Protein AF-A0A327H479-F1 (afdb_monomer_lite)

Sequence (460 aa):
MEKDGGEPIRFHAIIMISLLILMSTPTGQAEENQGTILDIEMGYWVNGNWNPLTTSFEFEIRIIDPWTGQVIYYEITNDTKIQIELEDSEPIRPEIRSQENGVFVQLLPMISPNSSVTTFVKANISTVFQFSADEIDSWKYIGEQTIDWINGTDSLTLPEGKGWIETIYTEDDNSISHNLLSVNCEISGNADCGLTDIWPPSEGTLRIMAQDSGWNGTILVRHSPSGWEDRISVNGSLDYDLPRIENGQWYLWRLINETPELLPYSFDDALFESLDSWLSTDPSMPISLESTMFLDFEEENPETNFVEFADWSASIRLPTHIGHPMFPSSNLGIMYQIDKFIGNWDGTVDSVESNLFSEILSTLGWKDAGNSGCCSLNEEGMFATEPIYPIGSHIDPAIGGVFADGLSWGWDETGTLIGNFTDSNIQILKIPFRGHIRDSANLTIDLPNKWELRHSPQGE

pLDDT: mean 77.65, std 18.23, range [22.59, 95.56]

Foldseek 3Di:
DDDDDDDDDDDPDDDPPPVPPPPVPPPDPPPPQQFQKEKEAEFADDLNDTGTDPFFFWKWKFKAQLQFRDGPDTDTDRDRMDIDGHPDQAKIWMWMWTCPQFIKIQFAFIDGTDSVDHHYHYHHPDDDDWAFDQFFQFKWKQANMTTGHGDDRGTDDDGAAKIWMWTWGQDPVRAIATAIEIFHQDPPPDRCRVPPPPVPVDPHFEKEKEAQLCDFAWKWKAWPPHRDIDIDTDDRIDIDTDHFYPDTKMWIFGQDVNHGFQDTDIDHGDSYDYCSVVSNDDTHHDDDDAKAKEWEWDADDPPDDFKTKIKIKIWAKFAQCADGSSGPPRNNGNQSRLCRNVHRSRQKQDPVSLVVVFVVQQPNWAFFCQSNFFWAKPPHTKTFPDTKGWDGWPWVVSITGSPDGPTMITTMIIGMIMYGHDPDPDMDIDGDQDPGSNNPHHYDYHDHPPDDDDDDPPDD

Secondary structure (DSSP, 8-state):
-----PPP------------------S--------EEEEEEEEEEETTEEEE--S---EEEEEE-TTT--EEEEEEE--SEEEEEESS---BEEEEEE-TTSEEEEE---B---TTSPEEEEEE------B--SS-SEEEEESSEEEEEE--SS-BPPPSEEEEEEEEEE-TTS-EEEEEEEEEE--SSS---S--S-SSSSSS-EEEEESS---EEEEEEEEETT--EEEEEEESBEEEEE-EESSSEEEEEEEETTEEPSS-EEE---SEEE-HHHHTSPPPPPP----EEEEEEPP--TT-SSEEEEEEEEEEEEETTS--TTSS-GGG-HHHHHHHHTS-SSSEE-HHHHHHHHHHHHH--EEETTTTTS-EETTEEPEEEEEE-EE----BSSSEETT-SS-EEEEEEEEEEEEEPPSSS---EE------TTTTSEEEEE--TT----PPP---

Structure (mmCIF, N/CA/C/O backbone):
data_AF-A0A327H479-F1
#
_entry.id   AF-A0A327H479-F1
#
loop_
_atom_site.group_PDB
_atom_site.id
_atom_site.type_symbol
_atom_site.label_atom_id
_atom_site.label_alt_id
_atom_site.label_comp_id
_atom_site.label_asym_id
_atom_site.label_entity_id
_atom_site.label_seq_id
_atom_site.pdbx_PDB_ins_code
_atom_site.Cartn_x
_atom_site.Cartn_y
_atom_site.Cartn_z
_atom_site.occupancy
_atom_site.B_iso_or_equiv
_atom_site.auth_seq_id
_atom_site.auth_comp_id
_atom_site.auth_asym_id
_atom_site.auth_atom_id
_atom_site.pdbx_PDB_model_num
ATOM 1 N N . MET A 1 1 ? -79.827 14.124 65.514 1.00 41.81 1 MET A N 1
ATOM 2 C CA . MET A 1 1 ? -80.316 15.442 65.055 1.00 41.81 1 MET A CA 1
ATOM 3 C C . MET A 1 1 ? -79.556 16.494 65.854 1.00 41.81 1 MET A C 1
ATOM 5 O O . MET A 1 1 ? -80.054 16.932 66.871 1.00 41.81 1 MET A O 1
ATOM 9 N N . GLU A 1 2 ? -78.284 16.816 65.639 1.00 32.75 2 GLU A N 1
ATOM 10 C CA . GLU A 1 2 ? -77.446 16.911 64.435 1.00 32.75 2 GLU A CA 1
ATOM 11 C C . GLU A 1 2 ? -77.992 17.888 63.384 1.00 32.75 2 GLU A C 1
ATOM 13 O O . GLU A 1 2 ? -78.784 17.499 62.529 1.00 32.75 2 GLU A O 1
ATOM 18 N N . LYS A 1 3 ? -77.625 19.172 63.501 1.00 35.78 3 LYS A N 1
ATOM 19 C CA . LYS A 1 3 ? -76.581 19.817 62.678 1.00 35.78 3 LYS A CA 1
ATOM 20 C C . LYS A 1 3 ? -76.421 21.292 63.084 1.00 35.78 3 LYS A C 1
ATOM 22 O O . LYS A 1 3 ? -77.284 22.110 62.787 1.00 35.78 3 LYS A O 1
ATOM 27 N N . ASP A 1 4 ? -75.299 21.592 63.735 1.00 39.38 4 ASP A N 1
ATOM 28 C CA . ASP A 1 4 ? -74.682 22.923 63.777 1.00 39.38 4 ASP A CA 1
ATOM 29 C C . ASP A 1 4 ? -73.854 23.115 62.498 1.00 39.38 4 ASP A C 1
ATOM 31 O O . ASP A 1 4 ? -73.216 22.174 62.020 1.00 39.38 4 ASP A O 1
ATOM 35 N N . GLY A 1 5 ? -73.852 24.326 61.945 1.00 33.69 5 GLY A N 1
ATOM 36 C CA . GLY A 1 5 ? -73.117 24.647 60.722 1.00 33.69 5 GLY A CA 1
ATOM 37 C C . GLY A 1 5 ? -73.064 26.145 60.454 1.00 33.69 5 GLY A C 1
ATOM 38 O O . GLY A 1 5 ? -73.628 26.612 59.472 1.00 33.69 5 GLY A O 1
ATOM 39 N N . GLY A 1 6 ? -72.410 26.893 61.346 1.00 36.00 6 GLY A N 1
ATOM 40 C CA . GLY A 1 6 ? -71.915 28.235 61.043 1.00 36.00 6 GLY A CA 1
ATOM 41 C C . GLY A 1 6 ? -70.708 28.142 60.111 1.00 36.00 6 GLY A C 1
ATOM 42 O O . GLY A 1 6 ? -69.806 27.338 60.343 1.00 36.00 6 GLY A O 1
ATOM 43 N N . GLU A 1 7 ? -70.721 28.936 59.044 1.00 39.50 7 GLU A N 1
ATOM 44 C CA . GLU A 1 7 ? -69.677 28.989 58.021 1.00 39.50 7 GLU A CA 1
ATOM 45 C C . GLU A 1 7 ? -68.336 29.486 58.590 1.00 39.50 7 GLU A C 1
ATOM 47 O O . GLU A 1 7 ? -68.264 30.604 59.106 1.00 39.50 7 GLU A O 1
ATOM 52 N N . PRO A 1 8 ? -67.240 28.720 58.447 1.00 36.03 8 PRO A N 1
ATOM 53 C CA . PRO A 1 8 ? -65.900 29.247 58.600 1.00 36.03 8 PRO A CA 1
ATOM 54 C C . PRO A 1 8 ? -65.291 29.589 57.236 1.00 36.03 8 PRO A C 1
ATOM 56 O O . PRO A 1 8 ? -65.178 28.748 56.341 1.00 36.03 8 PRO A O 1
ATOM 59 N N . ILE A 1 9 ? -64.803 30.824 57.135 1.00 35.12 9 ILE A N 1
ATOM 60 C CA . ILE A 1 9 ? -63.798 31.264 56.165 1.00 35.12 9 ILE A CA 1
ATOM 61 C C . ILE A 1 9 ? -62.592 30.318 56.283 1.00 35.12 9 ILE A C 1
ATOM 63 O O . ILE A 1 9 ? -61.930 30.280 57.322 1.00 35.12 9 ILE A O 1
ATOM 67 N N . ARG A 1 10 ? -62.302 29.540 55.234 1.00 31.83 10 ARG A N 1
ATOM 68 C CA . ARG A 1 10 ? -61.082 28.725 55.151 1.00 31.83 10 ARG A CA 1
ATOM 69 C C . ARG A 1 10 ? -60.044 29.397 54.258 1.00 31.83 10 ARG A C 1
ATOM 71 O O . ARG A 1 10 ? -60.274 29.637 53.075 1.00 31.83 10 ARG A O 1
ATOM 78 N N . PHE A 1 11 ? -58.886 29.644 54.866 1.00 28.66 11 PHE A N 1
ATOM 79 C CA . PHE A 1 11 ? -57.603 29.909 54.226 1.00 28.66 11 PHE A CA 1
ATOM 80 C C . PHE A 1 11 ? -57.352 28.928 53.069 1.00 28.66 11 PHE A C 1
ATOM 82 O O . PHE A 1 11 ? -57.336 27.717 53.282 1.00 28.66 11 PHE A O 1
ATOM 89 N N . HIS A 1 12 ? -57.098 29.446 51.867 1.00 29.06 12 HIS A N 1
ATOM 90 C CA . HIS A 1 12 ? -56.405 28.690 50.825 1.00 29.06 12 HIS A CA 1
ATOM 91 C C . HIS A 1 12 ? -54.901 28.829 51.064 1.00 29.06 12 HIS A C 1
ATOM 93 O O . HIS A 1 12 ? -54.268 29.779 50.610 1.00 29.06 12 HIS A O 1
ATOM 99 N N . ALA A 1 13 ? -54.340 27.887 51.819 1.00 28.72 13 ALA A N 1
ATOM 100 C CA . ALA A 1 13 ? -52.905 27.661 51.860 1.00 28.72 13 ALA A CA 1
ATOM 101 C C . ALA A 1 13 ? -52.550 26.575 50.831 1.00 28.72 13 ALA A C 1
ATOM 103 O O . ALA A 1 13 ? -52.891 25.411 51.006 1.00 28.72 13 ALA A O 1
ATOM 104 N N . ILE A 1 14 ? -51.937 27.032 49.736 1.00 29.00 14 ILE A N 1
ATOM 105 C CA . ILE A 1 14 ? -50.773 26.468 49.033 1.00 29.00 14 ILE A CA 1
ATOM 106 C C . ILE A 1 14 ? -50.677 24.935 48.993 1.00 29.00 14 ILE A C 1
ATOM 108 O O . ILE A 1 14 ? -50.249 24.332 49.968 1.00 29.00 14 ILE A O 1
ATOM 112 N N . ILE A 1 15 ? -50.857 24.357 47.800 1.00 27.12 15 ILE A N 1
ATOM 113 C CA . ILE A 1 15 ? -49.807 23.541 47.168 1.00 27.12 15 ILE A CA 1
ATOM 114 C C . ILE A 1 15 ? -49.761 23.953 45.693 1.00 27.12 15 ILE A C 1
ATOM 116 O O . ILE A 1 15 ? -50.570 23.518 44.877 1.00 27.12 15 ILE A O 1
ATOM 120 N N . MET A 1 16 ? -48.814 24.836 45.365 1.00 25.44 16 MET A N 1
ATOM 121 C CA . MET A 1 16 ? -48.210 24.847 44.035 1.00 25.44 16 MET A CA 1
ATOM 122 C C . MET A 1 16 ? -47.663 23.439 43.826 1.00 25.44 16 MET A C 1
ATOM 124 O O . MET A 1 16 ? -46.696 23.053 44.481 1.00 25.44 16 MET A O 1
ATOM 128 N N . ILE A 1 17 ? -48.295 22.657 42.956 1.00 25.66 17 ILE A N 1
ATOM 129 C CA . ILE A 1 17 ? -47.620 21.508 42.369 1.00 25.66 17 ILE A CA 1
ATOM 130 C C . ILE A 1 17 ? -46.591 22.127 41.427 1.00 25.66 17 ILE A C 1
ATOM 132 O O . ILE A 1 17 ? -46.860 22.378 40.256 1.00 25.66 17 ILE A O 1
ATOM 136 N N . SER A 1 18 ? -45.418 22.445 41.976 1.00 23.66 18 SER A N 1
ATOM 137 C CA . SER A 1 18 ? -44.200 22.438 41.187 1.00 23.66 18 SER A CA 1
ATOM 138 C C . SER A 1 18 ? -44.083 21.011 40.678 1.00 23.66 18 SER A C 1
ATOM 140 O O . SER A 1 18 ? -43.665 20.111 41.406 1.00 23.66 18 SER A O 1
ATOM 142 N N . LEU A 1 19 ? -44.559 20.791 39.456 1.00 25.09 19 LEU A N 1
ATOM 143 C CA . LEU A 1 19 ? -44.236 19.604 38.694 1.00 25.09 19 LEU A CA 1
ATOM 144 C C . LEU A 1 19 ? -42.729 19.710 38.445 1.00 25.09 19 LEU A C 1
ATOM 146 O O . LEU A 1 19 ? -42.283 20.360 37.502 1.00 25.09 19 LEU A O 1
ATOM 150 N N . LEU A 1 20 ? -41.935 19.161 39.363 1.00 22.92 20 LEU A N 1
ATOM 151 C CA . LEU A 1 20 ? -40.542 18.864 39.092 1.00 22.92 20 LEU A CA 1
ATOM 152 C C . LEU A 1 20 ? -40.586 17.699 38.104 1.00 22.92 20 LEU A C 1
ATOM 154 O O . LEU A 1 20 ? -40.590 16.532 38.488 1.00 22.92 20 LEU A O 1
ATOM 158 N N . ILE A 1 21 ? -40.725 18.026 36.820 1.00 25.72 21 ILE A N 1
ATOM 159 C CA . ILE A 1 21 ? -40.328 17.109 35.767 1.00 25.72 21 ILE A CA 1
ATOM 160 C C . ILE A 1 21 ? -38.817 17.016 35.945 1.00 25.72 21 ILE A C 1
ATOM 162 O O . ILE A 1 21 ? -38.073 17.886 35.498 1.00 25.72 21 ILE A O 1
ATOM 166 N N . LEU A 1 22 ? -38.370 15.995 36.673 1.00 22.59 22 LEU A N 1
ATOM 167 C CA . LEU A 1 22 ? -37.028 15.465 36.504 1.00 22.59 22 LEU A CA 1
ATOM 168 C C . LEU A 1 22 ? -36.991 14.909 35.082 1.00 22.59 22 LEU A C 1
ATOM 170 O O . LEU A 1 22 ? -37.182 13.720 34.852 1.00 22.59 22 LEU A O 1
ATOM 174 N N . MET A 1 23 ? -36.802 15.803 34.111 1.00 24.62 23 MET A N 1
ATOM 175 C CA . MET A 1 23 ? -36.050 15.427 32.935 1.00 24.62 23 MET A CA 1
ATOM 176 C C . MET A 1 23 ? -34.659 15.173 33.494 1.00 24.62 23 MET A C 1
ATOM 178 O O . MET A 1 23 ? -33.947 16.110 33.852 1.00 24.62 23 MET A O 1
ATOM 182 N N . SER A 1 24 ? -34.313 13.902 33.675 1.00 27.30 24 SER A N 1
ATOM 183 C CA . SER A 1 24 ? -32.913 13.527 33.630 1.00 27.30 24 SER A CA 1
ATOM 184 C C . SER A 1 24 ? -32.427 14.005 32.268 1.00 27.30 24 SER A C 1
ATOM 186 O O . SER A 1 24 ? -32.706 13.379 31.248 1.00 27.30 24 SER A O 1
ATOM 188 N N . THR A 1 25 ? -31.785 15.167 32.231 1.00 26.36 25 THR A N 1
ATOM 189 C CA . THR A 1 25 ? -30.825 15.443 31.173 1.00 26.36 25 THR A CA 1
ATOM 190 C C . THR A 1 25 ? -29.834 14.288 31.244 1.00 26.36 25 THR A C 1
ATOM 192 O O . THR A 1 25 ? -29.247 14.099 32.317 1.00 26.36 25 THR A O 1
ATOM 195 N N . PRO A 1 26 ? -29.680 13.476 30.188 1.00 29.78 26 PRO A N 1
ATOM 196 C CA . PRO A 1 26 ? -28.535 12.594 30.107 1.00 29.78 26 PRO A CA 1
ATOM 197 C C . PRO A 1 26 ? -27.305 13.471 30.345 1.00 29.78 26 PRO A C 1
ATOM 199 O O . PRO A 1 26 ? -27.140 14.517 29.716 1.00 29.78 26 PRO A O 1
ATOM 202 N N . THR A 1 27 ? -26.498 13.116 31.337 1.00 35.00 27 THR A N 1
ATOM 203 C CA . THR A 1 27 ? -25.118 13.587 31.410 1.00 35.00 27 THR A CA 1
ATOM 204 C C . THR A 1 27 ? -24.466 13.185 30.099 1.00 35.00 27 THR A C 1
ATOM 206 O O . THR A 1 27 ? -24.354 11.999 29.806 1.00 35.00 27 THR A O 1
ATOM 209 N N . GLY A 1 28 ? -24.175 14.192 29.287 1.00 33.03 28 GLY A N 1
ATOM 210 C CA . GLY A 1 28 ? -24.036 14.048 27.849 1.00 33.03 28 GLY A CA 1
ATOM 211 C C . GLY A 1 28 ? -24.954 15.051 27.166 1.00 33.03 28 GLY A C 1
ATOM 212 O O . GLY A 1 28 ? -25.861 14.681 26.427 1.00 33.03 28 GLY A O 1
ATOM 213 N N . GLN A 1 29 ? -24.696 16.347 27.376 1.00 29.48 29 GLN A N 1
ATOM 214 C CA . GLN A 1 29 ? -24.735 17.205 26.201 1.00 29.48 29 GLN A CA 1
ATOM 215 C C . GLN A 1 29 ? -23.730 16.556 25.253 1.00 29.48 29 GLN A C 1
ATOM 217 O O . GLN A 1 29 ? -22.528 16.741 25.414 1.00 29.48 29 GLN A O 1
ATOM 222 N N . ALA A 1 30 ? -24.225 15.713 24.344 1.00 37.34 30 ALA A N 1
ATOM 223 C CA . ALA A 1 30 ? -23.627 15.655 23.036 1.00 37.34 30 ALA A CA 1
ATOM 224 C C . ALA A 1 30 ? -23.492 17.128 22.660 1.00 37.34 30 ALA A C 1
ATOM 226 O O . ALA A 1 30 ? -24.501 17.839 22.556 1.00 37.34 30 ALA A O 1
ATOM 227 N N . GLU A 1 31 ? -22.252 17.616 22.602 1.00 33.12 31 GLU A N 1
ATOM 228 C CA . GLU A 1 31 ? -21.972 18.684 21.662 1.00 33.12 31 GLU A CA 1
ATOM 229 C C . GLU A 1 31 ? -22.734 18.283 20.408 1.00 33.12 31 GLU A C 1
ATOM 231 O O . GLU A 1 31 ? -22.656 17.134 19.970 1.00 33.12 31 GLU A O 1
ATOM 236 N N . GLU A 1 32 ? -23.630 19.164 19.975 1.00 37.06 32 GLU A N 1
ATOM 237 C CA . GLU A 1 32 ? -24.280 19.052 18.686 1.00 37.06 32 GLU A CA 1
ATOM 238 C C . GLU A 1 32 ? -23.112 18.880 17.719 1.00 37.06 32 GLU A C 1
ATOM 240 O O . GLU A 1 32 ? -22.387 19.847 17.489 1.00 37.06 32 GLU A O 1
ATOM 245 N N . ASN A 1 33 ? -22.812 17.623 17.363 1.00 45.25 33 ASN A N 1
ATOM 246 C CA . ASN A 1 33 ? -21.586 17.261 16.675 1.00 45.25 33 ASN A CA 1
ATOM 247 C C . ASN A 1 33 ? -21.737 17.998 15.356 1.00 45.25 33 ASN A C 1
ATOM 249 O O . ASN A 1 33 ? -22.596 17.640 14.547 1.00 45.25 33 ASN A O 1
ATOM 253 N N . GLN A 1 34 ? -21.057 19.136 15.216 1.00 51.66 34 GLN A N 1
ATOM 254 C CA . GLN A 1 34 ? -21.031 19.830 13.947 1.00 51.66 34 GLN A CA 1
ATOM 255 C C . GLN A 1 34 ? -20.371 18.808 13.042 1.00 51.66 34 GLN A C 1
ATOM 257 O O . GLN A 1 34 ? -19.207 18.489 13.260 1.00 51.66 34 GLN A O 1
ATOM 262 N N . GLY A 1 35 ? -21.164 18.183 12.164 1.00 61.03 35 GLY A N 1
ATOM 263 C CA . GLY A 1 35 ? -20.678 17.102 11.318 1.00 61.03 35 GLY A CA 1
ATOM 264 C C . GLY A 1 35 ? -19.366 17.535 10.687 1.00 61.03 35 GLY A C 1
ATOM 265 O O . GLY A 1 35 ? -19.210 18.699 10.301 1.00 61.03 35 GLY A O 1
ATOM 266 N N . THR A 1 36 ? -18.393 16.637 10.652 1.00 79.00 36 THR A N 1
ATOM 267 C CA . THR A 1 36 ? -17.091 16.973 10.102 1.00 79.00 36 THR A CA 1
ATOM 268 C C . THR A 1 36 ? -17.258 17.146 8.597 1.00 79.00 36 THR A C 1
ATOM 270 O O . THR A 1 36 ? -17.543 16.189 7.883 1.00 79.00 36 THR A O 1
ATOM 273 N N . ILE A 1 37 ? -17.124 18.375 8.098 1.00 86.00 37 ILE A N 1
ATOM 274 C CA . ILE A 1 37 ? -17.297 18.657 6.669 1.00 86.00 37 ILE A CA 1
ATOM 275 C C . ILE A 1 37 ? -15.946 18.538 5.971 1.00 86.00 37 ILE A C 1
ATOM 277 O O . ILE A 1 37 ? -15.002 19.264 6.296 1.00 86.00 37 ILE A O 1
ATOM 281 N N . LEU A 1 38 ? -15.878 17.681 4.961 1.00 87.56 38 LEU A N 1
ATOM 282 C CA . LEU A 1 38 ? -14.780 17.607 4.009 1.00 87.56 38 LEU A CA 1
ATOM 283 C C . LEU A 1 38 ? -15.191 18.324 2.718 1.00 87.56 38 LEU A C 1
ATOM 285 O O . LEU A 1 38 ? -16.164 17.939 2.079 1.00 87.56 38 LEU A O 1
ATOM 289 N N . ASP A 1 39 ? -14.460 19.366 2.336 1.00 89.69 39 ASP A N 1
ATOM 290 C CA . ASP A 1 39 ? -14.685 20.129 1.107 1.00 89.69 39 ASP A CA 1
ATOM 291 C C . ASP A 1 39 ? -13.568 19.813 0.108 1.00 89.69 39 ASP A C 1
ATOM 293 O O . ASP A 1 39 ? -12.407 20.167 0.333 1.00 89.69 39 ASP A O 1
ATOM 297 N N . ILE A 1 40 ? -13.908 19.114 -0.974 1.00 88.94 40 ILE A N 1
ATOM 298 C CA . ILE A 1 40 ? -12.964 18.718 -2.021 1.00 88.94 40 ILE A CA 1
ATOM 299 C C . ILE A 1 40 ? -13.169 19.637 -3.222 1.00 88.94 40 ILE A C 1
ATOM 301 O O . ILE A 1 40 ? -14.251 19.673 -3.802 1.00 88.94 40 ILE A O 1
ATOM 305 N N . GLU A 1 41 ? -12.123 20.364 -3.615 1.00 89.75 41 GLU A N 1
ATOM 306 C CA . GLU A 1 41 ? -12.116 21.215 -4.809 1.00 89.75 41 GLU A CA 1
ATOM 307 C C . GLU A 1 41 ? -11.165 20.634 -5.857 1.00 89.75 41 GLU A C 1
ATOM 309 O O . GLU A 1 41 ? -9.986 20.410 -5.575 1.00 89.75 41 GLU A O 1
ATOM 314 N N . MET A 1 42 ? -11.670 20.412 -7.069 1.00 86.38 42 MET A N 1
ATOM 315 C CA . MET A 1 42 ? -10.895 19.924 -8.204 1.00 86.38 42 MET A CA 1
ATOM 316 C C . MET A 1 42 ? -10.250 21.103 -8.932 1.00 86.38 42 MET A C 1
ATOM 318 O O . MET A 1 42 ? -10.885 22.124 -9.204 1.00 86.38 42 MET A O 1
ATOM 322 N N . GLY A 1 43 ? -8.973 20.977 -9.266 1.00 78.56 43 GLY A N 1
ATOM 323 C CA . GLY A 1 43 ? -8.191 22.065 -9.848 1.00 78.56 43 GLY A CA 1
ATOM 324 C C . GLY A 1 43 ? -6.777 21.627 -10.165 1.00 78.56 43 GLY A C 1
ATOM 325 O O . GLY A 1 43 ? -6.474 20.444 -10.145 1.00 78.56 43 GLY A O 1
ATOM 326 N N . TYR A 1 44 ? -5.902 22.581 -10.443 1.00 76.44 44 TYR A N 1
ATOM 327 C CA . TYR A 1 44 ? -4.501 22.313 -10.737 1.00 76.44 44 TYR A CA 1
ATOM 328 C C . TYR A 1 44 ? -3.603 23.462 -10.286 1.00 76.44 44 TYR A C 1
ATOM 330 O O . TYR A 1 44 ? -4.037 24.609 -10.125 1.00 76.44 44 TYR A O 1
ATOM 338 N N . TRP A 1 45 ? -2.321 23.169 -10.086 1.00 70.44 45 TRP A N 1
ATOM 339 C CA . TRP A 1 45 ? -1.328 24.173 -9.710 1.00 70.44 45 TRP A CA 1
ATOM 340 C C . TRP A 1 45 ? -0.630 24.760 -10.943 1.00 70.44 45 TRP A C 1
ATOM 342 O O . TRP A 1 45 ? -0.232 24.042 -11.852 1.00 70.44 45 TRP A O 1
ATOM 352 N N . VAL A 1 46 ? -0.466 26.085 -10.970 1.00 69.19 46 VAL A N 1
ATOM 353 C CA . VAL A 1 46 ? 0.357 26.808 -11.953 1.00 69.19 46 VAL A CA 1
ATOM 354 C C . VAL A 1 46 ? 1.258 27.768 -11.196 1.00 69.19 46 VAL A C 1
ATOM 356 O O . VAL A 1 46 ? 0.762 28.704 -10.564 1.00 69.19 46 VAL A O 1
ATOM 359 N N . ASN A 1 47 ? 2.577 27.580 -11.280 1.00 67.56 47 ASN A N 1
ATOM 360 C CA . ASN A 1 47 ? 3.563 28.459 -10.638 1.00 67.56 47 ASN A CA 1
ATOM 361 C C . ASN A 1 47 ? 3.257 28.705 -9.144 1.00 67.56 47 ASN A C 1
ATOM 363 O O . ASN A 1 47 ? 3.279 29.847 -8.680 1.00 67.56 47 ASN A O 1
ATOM 367 N N . GLY A 1 48 ? 2.876 27.649 -8.416 1.00 69.62 48 GLY A N 1
ATOM 368 C CA . GLY A 1 48 ? 2.507 27.721 -6.997 1.00 69.62 48 GLY A CA 1
ATOM 369 C C . GLY A 1 48 ? 1.137 28.345 -6.693 1.00 69.62 48 GLY A C 1
ATOM 370 O O . GLY A 1 48 ? 0.796 28.514 -5.526 1.00 69.62 48 GLY A O 1
ATOM 371 N N . ASN A 1 49 ? 0.327 28.675 -7.706 1.00 77.44 49 ASN A N 1
ATOM 372 C CA . ASN A 1 49 ? -1.046 29.154 -7.531 1.00 77.44 49 ASN A CA 1
ATOM 373 C C . ASN A 1 49 ? -2.061 28.074 -7.901 1.00 77.44 49 ASN A C 1
ATOM 375 O O . ASN A 1 49 ? -1.945 27.430 -8.942 1.00 77.44 49 ASN A O 1
ATOM 379 N N . TRP A 1 50 ? -3.080 27.917 -7.062 1.00 83.31 50 TRP A N 1
ATOM 380 C CA . TRP A 1 50 ? -4.178 26.983 -7.286 1.00 83.31 50 TRP A CA 1
ATOM 381 C C . TRP A 1 50 ? -5.216 27.562 -8.253 1.00 83.31 50 TRP A C 1
ATOM 383 O O . TRP A 1 50 ? -5.704 28.673 -8.034 1.00 83.31 50 TRP A O 1
ATOM 393 N N . ASN A 1 51 ? -5.566 26.803 -9.290 1.00 81.62 51 ASN A N 1
ATOM 394 C CA . ASN A 1 51 ? -6.565 27.151 -10.296 1.00 81.62 51 ASN A CA 1
ATOM 395 C C . ASN A 1 51 ? -7.688 26.101 -10.268 1.00 81.62 51 ASN A C 1
ATOM 397 O O . ASN A 1 51 ? -7.464 24.977 -10.716 1.00 81.62 51 ASN A O 1
ATOM 401 N N . PRO A 1 52 ? -8.881 26.436 -9.748 1.00 85.94 52 PRO A N 1
ATOM 402 C CA . PRO A 1 52 ? -10.023 25.526 -9.762 1.00 85.94 52 PRO A CA 1
ATOM 403 C C . PRO A 1 52 ? -10.468 25.186 -11.188 1.00 85.94 52 PRO A C 1
ATOM 405 O O . PRO A 1 52 ? -10.422 26.039 -12.083 1.00 85.94 52 PRO A O 1
ATOM 408 N N . LEU A 1 53 ? -10.953 23.961 -11.395 1.00 82.44 53 LEU A N 1
ATOM 409 C CA . LEU A 1 53 ? -11.560 23.565 -12.661 1.00 82.44 53 LEU A CA 1
ATOM 410 C C . LEU A 1 53 ? -12.854 24.348 -12.902 1.00 82.44 53 LEU A C 1
ATOM 412 O O . LEU A 1 53 ? -13.701 24.507 -12.022 1.00 82.44 53 LEU A O 1
ATOM 416 N N . THR A 1 54 ? -13.008 24.823 -14.136 1.00 79.25 54 THR A N 1
ATOM 417 C CA . THR A 1 54 ? -14.200 25.563 -14.592 1.00 79.25 54 THR A CA 1
ATOM 418 C C . THR A 1 54 ? -15.121 24.712 -15.463 1.00 79.25 54 THR A C 1
ATOM 420 O O . THR A 1 54 ? -16.252 25.108 -15.741 1.00 79.25 54 THR A O 1
ATOM 423 N N . THR A 1 55 ? -14.643 23.543 -15.883 1.00 75.31 55 THR A N 1
ATOM 424 C CA . THR A 1 55 ? -15.348 22.556 -16.697 1.00 75.31 55 THR A CA 1
ATOM 425 C C . THR A 1 55 ? -15.629 21.316 -15.858 1.00 75.31 55 THR A C 1
ATOM 427 O O . THR A 1 55 ? -14.757 20.846 -15.132 1.00 75.31 55 THR A O 1
ATOM 430 N N . SER A 1 56 ? -16.858 20.815 -15.943 1.00 71.00 56 SER A N 1
ATOM 431 C CA . SER A 1 56 ? -17.316 19.614 -15.245 1.00 71.00 56 SER A CA 1
ATOM 432 C C . SER A 1 56 ? -16.853 18.350 -15.964 1.00 71.00 56 SER A C 1
ATOM 434 O O . SER A 1 56 ? -17.097 18.225 -17.168 1.00 71.00 56 SER A O 1
ATOM 436 N N . PHE A 1 57 ? -16.289 17.406 -15.217 1.00 78.19 57 PHE A N 1
ATOM 437 C CA . PHE A 1 57 ? -15.900 16.073 -15.680 1.00 78.19 57 PHE A CA 1
ATOM 438 C C . PHE A 1 57 ? -16.478 15.029 -14.738 1.00 78.19 57 PHE A C 1
ATOM 440 O O . PHE A 1 57 ? -16.760 15.354 -13.591 1.00 78.19 57 PHE A O 1
ATOM 447 N N . GLU A 1 58 ? -16.616 13.790 -15.198 1.00 87.06 58 GLU A N 1
ATOM 448 C CA . GLU A 1 58 ? -17.021 12.703 -14.311 1.00 87.06 58 GLU A CA 1
ATOM 449 C C . GLU A 1 58 ? -15.854 12.335 -13.384 1.00 87.06 58 GLU A C 1
ATOM 451 O O . GLU A 1 58 ? -14.791 11.892 -13.834 1.00 87.06 58 GLU A O 1
ATOM 456 N N . PHE A 1 59 ? -16.065 12.544 -12.088 1.00 87.00 59 PHE A N 1
ATOM 457 C CA . PHE A 1 59 ? -15.149 12.197 -11.015 1.00 87.00 59 PHE A CA 1
ATOM 458 C C . PHE A 1 59 ? -15.717 11.046 -10.197 1.00 87.00 59 PHE A C 1
ATOM 460 O O . PHE A 1 59 ? -16.859 11.095 -9.752 1.00 87.00 59 PHE A O 1
ATOM 467 N N . GLU A 1 60 ? -14.891 10.038 -9.959 1.00 91.62 60 GLU A N 1
ATOM 468 C CA . GLU A 1 60 ? -15.115 8.977 -8.988 1.00 91.62 60 GLU A CA 1
ATOM 469 C C . GLU A 1 60 ? -14.337 9.320 -7.714 1.00 91.62 60 GLU A C 1
ATOM 471 O O . GLU A 1 60 ? -13.116 9.487 -7.746 1.00 91.62 60 GLU A O 1
ATOM 476 N N . ILE A 1 61 ? -15.044 9.434 -6.593 1.00 91.25 61 ILE A N 1
ATOM 477 C CA . ILE A 1 61 ? -14.486 9.845 -5.306 1.00 91.25 61 ILE A CA 1
ATOM 478 C C . ILE A 1 61 ? -14.706 8.724 -4.308 1.00 91.25 61 ILE A C 1
ATOM 480 O O . ILE A 1 61 ? -15.828 8.260 -4.097 1.00 91.25 61 ILE A O 1
ATOM 484 N N . ARG A 1 62 ? -13.611 8.293 -3.689 1.00 93.25 62 ARG A N 1
ATOM 485 C CA . ARG A 1 62 ? -13.594 7.246 -2.675 1.00 93.25 62 ARG A CA 1
ATOM 486 C C . ARG A 1 62 ? -12.952 7.795 -1.416 1.00 93.25 62 ARG A C 1
ATOM 488 O O . ARG A 1 62 ? -11.845 8.324 -1.469 1.00 93.25 62 ARG A O 1
ATOM 495 N N . ILE A 1 63 ? -13.629 7.640 -0.287 1.00 92.56 63 ILE A N 1
ATOM 496 C CA . ILE A 1 63 ? -13.021 7.842 1.028 1.00 92.56 63 ILE A CA 1
ATOM 497 C C . ILE A 1 63 ? -12.784 6.471 1.627 1.00 92.56 63 ILE A C 1
ATOM 499 O O . ILE A 1 63 ? -13.691 5.637 1.658 1.00 92.56 63 ILE A O 1
ATOM 503 N N . ILE A 1 64 ? -11.550 6.232 2.044 1.00 91.62 64 ILE A N 1
ATOM 504 C CA . ILE A 1 64 ? -11.071 4.924 2.462 1.00 91.62 64 ILE A CA 1
ATOM 505 C C . ILE A 1 64 ? -10.662 5.003 3.927 1.00 91.62 64 ILE A C 1
ATOM 507 O O . ILE A 1 64 ? -9.937 5.914 4.323 1.00 91.62 64 ILE A O 1
ATOM 511 N N . ASP A 1 65 ? -11.123 4.044 4.718 1.00 89.31 65 ASP A N 1
ATOM 512 C CA . ASP A 1 65 ? -10.685 3.868 6.097 1.00 89.31 65 ASP A CA 1
ATOM 513 C C . ASP A 1 65 ? -9.211 3.396 6.100 1.00 89.31 65 ASP A C 1
ATOM 515 O O . ASP A 1 65 ? -8.886 2.363 5.499 1.00 89.31 65 ASP A O 1
ATOM 519 N N . PRO A 1 66 ? -8.292 4.140 6.741 1.00 88.88 66 PRO A N 1
ATOM 520 C CA . PRO A 1 66 ? -6.860 3.846 6.746 1.00 88.88 66 PRO A CA 1
ATOM 521 C C . PRO A 1 66 ? -6.473 2.595 7.548 1.00 88.88 66 PRO A C 1
ATOM 523 O O . PRO A 1 66 ? -5.358 2.099 7.365 1.00 88.88 66 PRO A O 1
ATOM 526 N N . TRP A 1 67 ? -7.346 2.081 8.419 1.00 87.31 67 TRP A N 1
ATOM 527 C CA . TRP A 1 67 ? -7.132 0.838 9.159 1.00 87.31 67 TRP A CA 1
ATOM 528 C C . TRP A 1 67 ? -7.551 -0.388 8.366 1.00 87.31 67 TRP A C 1
ATOM 530 O O . TRP A 1 67 ? -6.811 -1.373 8.288 1.00 87.31 67 TRP A O 1
ATOM 540 N N . THR A 1 68 ? -8.748 -0.340 7.789 1.00 86.12 68 THR A N 1
ATOM 541 C CA . THR A 1 68 ? -9.352 -1.504 7.132 1.00 86.12 68 THR A CA 1
ATOM 542 C C . THR A 1 68 ? -9.063 -1.547 5.633 1.00 86.12 68 THR A C 1
ATOM 544 O O . THR A 1 68 ? -9.109 -2.617 5.021 1.00 86.12 68 THR A O 1
ATOM 547 N N . GLY A 1 69 ? -8.755 -0.399 5.025 1.00 87.94 69 GLY A N 1
ATOM 548 C CA . GLY A 1 69 ? -8.675 -0.232 3.576 1.00 87.94 69 GLY A CA 1
ATOM 549 C C . GLY A 1 69 ? -10.038 -0.271 2.881 1.00 87.94 69 GLY A C 1
ATOM 550 O O . GLY A 1 69 ? -10.082 -0.328 1.651 1.00 87.94 69 GLY A O 1
ATOM 551 N N . GLN A 1 70 ? -11.146 -0.265 3.630 1.00 88.50 70 GLN A N 1
ATOM 552 C CA . GLN A 1 70 ? -12.491 -0.284 3.061 1.00 88.50 70 GLN A CA 1
ATOM 553 C C . GLN A 1 70 ? -12.915 1.100 2.580 1.00 88.50 70 GLN A C 1
ATOM 555 O O . GLN A 1 70 ? -12.592 2.115 3.188 1.00 88.50 70 GLN A O 1
ATOM 560 N N . VAL A 1 71 ? -13.686 1.131 1.494 1.00 91.19 71 VAL A N 1
ATOM 561 C CA . VAL A 1 71 ? -14.333 2.355 1.017 1.00 91.19 71 VAL A CA 1
ATOM 562 C C . VAL A 1 71 ? -15.534 2.644 1.919 1.00 91.19 71 VAL A C 1
ATOM 564 O O . VAL A 1 71 ? -16.516 1.905 1.886 1.00 91.19 71 VAL A O 1
ATOM 567 N N . ILE A 1 72 ? -15.449 3.712 2.710 1.00 90.00 72 ILE A N 1
ATOM 568 C CA . ILE A 1 72 ? -16.507 4.165 3.628 1.00 90.00 72 ILE A CA 1
ATOM 569 C C . ILE A 1 72 ? -17.430 5.208 2.990 1.00 90.00 72 ILE A C 1
ATOM 571 O O . ILE A 1 72 ? -18.566 5.383 3.419 1.00 90.00 72 ILE A O 1
ATOM 575 N N . TYR A 1 73 ? -16.973 5.864 1.922 1.00 92.25 73 TYR A N 1
ATOM 576 C CA . TYR A 1 73 ? -17.791 6.762 1.115 1.00 92.25 73 TYR A CA 1
ATOM 577 C C . TYR A 1 73 ? -17.449 6.615 -0.362 1.00 92.25 73 TYR A C 1
ATOM 579 O O . TYR A 1 73 ? -16.278 6.493 -0.730 1.00 92.25 73 TYR A O 1
ATOM 587 N N . TYR A 1 74 ? -18.482 6.656 -1.197 1.00 93.62 74 TYR A N 1
ATOM 588 C CA . TYR A 1 74 ? -18.379 6.520 -2.639 1.00 93.62 74 TYR A CA 1
ATOM 589 C C . TYR A 1 74 ? -19.355 7.464 -3.333 1.00 93.62 74 TYR A C 1
ATOM 591 O O . TYR A 1 74 ? -20.561 7.394 -3.088 1.00 93.62 74 TYR A O 1
ATOM 599 N N . GLU A 1 75 ? -18.850 8.279 -4.251 1.00 93.06 75 GLU A N 1
ATOM 600 C CA . GLU A 1 75 ? -19.678 9.123 -5.106 1.00 93.06 75 GLU A CA 1
ATOM 601 C C . GLU A 1 75 ? -19.096 9.201 -6.520 1.00 93.06 75 GLU A C 1
ATOM 603 O O . GLU A 1 75 ? -17.880 9.237 -6.710 1.00 93.06 75 GLU A O 1
ATOM 608 N N . ILE A 1 76 ? -19.986 9.242 -7.515 1.00 91.94 76 ILE A N 1
ATOM 609 C CA . ILE A 1 76 ? -19.656 9.689 -8.867 1.00 91.94 76 ILE A CA 1
ATOM 610 C C . ILE A 1 76 ? -20.367 11.019 -9.089 1.00 91.94 76 ILE A C 1
ATOM 612 O O . ILE A 1 76 ? -21.590 11.092 -8.954 1.00 91.94 76 ILE A O 1
ATOM 616 N N . THR A 1 77 ? -19.617 12.056 -9.445 1.00 90.12 77 THR A N 1
ATOM 617 C CA . THR A 1 77 ? -20.137 13.417 -9.600 1.00 90.12 77 THR A CA 1
ATOM 618 C C . THR A 1 77 ? -19.523 14.118 -10.802 1.00 90.12 77 THR A C 1
ATOM 620 O O . THR A 1 77 ? -18.418 13.796 -11.224 1.00 90.12 77 THR A O 1
ATOM 623 N N . ASN A 1 78 ? -20.249 15.095 -11.346 1.00 89.75 78 ASN A N 1
ATOM 624 C CA . ASN A 1 78 ? -19.724 16.015 -12.353 1.00 89.75 78 ASN A CA 1
ATOM 625 C C . ASN A 1 78 ? -19.305 17.366 -11.756 1.00 89.75 78 ASN A C 1
ATOM 627 O O . ASN A 1 78 ? -18.831 18.250 -12.475 1.00 89.75 78 ASN A O 1
ATOM 631 N N . ASP A 1 79 ? -19.518 17.556 -10.456 1.00 89.19 79 ASP A N 1
ATOM 632 C CA . ASP A 1 79 ? -19.218 18.809 -9.785 1.00 89.19 79 ASP A CA 1
ATOM 633 C C . ASP A 1 79 ? -17.708 18.947 -9.568 1.00 89.19 79 ASP A C 1
ATOM 635 O O . ASP A 1 79 ? -17.026 18.018 -9.142 1.00 89.19 79 ASP A O 1
ATOM 639 N N . THR A 1 80 ? -17.173 20.139 -9.839 1.00 86.44 80 THR A N 1
ATOM 640 C CA . THR A 1 80 ? -15.754 20.469 -9.602 1.00 86.44 80 THR A CA 1
ATOM 641 C C . THR A 1 80 ? -15.470 20.861 -8.153 1.00 86.44 80 THR A C 1
ATOM 643 O O . THR A 1 80 ? -14.346 21.231 -7.806 1.00 86.44 80 THR A O 1
ATOM 646 N N . LYS A 1 81 ? -16.500 20.813 -7.308 1.00 90.44 81 LYS A N 1
ATOM 647 C CA . LYS A 1 81 ? -16.421 21.055 -5.879 1.00 90.44 81 LYS A CA 1
ATOM 648 C C . LYS A 1 81 ? -17.515 20.268 -5.172 1.00 90.44 81 LYS A C 1
ATOM 650 O O . LYS A 1 81 ? -18.684 20.430 -5.518 1.00 90.44 81 LYS A O 1
ATOM 655 N N . ILE A 1 82 ? -17.147 19.486 -4.163 1.00 91.50 82 ILE A N 1
ATOM 656 C CA . ILE A 1 82 ? -18.096 18.700 -3.375 1.00 91.50 82 ILE A CA 1
ATOM 657 C C . ILE A 1 82 ? -17.882 18.873 -1.878 1.00 91.50 82 ILE A C 1
ATOM 659 O O . ILE A 1 82 ? -16.772 19.122 -1.416 1.00 91.50 82 ILE A O 1
ATOM 663 N N . GLN A 1 83 ? -18.962 18.704 -1.122 1.00 91.06 83 GLN A N 1
ATOM 664 C CA . GLN A 1 83 ? -18.932 18.691 0.333 1.00 91.06 83 GLN A CA 1
ATOM 665 C C . GLN A 1 83 ? -19.462 17.354 0.831 1.00 91.06 83 GLN A C 1
ATOM 667 O O . GLN A 1 83 ? -20.577 16.963 0.493 1.00 91.06 83 GLN A O 1
ATOM 672 N N . ILE A 1 84 ? -18.655 16.679 1.639 1.00 89.81 84 ILE A N 1
ATOM 673 C CA . ILE A 1 84 ? -18.981 15.401 2.261 1.00 89.81 84 ILE A CA 1
ATOM 674 C C . ILE A 1 84 ? -19.139 15.653 3.757 1.00 89.81 84 ILE A C 1
ATOM 676 O O . ILE A 1 84 ? -18.239 16.196 4.398 1.00 89.81 84 ILE A O 1
ATOM 680 N N . GLU A 1 85 ? -20.285 15.267 4.307 1.00 87.56 85 GLU A N 1
ATOM 681 C CA . GLU A 1 85 ? -20.499 15.216 5.752 1.00 87.56 85 GLU A CA 1
ATOM 682 C C . GLU A 1 85 ? -20.015 13.857 6.263 1.00 87.56 85 GLU A C 1
ATOM 684 O O . GLU A 1 85 ? -20.508 12.815 5.832 1.00 87.56 85 GLU A O 1
ATOM 689 N N . LEU A 1 86 ? -19.026 13.872 7.153 1.00 83.19 86 LEU A N 1
ATOM 690 C CA . LEU A 1 86 ? -18.490 12.688 7.815 1.00 83.19 86 LEU A CA 1
ATOM 691 C C . LEU A 1 86 ? -19.086 12.570 9.221 1.00 83.19 86 LEU A C 1
ATOM 693 O O . LEU A 1 86 ? -19.381 13.577 9.875 1.00 83.19 86 LEU A O 1
ATOM 697 N N . GLU A 1 87 ? -19.267 11.330 9.675 1.00 73.94 87 GLU A N 1
ATOM 698 C CA . GLU A 1 87 ? -19.887 11.026 10.972 1.00 73.94 87 GLU A CA 1
ATOM 699 C C . GLU A 1 87 ? -19.002 11.441 12.159 1.00 73.94 87 GLU A C 1
ATOM 701 O O . GLU A 1 87 ? -19.509 11.817 13.220 1.00 73.94 87 GLU A O 1
ATOM 706 N N . ASP A 1 88 ? -17.684 11.439 11.961 1.00 74.19 88 ASP A N 1
ATOM 707 C CA . ASP A 1 88 ? -16.676 11.788 12.953 1.00 74.19 88 ASP A CA 1
ATOM 708 C C . ASP A 1 88 ? -15.464 12.492 12.309 1.00 74.19 88 ASP A C 1
ATOM 710 O O . ASP A 1 88 ? -15.494 12.930 11.157 1.00 74.19 88 ASP A O 1
ATOM 714 N N . SER A 1 89 ? -14.414 12.708 13.097 1.00 76.38 89 SER A N 1
ATOM 715 C CA . SER A 1 89 ? -13.130 13.248 12.644 1.00 76.38 89 SER A CA 1
ATOM 716 C C . SER A 1 89 ? -12.045 12.171 12.608 1.00 76.38 89 SER A C 1
ATOM 718 O O . SER A 1 89 ? -10.872 12.480 12.846 1.00 76.38 89 SER A O 1
ATOM 720 N N . GLU A 1 90 ? -12.425 10.906 12.409 1.00 82.31 90 GLU A N 1
ATOM 721 C CA . GLU A 1 90 ? -11.452 9.834 12.256 1.00 82.31 90 GLU A CA 1
ATOM 722 C C . GLU A 1 90 ? -10.605 10.066 10.995 1.00 82.31 90 GLU A C 1
ATOM 724 O O . GLU A 1 90 ? -11.048 10.717 10.038 1.00 82.31 90 GLU A O 1
ATOM 729 N N . PRO A 1 91 ? -9.344 9.606 10.983 1.00 86.06 91 PRO A N 1
ATOM 730 C CA . PRO A 1 91 ? -8.498 9.790 9.820 1.00 86.06 91 PRO A CA 1
ATOM 731 C C . PRO A 1 91 ? -9.039 9.033 8.605 1.00 86.06 91 PRO A C 1
ATOM 733 O O . PRO A 1 91 ? -9.533 7.915 8.718 1.00 86.06 91 PRO A O 1
ATOM 736 N N . ILE A 1 92 ? -8.902 9.628 7.423 1.00 89.38 92 ILE A N 1
ATOM 737 C CA . ILE A 1 92 ? -9.432 9.099 6.163 1.00 89.38 92 ILE A CA 1
ATOM 738 C C . ILE A 1 92 ? -8.389 9.172 5.052 1.00 89.38 92 ILE A C 1
ATOM 740 O O . ILE A 1 92 ? -7.525 10.046 5.057 1.00 89.38 92 ILE A O 1
ATOM 744 N N . ARG A 1 93 ? -8.498 8.304 4.046 1.00 90.75 93 ARG A N 1
ATOM 745 C CA . ARG A 1 93 ? -7.685 8.356 2.826 1.00 90.75 93 ARG A CA 1
ATOM 746 C C . ARG A 1 93 ? -8.564 8.661 1.606 1.00 90.75 93 ARG A C 1
ATOM 748 O O . ARG A 1 93 ? -9.297 7.777 1.163 1.00 90.75 93 ARG A O 1
ATOM 755 N N . PRO A 1 94 ? -8.518 9.884 1.052 1.00 89.31 94 PRO A N 1
ATOM 756 C CA . PRO A 1 94 ? -9.230 10.199 -0.178 1.00 89.31 94 PRO A CA 1
ATOM 757 C C . PRO A 1 94 ? -8.497 9.644 -1.406 1.00 89.31 94 PRO A C 1
ATOM 759 O O . PRO A 1 94 ? -7.274 9.710 -1.519 1.00 89.31 94 PRO A O 1
ATOM 762 N N . GLU A 1 95 ? -9.266 9.133 -2.358 1.00 90.00 95 GLU A N 1
ATOM 763 C CA . GLU A 1 95 ? -8.802 8.691 -3.669 1.00 90.00 95 GLU A CA 1
ATOM 764 C C . GLU A 1 95 ? -9.766 9.233 -4.721 1.00 90.00 95 GLU A C 1
ATOM 766 O O . GLU A 1 95 ? -10.984 9.063 -4.618 1.00 90.00 95 GLU A O 1
ATOM 771 N N . ILE A 1 96 ? -9.218 9.952 -5.698 1.00 87.38 96 ILE A N 1
ATOM 772 C CA . ILE A 1 96 ? -10.008 10.717 -6.664 1.00 87.38 96 ILE A CA 1
ATOM 773 C C . ILE A 1 96 ? -9.572 10.310 -8.054 1.00 87.38 96 ILE A C 1
ATOM 775 O O . ILE A 1 96 ? -8.385 10.365 -8.380 1.00 87.38 96 ILE A O 1
ATOM 779 N N . ARG A 1 97 ? -10.541 9.916 -8.873 1.00 85.69 97 ARG A N 1
ATOM 780 C CA . ARG A 1 97 ? -10.312 9.419 -10.220 1.00 85.69 97 ARG A CA 1
ATOM 781 C C . ARG A 1 97 ? -11.157 10.174 -11.236 1.00 85.69 97 ARG A C 1
ATOM 783 O O . ARG A 1 97 ? -12.318 10.456 -10.974 1.00 85.69 97 ARG A O 1
ATOM 790 N N . SER A 1 98 ? -10.598 10.473 -12.402 1.00 82.44 98 SER A N 1
ATOM 791 C CA . SER A 1 98 ? -11.351 10.970 -13.560 1.00 82.44 98 SER A CA 1
ATOM 792 C C . SER A 1 98 ? -10.977 10.181 -14.815 1.00 82.44 98 SER A C 1
ATOM 794 O O . SER A 1 98 ? -9.920 9.548 -14.865 1.00 82.44 98 SER A O 1
ATOM 796 N N . GLN A 1 99 ? -11.867 10.165 -15.810 1.00 70.25 99 GLN A N 1
ATOM 797 C CA . GLN A 1 99 ? -11.682 9.409 -17.061 1.00 70.25 99 GLN A CA 1
ATOM 798 C C . GLN A 1 99 ? -11.595 10.297 -18.315 1.00 70.25 99 GLN A C 1
ATOM 800 O O . GLN A 1 99 ? -11.801 9.820 -19.432 1.00 70.25 99 GLN A O 1
ATOM 805 N N . GLU A 1 100 ? -11.322 11.593 -18.170 1.00 64.69 100 GLU A N 1
ATOM 806 C CA . GLU A 1 100 ? -11.238 12.486 -19.325 1.00 64.69 100 GLU A CA 1
ATOM 807 C C . GLU A 1 100 ? -9.816 12.525 -19.903 1.00 64.69 100 GLU A C 1
ATOM 809 O O . GLU A 1 100 ? -8.860 12.840 -19.202 1.00 64.69 100 GLU A O 1
ATOM 814 N N . ASN A 1 101 ? -9.681 12.226 -21.202 1.00 57.09 101 ASN A N 1
ATOM 815 C CA . ASN A 1 101 ? -8.397 12.182 -21.916 1.00 57.09 101 ASN A CA 1
ATOM 816 C C . ASN A 1 101 ? -7.345 11.268 -21.254 1.00 57.09 101 ASN A C 1
ATOM 818 O O . ASN A 1 101 ? -6.152 11.542 -21.335 1.00 57.09 101 ASN A O 1
ATOM 822 N N . GLY A 1 102 ? -7.788 10.177 -20.624 1.00 61.19 102 GLY A N 1
ATOM 823 C CA . GLY A 1 102 ? -6.958 9.250 -19.851 1.00 61.19 102 GLY A CA 1
ATOM 824 C C . GLY A 1 102 ? -7.602 8.922 -18.511 1.00 61.19 102 GLY A C 1
ATOM 825 O O . GLY A 1 102 ? -8.615 9.511 -18.139 1.00 61.19 102 GLY A O 1
ATOM 826 N N . VAL A 1 103 ? -7.040 7.957 -17.788 1.00 65.81 103 VAL A N 1
ATOM 827 C CA . VAL A 1 103 ? -7.441 7.691 -16.404 1.00 65.81 103 VAL A CA 1
ATOM 828 C C . VAL A 1 103 ? -6.507 8.470 -15.494 1.00 65.81 103 VAL A C 1
ATOM 830 O O . VAL A 1 103 ? -5.353 8.090 -15.321 1.00 65.81 103 VAL A O 1
ATOM 833 N N . PHE A 1 104 ? -7.014 9.548 -14.910 1.00 73.12 104 PHE A N 1
ATOM 834 C CA . PHE A 1 104 ? -6.317 10.296 -13.876 1.00 73.12 104 PHE A CA 1
ATOM 835 C C . PHE A 1 104 ? -6.671 9.714 -12.508 1.00 73.12 104 PHE A C 1
ATOM 837 O O . PHE A 1 104 ? -7.853 9.572 -12.200 1.00 73.12 104 PHE A O 1
ATOM 844 N N . VAL A 1 105 ? -5.677 9.410 -11.674 1.00 75.44 105 VAL A N 1
ATOM 845 C CA . VAL A 1 105 ? -5.872 8.989 -10.282 1.00 75.44 105 VAL A CA 1
ATOM 846 C C . VAL A 1 105 ? -4.964 9.806 -9.376 1.00 75.44 105 VAL A C 1
ATOM 848 O O . VAL A 1 105 ? -3.739 9.701 -9.455 1.00 75.44 105 VAL A O 1
ATOM 851 N N . GLN A 1 106 ? -5.553 10.584 -8.472 1.00 80.00 106 GLN A N 1
ATOM 852 C CA . GLN A 1 106 ? -4.813 11.204 -7.383 1.00 80.00 106 GLN A CA 1
ATOM 853 C C . GLN A 1 106 ? -4.828 10.289 -6.166 1.00 80.00 106 GLN A C 1
ATOM 855 O O . GLN A 1 106 ? -5.885 9.964 -5.618 1.00 80.00 106 GLN A O 1
ATOM 860 N N . LEU A 1 107 ? -3.628 9.908 -5.741 1.00 77.06 107 LEU A N 1
ATOM 861 C CA . LEU A 1 107 ? -3.399 9.032 -4.608 1.00 77.06 107 LEU A CA 1
ATOM 862 C C . LEU A 1 107 ? -2.908 9.883 -3.440 1.00 77.06 107 LEU A C 1
ATOM 864 O O . LEU A 1 107 ? -1.736 10.239 -3.368 1.00 77.06 107 LEU A O 1
ATOM 868 N N . LEU A 1 108 ? -3.818 10.238 -2.536 1.00 78.00 108 LEU A N 1
ATOM 869 C CA . LEU A 1 108 ? -3.464 10.997 -1.341 1.00 78.00 108 LEU A CA 1
ATOM 870 C C . LEU A 1 108 ? -3.189 10.040 -0.172 1.00 78.00 108 LEU A C 1
ATOM 872 O O . LEU A 1 108 ? -3.882 9.025 -0.043 1.00 78.00 108 LEU A O 1
ATOM 876 N N . PRO A 1 109 ? -2.196 10.337 0.686 1.00 80.12 109 PRO A N 1
ATOM 877 C CA . PRO A 1 109 ? -2.063 9.669 1.972 1.00 80.12 109 PRO A CA 1
ATOM 878 C C . PRO A 1 109 ? -3.213 10.071 2.908 1.00 80.12 109 PRO A C 1
ATOM 880 O O . PRO A 1 109 ? -4.051 10.917 2.585 1.00 80.12 109 PRO A O 1
ATOM 883 N N . MET A 1 110 ? -3.247 9.447 4.083 1.00 86.69 110 MET A N 1
ATOM 884 C CA . MET A 1 110 ? -4.200 9.765 5.144 1.00 86.69 110 MET A CA 1
ATOM 885 C C . MET A 1 110 ? -4.227 11.267 5.485 1.00 86.69 110 MET A C 1
ATOM 887 O O . MET A 1 110 ? -3.187 11.915 5.613 1.00 86.69 110 MET A O 1
ATOM 891 N N . ILE A 1 111 ? -5.429 11.793 5.700 1.00 84.00 111 ILE A N 1
ATOM 892 C CA . ILE A 1 111 ? -5.693 13.109 6.280 1.00 84.00 111 ILE A CA 1
ATOM 893 C C . ILE A 1 111 ? -6.552 12.941 7.534 1.00 84.00 111 ILE A C 1
ATOM 895 O O . ILE A 1 111 ? -7.402 12.056 7.585 1.00 84.00 111 ILE A O 1
ATOM 899 N N . SER A 1 112 ? -6.364 13.812 8.523 1.00 82.19 112 SER A N 1
ATOM 900 C CA . SER A 1 112 ? -7.192 13.851 9.734 1.00 82.19 112 SER A CA 1
ATOM 901 C C . SER A 1 112 ? -8.090 15.086 9.693 1.00 82.19 112 SER A C 1
ATOM 903 O O . SER A 1 112 ? -7.593 16.202 9.891 1.00 82.19 112 SER A O 1
ATOM 905 N N . PRO A 1 113 ? -9.389 14.929 9.390 1.00 78.31 113 PRO A N 1
ATOM 906 C CA . PRO A 1 113 ? -10.325 16.038 9.365 1.00 78.31 113 PRO A CA 1
ATOM 907 C C . PRO A 1 113 ? -10.455 16.726 10.728 1.00 78.31 113 PRO A C 1
ATOM 909 O O . PRO A 1 113 ? -10.293 16.112 11.779 1.00 78.31 113 PRO A O 1
ATOM 912 N N . ASN A 1 114 ? -10.771 18.018 10.728 1.00 73.25 114 ASN A N 1
ATOM 913 C CA . ASN A 1 114 ? -11.028 18.763 11.958 1.00 73.25 114 ASN A CA 1
ATOM 914 C C . ASN A 1 114 ? -12.531 18.762 12.285 1.00 73.25 114 ASN A C 1
ATOM 916 O O . ASN A 1 114 ? -13.321 19.286 11.507 1.00 73.25 114 ASN A O 1
ATOM 920 N N . SER A 1 115 ? -12.926 18.256 13.456 1.00 68.69 115 SER A N 1
ATOM 921 C CA . SER A 1 115 ? -14.336 18.217 13.890 1.00 68.69 115 SER A CA 1
ATOM 922 C C . SER A 1 115 ? -14.990 19.596 14.051 1.00 68.69 115 SER A C 1
ATOM 924 O O . SER A 1 115 ? -16.208 19.709 14.093 1.00 68.69 115 SER A O 1
ATOM 926 N N . SER A 1 116 ? -14.202 20.670 14.154 1.00 68.31 116 SER A N 1
ATOM 927 C CA . SER A 1 116 ? -14.700 22.033 14.391 1.00 68.31 116 SER A CA 1
ATOM 928 C C . SER A 1 116 ? -14.642 22.947 13.162 1.00 68.31 116 SER A C 1
ATOM 930 O O . SER A 1 116 ? -15.070 24.101 13.238 1.00 68.31 116 SER A O 1
ATOM 932 N N . VAL A 1 117 ? -14.051 22.496 12.048 1.00 76.56 117 VAL A N 1
ATOM 933 C CA . VAL A 1 117 ? -13.829 23.322 10.850 1.00 76.56 117 VAL A CA 1
ATOM 934 C C . VAL A 1 117 ? -13.895 22.463 9.592 1.00 76.56 117 VAL A C 1
ATOM 936 O O . VAL A 1 117 ? -13.359 21.362 9.558 1.00 76.56 117 VAL A O 1
ATOM 939 N N . THR A 1 118 ? -14.458 23.009 8.514 1.00 81.81 118 THR A N 1
ATOM 940 C CA . THR A 1 118 ? -14.371 22.395 7.186 1.00 81.81 118 THR A CA 1
ATOM 941 C C . THR A 1 118 ? -12.919 22.095 6.808 1.00 81.81 118 THR A C 1
ATOM 943 O O . THR A 1 118 ? -12.071 22.991 6.770 1.00 81.81 118 THR A O 1
ATOM 946 N N . THR A 1 119 ? -12.640 20.831 6.509 1.00 83.44 119 THR A N 1
ATOM 947 C CA . THR A 1 119 ? -11.339 20.378 6.019 1.00 83.44 119 THR A CA 1
ATOM 948 C C . THR A 1 119 ? -11.319 20.525 4.506 1.00 83.44 119 THR A C 1
ATOM 950 O O . THR A 1 119 ? -12.135 19.919 3.822 1.00 83.44 119 THR A O 1
ATOM 953 N N . PHE A 1 120 ? -10.411 21.345 3.976 1.00 83.69 120 PHE A N 1
ATOM 954 C CA . PHE A 1 120 ? -10.316 21.600 2.537 1.00 83.69 120 PHE A CA 1
ATOM 955 C C . PHE A 1 120 ? -9.262 20.696 1.896 1.00 83.69 120 PHE A C 1
ATOM 957 O O . PHE A 1 120 ? -8.087 20.765 2.260 1.00 83.69 120 PHE A O 1
ATOM 964 N N . VAL A 1 121 ? -9.664 19.907 0.903 1.00 84.50 121 VAL A N 1
ATOM 965 C CA . VAL A 1 121 ? -8.780 19.068 0.088 1.00 84.50 121 VAL A CA 1
ATOM 966 C C . VAL A 1 121 ? -8.734 19.625 -1.326 1.00 84.50 121 VAL A C 1
ATOM 968 O O . VAL A 1 121 ? -9.760 19.845 -1.965 1.00 84.50 121 VAL A O 1
ATOM 971 N N . LYS A 1 122 ? -7.520 19.852 -1.827 1.00 84.81 122 LYS A N 1
ATOM 972 C CA . LYS A 1 122 ? -7.285 20.274 -3.208 1.00 84.81 122 LYS A CA 1
ATOM 973 C C . LYS A 1 122 ? -6.947 19.058 -4.053 1.00 84.81 122 LYS A C 1
ATOM 975 O O . LYS A 1 122 ? -5.854 18.499 -3.937 1.00 84.81 122 LYS A O 1
ATOM 980 N N . ALA A 1 123 ? -7.896 18.661 -4.888 1.00 82.44 123 ALA A N 1
ATOM 981 C CA . ALA A 1 123 ? -7.747 17.539 -5.787 1.00 82.44 123 ALA A CA 1
ATOM 982 C C . ALA A 1 123 ? -7.044 17.997 -7.071 1.00 82.44 123 ALA A C 1
ATOM 984 O O . ALA A 1 123 ? -7.672 18.600 -7.943 1.00 82.44 123 ALA A O 1
ATOM 985 N N . ASN A 1 124 ? -5.726 17.812 -7.146 1.00 76.81 124 ASN A N 1
ATOM 986 C CA . ASN A 1 124 ? -4.903 18.294 -8.249 1.00 76.81 124 ASN A CA 1
ATOM 987 C C . ASN A 1 124 ? -5.107 17.412 -9.485 1.00 76.81 124 ASN A C 1
ATOM 989 O O . ASN A 1 124 ? -4.363 16.466 -9.689 1.00 76.81 124 ASN A O 1
ATOM 993 N N . ILE A 1 125 ? -6.102 17.734 -10.301 1.00 73.44 125 ILE A N 1
ATOM 994 C CA . ILE A 1 125 ? -6.370 17.125 -11.599 1.00 73.44 125 ILE A CA 1
ATOM 995 C C . ILE A 1 125 ? -5.497 17.861 -12.625 1.00 73.44 125 ILE A C 1
ATOM 997 O O . ILE A 1 125 ? -5.890 18.897 -13.169 1.00 73.44 125 ILE A O 1
ATOM 1001 N N . SER A 1 126 ? -4.260 17.391 -12.805 1.00 60.59 126 SER A N 1
ATOM 1002 C CA . SER A 1 126 ? -3.248 18.074 -13.620 1.00 60.59 126 SER A CA 1
ATOM 1003 C C . SER A 1 126 ? -3.731 18.345 -15.055 1.00 60.59 126 SER A C 1
ATOM 1005 O O . SER A 1 126 ? -4.191 17.440 -15.745 1.00 60.59 126 SER A O 1
ATOM 1007 N N . THR A 1 127 ? -3.593 19.595 -15.518 1.00 53.50 127 THR A N 1
ATOM 1008 C CA . THR A 1 127 ? -3.785 20.007 -16.930 1.00 53.50 127 THR A CA 1
ATOM 1009 C C . THR A 1 127 ? -2.667 20.933 -17.443 1.00 53.50 127 THR A C 1
ATOM 1011 O O . THR A 1 127 ? -2.851 21.668 -18.411 1.00 53.50 127 THR A O 1
ATOM 1014 N N . VAL A 1 128 ? -1.499 20.964 -16.794 1.00 44.84 128 VAL A N 1
ATOM 1015 C CA . VAL A 1 128 ? -0.430 21.933 -17.082 1.00 44.84 128 VAL A CA 1
ATOM 1016 C C . VAL A 1 128 ? 0.939 21.329 -17.431 1.00 44.84 128 VAL A C 1
ATOM 1018 O O . VAL A 1 128 ? 1.784 21.182 -16.561 1.00 44.84 128 VAL A O 1
ATOM 1021 N N . PHE A 1 129 ? 1.157 21.020 -18.714 1.00 44.09 129 PHE A N 1
ATOM 1022 C CA . PHE A 1 129 ? 2.416 20.938 -19.486 1.00 44.09 129 PHE A CA 1
ATOM 1023 C C . PHE A 1 129 ? 2.105 20.394 -20.903 1.00 44.09 129 PHE A C 1
ATOM 1025 O O . PHE A 1 129 ? 1.042 19.830 -21.132 1.00 44.09 129 PHE A O 1
ATOM 1032 N N . GLN A 1 130 ? 2.962 20.587 -21.900 1.00 43.81 130 GLN A N 1
ATOM 1033 C CA . GLN A 1 130 ? 2.688 20.136 -23.268 1.00 43.81 130 GLN A CA 1
ATOM 1034 C C . GLN A 1 130 ? 3.899 19.364 -23.807 1.00 43.81 130 GLN A C 1
ATOM 1036 O O . GLN A 1 130 ? 4.889 19.956 -24.217 1.00 43.81 130 GLN A O 1
ATOM 1041 N N . PHE A 1 131 ? 3.807 18.040 -23.789 1.00 44.88 131 PHE A N 1
ATOM 1042 C CA . PHE A 1 131 ? 4.775 17.063 -24.269 1.00 44.88 131 PHE A CA 1
ATOM 1043 C C . PHE A 1 131 ? 4.249 16.495 -25.580 1.00 44.88 131 PHE A C 1
ATOM 1045 O O . PHE A 1 131 ? 3.360 15.656 -25.570 1.00 44.88 131 PHE A O 1
ATOM 1052 N N . SER A 1 132 ? 4.729 16.995 -26.713 1.00 48.53 132 SER A N 1
ATOM 1053 C CA . SER A 1 132 ? 4.387 16.418 -28.014 1.00 48.53 132 SER A CA 1
ATOM 1054 C C . SER A 1 132 ? 5.335 1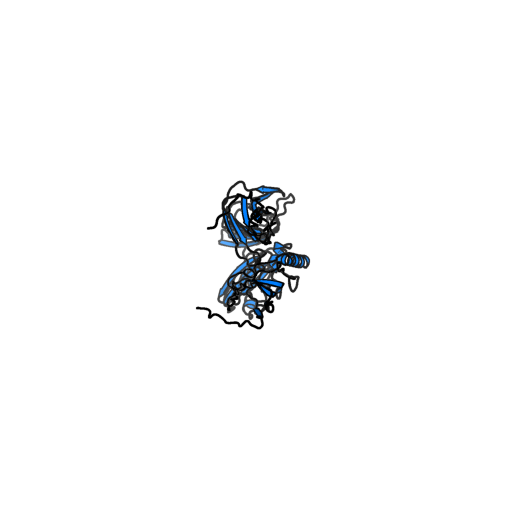5.260 -28.287 1.00 48.53 132 SER A C 1
ATOM 1056 O O . SER A 1 132 ? 6.511 15.503 -28.548 1.00 48.53 132 SER A O 1
ATOM 1058 N N . ALA A 1 133 ? 4.835 14.031 -28.236 1.00 51.78 133 ALA A N 1
ATOM 1059 C CA . ALA A 1 133 ? 5.502 12.910 -28.875 1.00 51.78 133 ALA A CA 1
ATOM 1060 C C . ALA A 1 133 ? 4.736 12.575 -30.151 1.00 51.78 133 ALA A C 1
ATOM 1062 O O . ALA A 1 133 ? 3.608 12.085 -30.110 1.00 51.78 133 ALA A O 1
ATOM 1063 N N . ASP A 1 134 ? 5.351 12.879 -31.287 1.00 50.78 134 ASP A N 1
ATOM 1064 C CA . ASP A 1 134 ? 4.986 12.211 -32.525 1.00 50.78 134 ASP A CA 1
ATOM 1065 C C . ASP A 1 134 ? 5.500 10.767 -32.363 1.00 50.78 134 ASP A C 1
ATOM 1067 O O . ASP A 1 134 ? 6.654 10.598 -31.978 1.00 50.78 134 ASP A O 1
ATOM 1071 N N . GLU A 1 135 ? 4.671 9.745 -32.614 1.00 59.25 135 GLU A N 1
ATOM 1072 C CA . GLU A 1 135 ? 5.073 8.318 -32.613 1.00 59.25 135 GLU A CA 1
ATOM 1073 C C . GLU A 1 135 ? 5.090 7.577 -31.247 1.00 59.25 135 GLU A C 1
ATOM 1075 O O . GLU A 1 135 ? 6.016 6.831 -30.956 1.00 59.25 135 GLU A O 1
ATOM 1080 N N . ILE A 1 136 ? 4.065 7.707 -30.391 1.00 64.69 136 ILE A N 1
ATOM 1081 C CA . ILE A 1 136 ? 3.873 6.799 -29.233 1.00 64.69 136 ILE A CA 1
ATOM 1082 C C . ILE A 1 136 ? 2.505 6.113 -29.322 1.00 64.69 136 ILE A C 1
ATOM 1084 O O . ILE A 1 136 ? 1.476 6.777 -29.443 1.00 64.69 136 ILE A O 1
ATOM 1088 N N . ASP A 1 137 ? 2.485 4.780 -29.214 1.00 70.06 137 ASP A N 1
ATOM 1089 C CA . ASP A 1 137 ? 1.239 4.002 -29.232 1.00 70.06 137 ASP A CA 1
ATOM 1090 C C . ASP A 1 137 ? 0.536 4.045 -27.872 1.00 70.06 137 ASP A C 1
ATOM 1092 O O . ASP A 1 137 ? -0.683 4.181 -27.782 1.00 70.06 137 ASP A O 1
ATOM 1096 N N . SER A 1 138 ? 1.290 3.945 -26.778 1.00 74.75 138 SER A N 1
ATOM 1097 C CA . SER A 1 138 ? 0.735 4.094 -25.429 1.00 74.75 138 SER A CA 1
ATOM 1098 C C . SER A 1 138 ? 1.781 4.567 -24.436 1.00 74.75 138 SER A C 1
ATOM 1100 O O . SER A 1 138 ? 2.974 4.313 -24.613 1.00 74.75 138 SER A O 1
ATOM 1102 N N . TRP A 1 139 ? 1.328 5.228 -23.375 1.00 74.00 139 TRP A N 1
ATOM 1103 C CA . TRP A 1 139 ? 2.189 5.624 -22.273 1.00 74.00 139 TRP A CA 1
ATOM 1104 C C . TRP A 1 139 ? 1.412 5.673 -20.955 1.00 74.00 139 TRP A C 1
ATOM 1106 O O . TRP A 1 139 ? 0.188 5.815 -20.924 1.00 74.00 139 TRP A O 1
ATOM 1116 N N . LYS A 1 140 ? 2.144 5.557 -19.852 1.00 79.44 140 LYS A N 1
ATOM 1117 C CA . LYS A 1 140 ? 1.617 5.576 -18.491 1.00 79.44 140 LYS A CA 1
ATOM 1118 C C . LYS A 1 140 ? 2.570 6.333 -17.581 1.00 79.44 140 LYS A C 1
ATOM 1120 O O . LYS A 1 140 ? 3.747 6.000 -17.504 1.00 79.44 140 LYS A O 1
ATOM 1125 N N . TYR A 1 141 ? 2.056 7.326 -16.867 1.00 79.56 141 TYR A N 1
ATOM 1126 C CA . TYR A 1 141 ? 2.797 8.037 -15.833 1.00 79.56 141 TYR A CA 1
ATOM 1127 C C . TYR A 1 141 ? 2.494 7.450 -14.455 1.00 79.56 141 TYR A C 1
ATOM 1129 O O . TYR A 1 141 ? 1.339 7.341 -14.039 1.00 79.56 141 TYR A O 1
ATOM 1137 N N . ILE A 1 142 ? 3.554 7.113 -13.733 1.00 84.19 142 ILE A N 1
ATOM 1138 C CA . ILE A 1 142 ? 3.538 6.629 -12.361 1.00 84.19 142 ILE A CA 1
ATOM 1139 C C . ILE A 1 142 ? 4.143 7.740 -11.502 1.00 84.19 142 ILE A C 1
ATOM 1141 O O . ILE A 1 142 ? 5.316 8.069 -11.657 1.00 84.19 142 ILE A O 1
ATOM 1145 N N . GLY A 1 143 ? 3.354 8.313 -10.596 1.00 77.50 143 GLY A N 1
ATOM 1146 C CA . GLY A 1 143 ? 3.748 9.428 -9.729 1.00 77.50 143 GLY A CA 1
ATOM 1147 C C . GLY A 1 143 ? 2.995 9.435 -8.399 1.00 77.50 143 GLY A C 1
ATOM 1148 O O . GLY A 1 143 ? 2.375 8.435 -8.017 1.00 77.50 143 GLY A O 1
ATOM 1149 N N . GLU A 1 144 ? 2.996 10.583 -7.714 1.00 67.12 144 GLU A N 1
ATOM 1150 C CA . GLU A 1 144 ? 1.976 10.916 -6.696 1.00 67.12 144 GLU A CA 1
ATOM 1151 C C . GLU A 1 144 ? 0.561 10.935 -7.306 1.00 67.12 144 GLU A C 1
ATOM 1153 O O . GLU A 1 144 ? -0.448 10.675 -6.649 1.00 67.12 144 GLU A O 1
ATOM 1158 N N . GLN A 1 145 ? 0.503 11.204 -8.608 1.00 61.03 145 GLN A N 1
ATOM 1159 C CA . GLN A 1 145 ? -0.654 11.010 -9.467 1.00 61.03 145 GLN A CA 1
ATOM 1160 C C . GLN A 1 145 ? -0.317 9.896 -10.451 1.00 61.03 145 GLN A C 1
ATOM 1162 O O . GLN A 1 145 ? 0.796 9.843 -10.966 1.00 61.03 145 GLN A O 1
ATOM 1167 N N . THR A 1 146 ? -1.256 8.992 -10.705 1.00 59.41 146 THR A N 1
ATOM 1168 C CA . THR A 1 146 ? -1.119 8.018 -11.795 1.00 59.41 146 THR A CA 1
ATOM 1169 C C . THR A 1 146 ? -1.960 8.501 -12.962 1.00 59.41 146 THR A C 1
ATOM 1171 O O . THR A 1 146 ? -3.118 8.875 -12.768 1.00 59.41 146 THR A O 1
ATOM 1174 N N . ILE A 1 147 ? -1.371 8.534 -14.155 1.00 61.88 147 ILE A N 1
ATOM 1175 C CA . ILE A 1 147 ? -2.071 8.916 -15.381 1.00 61.88 147 ILE A CA 1
ATOM 1176 C C . ILE A 1 147 ? -1.858 7.801 -16.396 1.00 61.88 147 ILE A C 1
ATOM 1178 O O . ILE A 1 147 ? -0.742 7.614 -16.875 1.00 61.88 147 ILE A O 1
ATOM 1182 N N . ASP A 1 148 ? -2.921 7.068 -16.715 1.00 58.91 148 ASP A N 1
ATOM 1183 C CA . ASP A 1 148 ? -2.879 6.011 -17.726 1.00 58.91 148 ASP A CA 1
ATOM 1184 C C . ASP A 1 148 ? -3.492 6.510 -19.038 1.00 58.91 148 ASP A C 1
ATOM 1186 O O . ASP A 1 148 ? -4.603 7.059 -19.044 1.00 58.91 148 ASP A O 1
ATOM 1190 N N . TRP A 1 149 ? -2.813 6.265 -20.161 1.00 57.19 149 TRP A N 1
ATOM 1191 C CA . TRP A 1 149 ? -3.324 6.621 -21.478 1.00 57.19 149 TRP A CA 1
ATOM 1192 C C . TRP A 1 149 ? -3.082 5.538 -22.526 1.00 57.19 149 TRP A C 1
ATOM 1194 O O . TRP A 1 149 ? -2.026 4.916 -22.610 1.00 57.19 149 TRP A O 1
ATOM 1204 N N . ILE A 1 150 ? -4.095 5.313 -23.357 1.00 49.53 150 ILE A N 1
ATOM 1205 C CA . ILE A 1 150 ? -4.098 4.270 -24.380 1.00 49.53 150 ILE A CA 1
ATOM 1206 C C . ILE A 1 150 ? -4.406 4.982 -25.698 1.00 49.53 150 ILE A C 1
ATOM 1208 O O . ILE A 1 150 ? -5.548 5.389 -25.902 1.00 49.53 150 ILE A O 1
ATOM 1212 N N . ASN A 1 151 ? -3.393 5.114 -26.561 1.00 51.25 151 ASN A N 1
ATOM 1213 C CA . ASN A 1 151 ? -3.341 5.864 -27.825 1.00 51.25 151 ASN A CA 1
ATOM 1214 C C . ASN A 1 151 ? -3.257 7.375 -27.757 1.00 51.25 151 ASN A C 1
ATOM 1216 O O . ASN A 1 151 ? -4.261 8.034 -27.481 1.00 51.25 151 ASN A O 1
ATOM 1220 N N . GLY A 1 152 ? -2.183 7.893 -28.360 1.00 49.34 152 GLY A N 1
ATOM 1221 C CA . GLY A 1 152 ? -2.383 9.048 -29.209 1.00 49.34 152 GLY A CA 1
ATOM 1222 C C . GLY A 1 152 ? -1.178 9.874 -29.608 1.00 49.34 152 GLY A C 1
ATOM 1223 O O . GLY A 1 152 ? -0.062 9.784 -29.115 1.00 49.34 152 GLY A O 1
ATOM 1224 N N . THR A 1 153 ? -1.515 10.693 -30.589 1.00 46.41 153 THR A N 1
ATOM 1225 C CA . THR A 1 153 ? -0.688 11.608 -31.363 1.00 46.41 153 THR A CA 1
ATOM 1226 C C . THR A 1 153 ? -0.747 13.032 -30.808 1.00 46.41 153 THR A C 1
ATOM 1228 O O . THR A 1 153 ? -0.586 13.989 -31.560 1.00 46.41 153 THR A O 1
ATOM 1231 N N . ASP A 1 154 ? -1.096 13.187 -29.530 1.00 48.28 154 ASP A N 1
ATOM 1232 C CA . ASP A 1 154 ? -1.432 14.476 -28.933 1.00 48.28 154 ASP A CA 1
ATOM 1233 C C . ASP A 1 154 ? -0.458 14.843 -27.821 1.00 48.28 154 ASP A C 1
ATOM 1235 O O . ASP A 1 154 ? 0.130 14.001 -27.144 1.00 48.28 154 ASP A O 1
ATOM 1239 N N . SER A 1 155 ? -0.297 16.148 -27.634 1.00 50.38 155 SER A N 1
ATOM 1240 C CA . SER A 1 155 ? 0.641 16.686 -26.672 1.00 50.38 155 SER A CA 1
ATOM 1241 C C . SER A 1 155 ? 0.130 16.602 -25.227 1.00 50.38 155 SER A C 1
ATOM 1243 O O . SER A 1 155 ? -0.971 17.075 -24.949 1.00 50.38 155 SER A O 1
ATOM 1245 N N . LEU A 1 156 ? 0.947 16.088 -24.309 1.00 51.75 156 LEU A N 1
ATOM 1246 C CA . LEU A 1 156 ? 0.574 15.710 -22.947 1.00 51.75 156 LEU A CA 1
ATOM 1247 C C . LEU A 1 156 ? 1.138 16.621 -21.841 1.00 51.75 156 LEU A C 1
ATOM 1249 O O . LEU A 1 156 ? 2.286 17.039 -21.862 1.00 51.75 156 LEU A O 1
ATOM 1253 N N . THR A 1 157 ? 0.377 16.811 -20.770 1.00 57.78 157 THR A N 1
ATOM 1254 C CA . THR A 1 157 ? 0.880 17.337 -19.498 1.00 57.78 157 THR A CA 1
ATOM 1255 C C . THR A 1 157 ? 1.438 16.267 -18.560 1.00 57.78 157 THR A C 1
ATOM 1257 O O . THR A 1 157 ? 0.722 15.321 -18.247 1.00 57.78 157 THR A O 1
ATOM 1260 N N . LEU A 1 158 ? 2.607 16.511 -17.953 1.00 61.31 158 LEU A N 1
ATOM 1261 C CA . LEU A 1 158 ? 3.065 15.782 -16.765 1.00 61.31 158 LEU A CA 1
ATOM 1262 C C . LEU A 1 158 ? 2.859 16.605 -15.478 1.00 61.31 158 LEU A C 1
ATOM 1264 O O . LEU A 1 158 ? 3.063 17.821 -15.506 1.00 61.31 158 LEU A O 1
ATOM 1268 N N . PRO A 1 159 ? 2.459 15.976 -14.357 1.00 62.88 159 PRO A N 1
ATOM 1269 C CA . PRO A 1 159 ? 2.443 16.615 -13.042 1.00 62.88 159 PRO A CA 1
ATOM 1270 C C . PRO A 1 159 ? 3.834 17.099 -12.602 1.00 62.88 159 PRO A C 1
ATOM 1272 O O . PRO A 1 159 ? 4.855 16.546 -13.007 1.00 62.88 159 PRO A O 1
ATOM 1275 N N . GLU A 1 160 ? 3.868 18.120 -11.742 1.00 66.25 160 GLU A N 1
ATOM 1276 C CA . GLU A 1 160 ? 5.097 18.529 -11.051 1.00 66.25 160 GLU A CA 1
ATOM 1277 C C . GLU A 1 160 ? 5.606 17.398 -10.146 1.00 66.25 160 GLU A C 1
ATOM 1279 O O . GLU A 1 160 ? 4.813 16.686 -9.529 1.00 66.25 160 GLU A O 1
ATOM 1284 N N . GLY A 1 161 ? 6.930 17.285 -10.034 1.00 72.75 161 GLY A N 1
ATOM 1285 C CA . GLY A 1 161 ? 7.594 16.367 -9.119 1.00 72.75 161 GLY A CA 1
ATOM 1286 C C . GLY A 1 161 ? 8.298 15.204 -9.810 1.00 72.75 161 GLY A C 1
ATOM 1287 O O . GLY A 1 161 ? 8.472 15.169 -11.033 1.00 72.75 161 GLY A O 1
ATOM 1288 N N . LYS A 1 162 ? 8.742 14.255 -8.983 1.00 79.19 162 LYS A N 1
ATOM 1289 C CA . LYS A 1 162 ? 9.356 13.008 -9.438 1.00 79.19 162 LYS A CA 1
ATOM 1290 C C . LYS A 1 162 ? 8.280 12.058 -9.951 1.00 79.19 162 LYS A C 1
ATOM 1292 O O . LYS A 1 162 ? 7.174 12.018 -9.419 1.00 79.19 162 LYS A O 1
ATOM 1297 N N . GLY A 1 163 ? 8.614 11.270 -10.958 1.00 83.00 163 GLY A N 1
ATOM 1298 C CA . GLY A 1 163 ? 7.751 10.222 -11.472 1.00 83.00 163 GLY A CA 1
ATOM 1299 C C . GLY A 1 163 ? 8.463 9.339 -12.476 1.00 83.00 163 GLY A C 1
ATOM 1300 O O . GLY A 1 163 ? 9.669 9.457 -12.690 1.00 83.00 163 GLY A O 1
ATOM 1301 N N . TRP A 1 164 ? 7.693 8.450 -13.083 1.00 86.00 164 TRP A N 1
ATOM 1302 C CA . TRP A 1 164 ? 8.161 7.514 -14.088 1.00 86.00 164 TRP A CA 1
ATOM 1303 C C . TRP A 1 164 ? 7.181 7.460 -15.247 1.00 86.00 164 TRP A C 1
ATOM 1305 O O . TRP A 1 164 ? 5.975 7.511 -15.027 1.00 86.00 164 TRP A O 1
ATOM 1315 N N . ILE A 1 165 ? 7.684 7.343 -16.469 1.00 83.62 165 ILE A N 1
ATOM 1316 C CA . ILE A 1 165 ? 6.868 7.198 -17.670 1.00 83.62 165 ILE A CA 1
ATOM 1317 C C . ILE A 1 165 ? 7.207 5.867 -18.315 1.00 83.62 165 ILE A C 1
ATOM 1319 O O . ILE A 1 165 ? 8.320 5.659 -18.792 1.00 83.62 165 ILE A O 1
ATOM 1323 N N . GLU A 1 166 ? 6.229 4.977 -18.336 1.00 86.19 166 GLU A N 1
ATOM 1324 C CA . GLU A 1 166 ? 6.229 3.815 -19.206 1.00 86.19 166 GLU A CA 1
ATOM 1325 C C . GLU A 1 166 ? 5.739 4.227 -20.591 1.00 86.19 166 GLU A C 1
ATOM 1327 O O . GLU A 1 166 ? 4.755 4.953 -20.710 1.00 86.19 166 GLU A O 1
ATOM 1332 N N . THR A 1 167 ? 6.395 3.746 -21.639 1.00 81.44 167 THR A N 1
ATOM 1333 C CA . THR A 1 167 ? 6.014 4.009 -23.030 1.00 81.44 167 THR A CA 1
ATOM 1334 C C . THR A 1 167 ? 6.190 2.782 -23.891 1.00 81.44 167 THR A C 1
ATOM 1336 O O . THR A 1 167 ? 7.130 2.009 -23.704 1.00 81.44 167 THR A O 1
ATOM 1339 N N . ILE A 1 168 ? 5.295 2.638 -24.859 1.00 81.75 168 ILE A N 1
ATOM 1340 C CA . ILE A 1 168 ? 5.337 1.587 -25.863 1.00 81.75 168 ILE A CA 1
ATOM 1341 C C . ILE A 1 168 ? 5.208 2.252 -27.226 1.00 81.75 168 ILE A C 1
ATOM 1343 O O . ILE A 1 168 ? 4.277 3.027 -27.467 1.00 81.75 168 ILE A O 1
ATOM 1347 N N . TYR A 1 169 ? 6.150 1.931 -28.101 1.00 80.44 169 TYR A N 1
ATOM 1348 C CA . TYR A 1 169 ? 6.180 2.369 -29.485 1.00 80.44 169 TYR A CA 1
ATOM 1349 C C . TYR A 1 169 ? 6.406 1.175 -30.407 1.00 80.44 169 TYR A C 1
ATOM 1351 O O . TYR A 1 169 ? 7.320 0.385 -30.174 1.00 80.44 169 TYR A O 1
ATOM 1359 N N . THR A 1 170 ? 5.589 1.059 -31.448 1.00 80.06 170 THR A N 1
ATOM 1360 C CA . THR A 1 170 ? 5.757 0.085 -32.524 1.00 80.06 170 THR A CA 1
ATOM 1361 C C . THR A 1 170 ? 6.312 0.787 -33.757 1.00 80.06 170 THR A C 1
ATOM 1363 O O . THR A 1 170 ? 5.647 1.634 -34.351 1.00 80.06 170 THR A O 1
ATOM 1366 N N . GLU A 1 171 ? 7.520 0.413 -34.165 1.00 75.62 171 GLU A N 1
ATOM 1367 C CA . GLU A 1 171 ? 8.155 0.931 -35.375 1.00 75.62 171 GLU A CA 1
ATOM 1368 C C . GLU A 1 171 ? 7.472 0.407 -36.651 1.00 75.62 171 GLU A C 1
ATOM 1370 O O . GLU A 1 171 ? 6.774 -0.614 -36.656 1.00 75.62 171 GLU A O 1
ATOM 1375 N N . ASP A 1 172 ? 7.748 1.064 -37.783 1.00 77.69 172 ASP A N 1
ATOM 1376 C CA . ASP A 1 172 ? 7.263 0.676 -39.118 1.00 77.69 172 ASP A CA 1
ATOM 1377 C C . ASP A 1 172 ? 7.623 -0.773 -39.517 1.00 77.69 172 ASP A C 1
ATOM 1379 O O . ASP A 1 172 ? 6.978 -1.368 -40.388 1.00 77.69 172 ASP A O 1
ATOM 1383 N N . ASP A 1 173 ? 8.674 -1.346 -38.920 1.00 78.38 173 ASP A N 1
ATOM 1384 C CA . ASP A 1 173 ? 9.121 -2.722 -39.153 1.00 78.38 173 ASP A CA 1
ATOM 1385 C C . ASP A 1 173 ? 8.491 -3.758 -38.197 1.00 78.38 173 ASP A C 1
ATOM 1387 O O . ASP A 1 173 ? 8.866 -4.935 -38.235 1.00 78.38 173 ASP A O 1
ATOM 1391 N N . ASN A 1 174 ? 7.491 -3.342 -37.408 1.00 77.50 174 ASN A N 1
ATOM 1392 C CA . ASN A 1 174 ? 6.845 -4.076 -36.315 1.00 77.50 174 ASN A CA 1
ATOM 1393 C C . ASN A 1 174 ? 7.755 -4.385 -35.110 1.00 77.50 174 ASN A C 1
ATOM 1395 O O . ASN A 1 174 ? 7.382 -5.220 -34.277 1.00 77.50 174 ASN A O 1
ATOM 1399 N N . SER A 1 175 ? 8.934 -3.771 -34.988 1.00 78.19 175 SER A N 1
ATOM 1400 C CA . SER A 1 175 ? 9.688 -3.839 -33.737 1.00 78.19 175 SER A CA 1
ATOM 1401 C C . SER A 1 175 ? 9.006 -3.001 -32.652 1.00 78.19 175 SER A C 1
ATOM 1403 O O . SER A 1 175 ? 8.328 -2.017 -32.941 1.00 78.19 175 SER A O 1
ATOM 1405 N N . ILE A 1 176 ? 9.122 -3.440 -31.398 1.00 81.56 176 ILE A N 1
ATOM 1406 C CA . ILE A 1 176 ? 8.523 -2.763 -30.246 1.00 81.56 176 ILE A CA 1
ATOM 1407 C C . ILE A 1 176 ? 9.655 -2.186 -29.403 1.00 81.56 176 ILE A C 1
ATOM 1409 O O . ILE A 1 176 ? 10.577 -2.903 -29.015 1.00 81.56 176 ILE A O 1
ATOM 1413 N N . SER A 1 177 ? 9.560 -0.900 -29.101 1.00 82.50 177 SER A N 1
ATOM 1414 C CA . SER A 1 177 ? 10.363 -0.225 -28.091 1.00 82.50 177 SER A CA 1
ATOM 1415 C C . SER A 1 177 ? 9.503 -0.014 -26.849 1.00 82.50 177 SER A C 1
ATOM 1417 O O . SER A 1 177 ? 8.466 0.648 -26.906 1.00 82.50 177 SER A O 1
ATOM 1419 N N . HIS A 1 178 ? 9.930 -0.590 -25.725 1.00 87.38 178 HIS A N 1
ATOM 1420 C CA . HIS A 1 178 ? 9.237 -0.507 -24.437 1.00 87.38 178 HIS A CA 1
ATOM 1421 C C . HIS A 1 178 ? 10.204 0.076 -23.419 1.00 87.38 178 HIS A C 1
ATOM 1423 O O . HIS A 1 178 ? 11.240 -0.524 -23.142 1.00 87.38 178 HIS A O 1
ATOM 1429 N N . ASN A 1 179 ? 9.898 1.255 -22.885 1.00 86.50 179 ASN A N 1
ATOM 1430 C CA . ASN A 1 179 ? 10.802 1.985 -21.996 1.00 86.50 179 ASN A CA 1
ATOM 1431 C C . ASN A 1 179 ? 10.077 2.434 -20.730 1.00 86.50 179 ASN A C 1
ATOM 1433 O O . ASN A 1 179 ? 8.901 2.788 -20.789 1.00 86.50 179 ASN A O 1
ATOM 1437 N N . LEU A 1 180 ? 10.802 2.472 -19.615 1.00 88.62 180 LEU A N 1
ATOM 1438 C CA . LEU A 1 180 ? 10.380 3.022 -18.334 1.00 88.62 180 LEU A CA 1
ATOM 1439 C C . LEU A 1 180 ? 11.421 4.050 -17.873 1.00 88.62 180 LEU A C 1
ATOM 1441 O O . LEU A 1 180 ? 12.537 3.705 -17.483 1.00 88.62 180 LEU A O 1
ATOM 1445 N N . LEU A 1 181 ? 11.049 5.324 -17.946 1.00 84.19 181 LEU A N 1
ATOM 1446 C CA . LEU A 1 181 ? 11.959 6.458 -17.790 1.00 84.19 181 LEU A CA 1
ATOM 1447 C C . LEU A 1 181 ? 11.634 7.246 -16.536 1.00 84.19 181 LEU A C 1
ATOM 1449 O O . LEU A 1 181 ? 10.460 7.478 -16.256 1.00 84.19 181 LEU A O 1
ATOM 1453 N N . SER A 1 182 ? 12.650 7.684 -15.803 1.00 84.19 182 SER A N 1
ATOM 1454 C CA . SER A 1 182 ? 12.462 8.590 -14.681 1.00 84.19 182 SER A CA 1
ATOM 1455 C C . SER A 1 182 ? 12.268 10.011 -15.196 1.00 84.19 182 SER A C 1
ATOM 1457 O O . SER A 1 182 ? 12.886 10.452 -16.163 1.00 84.19 182 SER A O 1
ATOM 1459 N N . VAL A 1 183 ? 11.378 10.747 -14.547 1.00 79.44 183 VAL A N 1
ATOM 1460 C CA . VAL A 1 183 ? 11.141 12.158 -14.834 1.00 79.44 183 VAL A CA 1
ATOM 1461 C C . VAL A 1 183 ? 11.159 12.946 -13.542 1.00 79.44 183 VAL A C 1
ATOM 1463 O O . VAL A 1 183 ? 10.683 12.488 -12.502 1.00 79.44 183 VAL A O 1
ATOM 1466 N N . ASN A 1 184 ? 11.718 14.149 -13.605 1.00 77.38 184 ASN A N 1
ATOM 1467 C CA . ASN A 1 184 ? 11.669 15.103 -12.509 1.00 77.38 184 ASN A CA 1
ATOM 1468 C C . ASN A 1 184 ? 11.294 16.470 -13.075 1.00 77.38 184 ASN A C 1
ATOM 1470 O O . ASN A 1 184 ? 12.123 17.162 -13.666 1.00 77.38 184 ASN A O 1
ATOM 1474 N N . CYS A 1 185 ? 10.027 16.837 -12.924 1.00 70.00 185 CYS A N 1
ATOM 1475 C CA . CYS A 1 185 ? 9.495 18.100 -13.413 1.00 70.00 185 CYS A CA 1
ATOM 1476 C C . CYS A 1 185 ? 9.583 19.159 -12.302 1.00 70.00 185 CYS A C 1
ATOM 1478 O O . CYS A 1 185 ? 8.760 19.154 -11.389 1.00 70.00 185 CYS A O 1
ATOM 1480 N N . GLU A 1 186 ? 10.552 20.082 -12.376 1.00 62.50 186 GLU A N 1
ATOM 1481 C CA . GLU A 1 186 ? 10.664 21.225 -11.448 1.00 62.50 186 GLU A CA 1
ATOM 1482 C C . GLU A 1 186 ? 10.121 22.535 -12.058 1.00 62.50 186 GLU A C 1
ATOM 1484 O O . GLU A 1 186 ? 10.404 22.872 -13.206 1.00 62.50 186 GLU A O 1
ATOM 1489 N N . ILE A 1 187 ? 9.408 23.353 -11.267 1.00 52.88 187 ILE A N 1
ATOM 1490 C CA . ILE A 1 187 ? 8.817 24.646 -11.696 1.00 52.88 187 ILE A CA 1
ATOM 1491 C C . ILE A 1 187 ? 9.837 25.816 -11.723 1.00 52.88 187 ILE A C 1
ATOM 1493 O O . ILE A 1 187 ? 9.480 26.990 -11.848 1.00 52.88 187 ILE A O 1
ATOM 1497 N N . SER A 1 188 ? 11.148 25.568 -11.658 1.00 45.81 188 SER A N 1
ATOM 1498 C CA . SER A 1 188 ? 12.165 26.628 -11.504 1.00 45.81 188 SER A CA 1
ATOM 1499 C C . SER A 1 188 ? 12.524 27.388 -12.802 1.00 45.81 188 SER A C 1
ATOM 1501 O O . SER A 1 188 ? 13.681 27.673 -13.098 1.00 45.81 188 SER A O 1
ATOM 1503 N N . GLY A 1 189 ? 11.514 27.810 -13.570 1.00 45.56 189 GLY A N 1
ATOM 1504 C CA . GLY A 1 189 ? 11.645 28.796 -14.652 1.00 45.56 189 GLY A CA 1
ATOM 1505 C C . GLY A 1 189 ? 12.238 28.279 -15.967 1.00 45.56 189 GLY A C 1
ATOM 1506 O O . GLY A 1 189 ? 12.284 29.042 -16.933 1.00 45.56 189 GLY A O 1
ATOM 1507 N N . ASN A 1 190 ? 12.632 27.005 -16.030 1.00 44.88 190 ASN A N 1
ATOM 1508 C CA . ASN A 1 190 ? 12.906 26.281 -17.266 1.00 44.88 190 ASN A CA 1
ATOM 1509 C C . ASN A 1 190 ? 12.006 25.038 -17.288 1.00 44.88 190 ASN A C 1
ATOM 1511 O O . ASN A 1 190 ? 12.095 24.202 -16.397 1.00 44.88 190 ASN A O 1
ATOM 1515 N N . ALA A 1 191 ? 11.091 24.970 -18.255 1.00 48.09 191 ALA A N 1
ATOM 1516 C CA . ALA A 1 191 ? 10.043 23.953 -18.353 1.00 48.09 191 ALA A CA 1
ATOM 1517 C C . ALA A 1 191 ? 10.585 22.655 -18.972 1.00 48.09 191 ALA A C 1
ATOM 1519 O O . ALA A 1 191 ? 10.156 22.241 -20.045 1.00 48.09 191 ALA A O 1
ATOM 1520 N N . ASP A 1 192 ? 11.591 22.077 -18.331 1.00 54.16 192 ASP A N 1
ATOM 1521 C CA . ASP A 1 192 ? 12.287 20.898 -18.815 1.00 54.16 192 ASP A CA 1
ATOM 1522 C C . ASP A 1 192 ? 12.170 19.807 -17.752 1.00 54.16 192 ASP A C 1
ATOM 1524 O O . ASP A 1 192 ? 12.835 19.867 -16.720 1.00 54.16 192 ASP A O 1
ATOM 1528 N N . CYS A 1 193 ? 11.302 18.821 -17.986 1.00 59.25 193 CYS A N 1
ATOM 1529 C CA . CYS A 1 193 ? 11.141 17.641 -17.124 1.00 59.25 193 CYS A CA 1
ATOM 1530 C C . CYS A 1 193 ? 12.357 16.690 -17.169 1.00 59.25 193 CYS A C 1
ATOM 1532 O O . CYS A 1 193 ? 12.229 15.506 -16.860 1.00 59.25 193 CYS A O 1
ATOM 1534 N N . GLY A 1 194 ? 13.518 17.178 -17.624 1.00 53.56 194 GLY A N 1
ATOM 1535 C CA . GLY A 1 194 ? 14.682 16.366 -17.969 1.00 53.56 194 GLY A CA 1
ATOM 1536 C C . GLY A 1 194 ? 14.500 15.576 -19.267 1.00 53.56 194 GLY A C 1
ATOM 1537 O O . GLY A 1 194 ? 15.367 14.785 -19.622 1.00 53.56 194 GLY A O 1
ATOM 1538 N N . LEU A 1 195 ? 13.402 15.805 -19.995 1.00 58.38 195 LEU A N 1
ATOM 1539 C CA . LEU A 1 195 ? 13.086 15.169 -21.274 1.00 58.38 195 LEU A CA 1
ATOM 1540 C C . LEU A 1 195 ? 13.798 15.906 -22.422 1.00 58.38 195 LEU A C 1
ATOM 1542 O O . LEU A 1 195 ? 13.180 16.315 -23.403 1.00 58.38 195 LEU A O 1
ATOM 1546 N N . THR A 1 196 ? 15.102 16.141 -22.295 1.00 46.38 196 THR A N 1
ATOM 1547 C CA . THR A 1 196 ? 15.899 16.753 -23.365 1.00 46.38 196 THR A CA 1
ATOM 1548 C C . THR A 1 196 ? 16.230 15.708 -24.420 1.00 46.38 196 THR A C 1
ATOM 1550 O O . THR A 1 196 ? 17.034 14.836 -24.120 1.00 46.38 196 THR A O 1
ATOM 1553 N N . ASP A 1 197 ? 15.646 15.801 -25.623 1.00 46.28 197 ASP A N 1
ATOM 1554 C CA . ASP A 1 197 ? 16.041 15.171 -26.909 1.00 46.28 197 ASP A CA 1
ATOM 1555 C C . ASP A 1 197 ? 16.437 13.670 -26.924 1.00 46.28 197 ASP A C 1
ATOM 1557 O O . ASP A 1 197 ? 16.923 13.161 -27.934 1.00 46.28 197 ASP A O 1
ATOM 1561 N N . ILE A 1 198 ? 16.233 12.935 -25.833 1.00 48.47 198 ILE A N 1
ATOM 1562 C CA . ILE A 1 198 ? 16.590 11.526 -25.678 1.00 48.47 198 ILE A CA 1
ATOM 1563 C C . ILE A 1 198 ? 15.285 10.733 -25.731 1.00 48.47 198 ILE A C 1
ATOM 1565 O O . ILE A 1 198 ? 14.776 10.236 -24.731 1.00 48.47 198 ILE A O 1
ATOM 1569 N N . TRP A 1 199 ? 14.708 10.673 -26.928 1.00 54.94 199 TRP A N 1
ATOM 1570 C CA . TRP A 1 199 ? 13.624 9.752 -27.240 1.00 54.94 199 TRP A CA 1
ATOM 1571 C C . TRP A 1 199 ? 14.017 8.888 -28.439 1.00 54.94 199 TRP A C 1
ATOM 1573 O O . TRP A 1 199 ? 14.264 9.461 -29.504 1.00 54.94 199 TRP A O 1
ATOM 1583 N N . PRO A 1 200 ? 14.065 7.548 -28.315 1.00 54.06 200 PRO A N 1
ATOM 1584 C CA . PRO A 1 200 ? 14.133 6.730 -27.098 1.00 54.06 200 PRO A CA 1
ATOM 1585 C C . PRO A 1 200 ? 15.594 6.571 -26.596 1.00 54.06 200 PRO A C 1
ATOM 1587 O O . PRO A 1 200 ? 16.509 6.439 -27.412 1.00 54.06 200 PRO A O 1
ATOM 1590 N N . PRO A 1 201 ? 15.858 6.547 -25.271 1.00 53.22 201 PRO A N 1
ATOM 1591 C CA . PRO A 1 201 ? 17.211 6.388 -24.703 1.00 53.22 201 PRO A CA 1
ATOM 1592 C C . PRO A 1 201 ? 17.881 5.049 -25.044 1.00 53.22 201 PRO A C 1
ATOM 1594 O O . PRO A 1 201 ? 19.107 4.929 -24.962 1.00 53.22 201 PRO A O 1
ATOM 1597 N N . SER A 1 202 ? 17.098 4.053 -25.460 1.00 55.53 202 SER A N 1
ATOM 1598 C CA . SER A 1 202 ? 17.577 2.779 -25.981 1.00 55.53 202 SER A CA 1
ATOM 1599 C C . SER A 1 202 ? 16.532 2.143 -26.893 1.00 55.53 202 SER A C 1
ATOM 1601 O O . SER A 1 202 ? 15.359 2.094 -26.537 1.00 55.53 202 SER A O 1
ATOM 1603 N N . GLU A 1 203 ? 16.953 1.631 -28.046 1.00 61.75 203 GLU A N 1
ATOM 1604 C CA . GLU A 1 203 ? 16.084 0.858 -28.940 1.00 61.75 203 GLU A CA 1
ATOM 1605 C C . GLU A 1 203 ? 15.759 -0.521 -28.320 1.00 61.75 203 GLU A C 1
ATOM 1607 O O . GLU A 1 203 ? 16.645 -1.183 -27.755 1.00 61.75 203 GLU A O 1
ATOM 1612 N N . GLY A 1 204 ? 14.499 -0.956 -28.444 1.00 73.31 204 GLY A N 1
ATOM 1613 C CA . GLY A 1 204 ? 14.035 -2.317 -28.142 1.00 73.31 204 GLY A CA 1
ATOM 1614 C C . GLY A 1 204 ? 13.448 -2.552 -26.742 1.00 73.31 204 GLY A C 1
ATOM 1615 O O . GLY A 1 204 ? 13.071 -1.626 -26.027 1.00 73.31 204 GLY A O 1
ATOM 1616 N N . THR A 1 205 ? 13.361 -3.827 -26.361 1.00 83.88 205 THR A N 1
ATOM 1617 C CA . THR A 1 205 ? 12.828 -4.326 -25.082 1.00 83.88 205 THR A CA 1
ATOM 1618 C C . THR A 1 205 ? 13.917 -5.044 -24.279 1.00 83.88 205 THR A C 1
ATOM 1620 O O . THR A 1 205 ? 14.888 -5.554 -24.849 1.00 83.88 205 THR A O 1
ATOM 1623 N N . LEU A 1 206 ? 13.793 -5.080 -22.948 1.00 89.75 206 LEU A N 1
ATOM 1624 C CA . LEU A 1 206 ? 14.601 -5.970 -22.108 1.00 89.75 206 LEU A CA 1
ATOM 1625 C C . LEU A 1 206 ? 13.948 -7.347 -22.171 1.00 89.75 206 LEU A C 1
ATOM 1627 O O . LEU A 1 206 ? 12.819 -7.516 -21.725 1.00 89.75 206 LEU A O 1
ATOM 1631 N N . ARG A 1 207 ? 14.652 -8.352 -22.684 1.00 91.88 207 ARG A N 1
ATOM 1632 C CA . ARG A 1 207 ? 14.079 -9.693 -22.813 1.00 91.88 207 ARG A CA 1
ATOM 1633 C C . ARG A 1 207 ? 14.527 -10.604 -21.680 1.00 91.88 207 ARG A C 1
ATOM 1635 O O . ARG A 1 207 ? 15.717 -10.901 -21.566 1.00 91.88 207 ARG A O 1
ATOM 1642 N N . ILE A 1 208 ? 13.585 -11.106 -20.888 1.00 94.06 208 ILE A N 1
ATOM 1643 C CA . ILE A 1 208 ? 13.832 -12.169 -19.908 1.00 94.06 208 ILE A CA 1
ATOM 1644 C C . ILE A 1 208 ? 13.443 -13.525 -20.498 1.00 94.06 208 ILE A C 1
ATOM 1646 O O . ILE A 1 208 ? 12.391 -13.676 -21.123 1.00 94.06 208 ILE A O 1
ATOM 1650 N N . MET A 1 209 ? 14.284 -14.537 -20.296 1.00 93.25 209 MET A N 1
ATOM 1651 C CA . MET A 1 209 ? 14.006 -15.889 -20.778 1.00 93.25 209 MET A CA 1
ATOM 1652 C C . MET A 1 209 ? 14.320 -16.969 -19.762 1.00 93.25 209 MET A C 1
ATOM 1654 O O . MET A 1 209 ? 15.256 -16.857 -18.978 1.00 93.25 209 MET A O 1
ATOM 1658 N N . ALA A 1 210 ? 13.602 -18.080 -19.884 1.00 92.00 210 ALA A N 1
ATOM 1659 C CA . ALA A 1 210 ? 14.043 -19.360 -19.365 1.00 92.00 210 ALA A CA 1
ATOM 1660 C C . ALA A 1 210 ? 13.658 -20.495 -20.319 1.00 92.00 210 ALA A C 1
ATOM 1662 O O . ALA A 1 210 ? 12.532 -20.550 -20.819 1.00 92.00 210 ALA A O 1
ATOM 1663 N N . GLN A 1 211 ? 14.577 -21.420 -20.558 1.00 86.44 211 GLN A N 1
ATOM 1664 C CA . GLN A 1 211 ? 14.377 -22.628 -21.343 1.00 86.44 211 GLN A CA 1
ATOM 1665 C C . GLN A 1 211 ? 14.519 -23.846 -20.438 1.00 86.44 211 GLN A C 1
ATOM 1667 O O . GLN A 1 211 ? 15.510 -24.004 -19.733 1.00 86.44 211 GLN A O 1
ATOM 1672 N N . ASP A 1 212 ? 13.530 -24.736 -20.487 1.00 73.56 212 ASP A N 1
ATOM 1673 C CA . ASP A 1 212 ? 13.563 -26.015 -19.776 1.00 73.56 212 ASP A CA 1
ATOM 1674 C C . ASP A 1 212 ? 13.787 -25.888 -18.253 1.00 73.56 212 ASP A C 1
ATOM 1676 O O . ASP A 1 212 ? 14.336 -26.794 -17.623 1.00 73.56 212 ASP A O 1
ATOM 1680 N N . SER A 1 213 ? 13.325 -24.794 -17.632 1.00 74.75 213 SER A N 1
ATOM 1681 C CA . SER A 1 213 ? 13.484 -24.575 -16.185 1.00 74.75 213 SER A CA 1
ATOM 1682 C C . SER A 1 213 ? 12.717 -25.601 -15.348 1.00 74.75 213 SER A C 1
ATOM 1684 O O . SER A 1 213 ? 13.031 -25.826 -14.181 1.00 74.75 213 SER A O 1
ATOM 1686 N N . GLY A 1 214 ? 11.684 -26.218 -15.935 1.00 76.25 214 GLY A N 1
ATOM 1687 C CA . GLY A 1 214 ? 10.800 -27.174 -15.265 1.00 76.25 214 GLY A CA 1
ATOM 1688 C C . GLY A 1 214 ? 9.901 -26.544 -14.195 1.00 76.25 214 GLY A C 1
ATOM 1689 O O . GLY A 1 214 ? 9.101 -27.257 -13.586 1.00 76.25 214 GLY A O 1
ATOM 1690 N N . TRP A 1 215 ? 10.005 -25.230 -13.979 1.00 86.62 215 TRP A N 1
ATOM 1691 C CA . TRP A 1 215 ? 9.195 -24.488 -13.025 1.00 86.62 215 TRP A CA 1
ATOM 1692 C C . TRP A 1 215 ? 7.895 -24.006 -13.674 1.00 86.62 215 TRP A C 1
ATOM 1694 O O . TRP A 1 215 ? 7.893 -23.489 -14.793 1.00 86.62 215 TRP A O 1
ATOM 1704 N N . ASN A 1 216 ? 6.790 -24.168 -12.947 1.00 89.38 216 ASN A N 1
ATOM 1705 C CA . ASN A 1 216 ? 5.462 -23.717 -13.349 1.00 89.38 216 ASN A CA 1
ATOM 1706 C C . ASN A 1 216 ? 4.877 -22.867 -12.224 1.00 89.38 216 ASN A C 1
ATOM 1708 O O . ASN A 1 216 ? 4.841 -23.316 -11.077 1.00 89.38 216 ASN A O 1
ATOM 1712 N N . GLY A 1 217 ? 4.391 -21.677 -12.551 1.00 92.06 217 GLY A N 1
ATOM 1713 C CA . GLY A 1 217 ? 3.843 -20.750 -11.567 1.00 92.06 217 GLY A CA 1
ATOM 1714 C C . GLY A 1 217 ? 3.775 -19.325 -12.095 1.00 92.06 217 GLY A C 1
ATOM 1715 O O . GLY A 1 217 ? 3.822 -19.102 -13.303 1.00 92.06 217 GLY A O 1
ATOM 1716 N N . THR A 1 218 ? 3.680 -18.365 -11.180 1.00 94.69 218 THR A N 1
ATOM 1717 C CA . THR A 1 218 ? 3.610 -16.934 -11.503 1.00 94.69 218 THR A CA 1
ATOM 1718 C C . THR A 1 218 ? 4.815 -16.208 -10.921 1.00 94.69 218 THR A C 1
ATOM 1720 O O . THR A 1 218 ? 5.121 -16.375 -9.741 1.00 94.69 218 THR A O 1
ATOM 1723 N N . ILE A 1 219 ? 5.498 -15.408 -11.734 1.00 95.25 219 ILE A N 1
ATOM 1724 C CA . ILE A 1 219 ? 6.539 -14.482 -11.292 1.00 95.25 219 ILE A CA 1
ATOM 1725 C C . ILE A 1 219 ? 5.902 -13.105 -11.120 1.00 95.25 219 ILE A C 1
ATOM 1727 O O . ILE A 1 219 ? 5.242 -12.613 -12.031 1.00 95.25 219 ILE A O 1
ATOM 1731 N N . LEU A 1 220 ? 6.099 -12.488 -9.961 1.00 94.94 220 LEU A N 1
ATOM 1732 C CA . LEU A 1 220 ? 5.834 -11.071 -9.744 1.00 94.94 220 LEU A CA 1
ATOM 1733 C C . LEU A 1 220 ? 7.099 -10.291 -10.093 1.00 94.94 220 LEU A C 1
ATOM 1735 O O . LEU A 1 220 ? 8.151 -10.564 -9.521 1.00 94.94 220 LEU A O 1
ATOM 1739 N N . VAL A 1 221 ? 6.989 -9.338 -11.009 1.00 95.56 221 VAL A N 1
ATOM 1740 C CA . VAL A 1 221 ? 8.065 -8.425 -11.403 1.00 95.56 221 VAL A CA 1
ATOM 1741 C C . VAL A 1 221 ? 7.749 -7.048 -10.849 1.00 95.56 221 VAL A C 1
ATOM 1743 O O . VAL A 1 221 ? 6.609 -6.598 -10.959 1.00 95.56 221 VAL A O 1
ATOM 1746 N N . ARG A 1 222 ? 8.744 -6.365 -10.280 1.00 95.38 222 ARG A N 1
ATOM 1747 C CA . ARG A 1 222 ? 8.647 -4.956 -9.894 1.00 95.38 222 ARG A CA 1
ATOM 1748 C C . ARG A 1 222 ? 9.908 -4.190 -10.235 1.00 95.38 222 ARG A C 1
ATOM 1750 O O . ARG A 1 222 ? 11.001 -4.744 -10.188 1.00 95.38 222 ARG A O 1
ATOM 1757 N N . HIS A 1 223 ? 9.752 -2.901 -10.499 1.00 94.62 223 HIS A N 1
ATOM 1758 C CA . HIS A 1 223 ? 10.872 -1.986 -10.660 1.00 94.62 223 HIS A CA 1
ATOM 1759 C C . HIS A 1 223 ? 10.981 -1.031 -9.470 1.00 94.62 223 HIS A C 1
ATOM 1761 O O . HIS A 1 223 ? 10.033 -0.297 -9.173 1.00 94.62 223 HIS A O 1
ATOM 1767 N N . SER A 1 224 ? 12.142 -1.003 -8.815 1.00 93.25 224 SER A N 1
ATOM 1768 C CA . SER A 1 224 ? 12.481 0.037 -7.837 1.00 93.25 224 SER A CA 1
ATOM 1769 C C . SER A 1 224 ? 13.258 1.165 -8.520 1.00 93.25 224 SER A C 1
ATOM 1771 O O . SER A 1 224 ? 14.210 0.852 -9.232 1.00 93.25 224 SER A O 1
ATOM 1773 N N . PRO A 1 225 ? 12.929 2.448 -8.282 1.00 91.56 225 PRO A N 1
ATOM 1774 C CA . PRO A 1 225 ? 11.949 2.928 -7.304 1.00 91.56 225 PRO A CA 1
ATOM 1775 C C . PRO A 1 225 ? 10.530 3.081 -7.856 1.00 91.56 225 PRO A C 1
ATOM 1777 O O . PRO A 1 225 ? 9.617 3.332 -7.086 1.00 91.56 225 PRO A O 1
ATOM 1780 N N . SER A 1 226 ? 10.297 2.941 -9.164 1.00 91.19 226 SER A N 1
ATOM 1781 C CA . SER A 1 226 ? 9.015 3.338 -9.781 1.00 91.19 226 SER A CA 1
ATOM 1782 C C . SER A 1 226 ? 7.756 2.699 -9.169 1.00 91.19 226 SER A C 1
ATOM 1784 O O . SER A 1 226 ? 6.698 3.323 -9.114 1.00 91.19 226 SER A O 1
ATOM 1786 N N . GLY A 1 227 ? 7.844 1.456 -8.695 1.00 90.06 227 GLY A N 1
ATOM 1787 C CA . GLY A 1 227 ? 6.676 0.658 -8.328 1.00 90.06 227 GLY A CA 1
ATOM 1788 C C . GLY A 1 227 ? 5.873 0.154 -9.526 1.00 90.06 227 GLY A C 1
ATOM 1789 O O . GLY A 1 227 ? 4.755 -0.317 -9.331 1.00 90.06 227 GLY A O 1
ATOM 1790 N N . TRP A 1 228 ? 6.417 0.237 -10.749 1.00 93.31 228 TRP A N 1
ATOM 1791 C CA . TRP A 1 228 ? 5.907 -0.538 -11.880 1.00 93.31 228 TRP A CA 1
ATOM 1792 C C . TRP A 1 228 ? 5.882 -2.011 -11.479 1.00 93.31 228 TRP A C 1
ATOM 1794 O O . TRP A 1 228 ? 6.843 -2.499 -10.875 1.00 93.31 228 TRP A O 1
ATOM 1804 N N . GLU A 1 229 ? 4.790 -2.706 -11.782 1.00 93.31 229 GLU A N 1
ATOM 1805 C CA . GLU A 1 229 ? 4.637 -4.121 -11.471 1.00 93.31 229 GLU A CA 1
ATOM 1806 C C . GLU A 1 229 ? 3.923 -4.875 -12.585 1.00 93.31 229 GLU A C 1
ATOM 1808 O O . GLU A 1 229 ? 3.053 -4.326 -13.261 1.00 93.31 229 GLU A O 1
ATOM 1813 N N . ASP A 1 230 ? 4.259 -6.155 -12.714 1.00 94.56 230 ASP A N 1
ATOM 1814 C CA . ASP A 1 230 ? 3.599 -7.075 -13.631 1.00 94.56 230 ASP A CA 1
ATOM 1815 C C . ASP A 1 230 ? 3.655 -8.519 -13.109 1.00 94.56 230 ASP A C 1
ATOM 1817 O O . ASP A 1 230 ? 4.467 -8.868 -12.245 1.00 94.56 230 ASP A O 1
ATOM 1821 N N . ARG A 1 231 ? 2.758 -9.374 -13.605 1.00 95.00 231 ARG A N 1
ATOM 1822 C CA . ARG A 1 231 ? 2.625 -10.779 -13.207 1.00 95.00 231 ARG A CA 1
ATOM 1823 C C . ARG A 1 231 ? 2.745 -11.686 -14.419 1.00 95.00 231 ARG A C 1
ATOM 1825 O O . ARG A 1 231 ? 1.849 -11.764 -15.255 1.00 95.00 231 ARG A O 1
ATOM 1832 N N . ILE A 1 232 ? 3.818 -12.464 -14.451 1.00 94.81 232 ILE A N 1
ATOM 1833 C CA . ILE A 1 232 ? 4.175 -13.298 -15.591 1.00 94.81 232 ILE A CA 1
ATOM 1834 C C . ILE A 1 232 ? 3.906 -14.763 -15.268 1.00 94.81 232 ILE A C 1
ATOM 1836 O O . ILE A 1 232 ? 4.466 -15.323 -14.327 1.00 94.81 232 ILE A O 1
ATOM 1840 N N . SER A 1 233 ? 3.061 -15.411 -16.066 1.00 92.31 233 SER A N 1
ATOM 1841 C CA . SER A 1 233 ? 2.832 -16.856 -15.958 1.00 92.31 233 SER A CA 1
ATOM 1842 C C . SER A 1 233 ? 3.945 -17.637 -16.657 1.00 92.31 233 SER A C 1
ATOM 1844 O O . SER A 1 233 ? 4.240 -17.392 -17.824 1.00 92.31 233 SE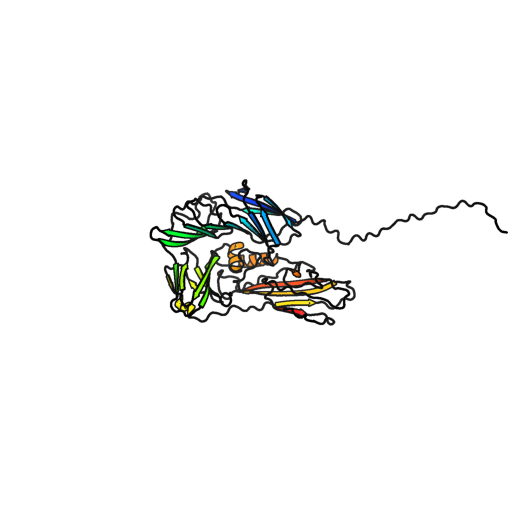R A O 1
ATOM 1846 N N . VAL A 1 234 ? 4.516 -18.625 -15.971 1.00 91.25 234 VAL A N 1
ATOM 1847 C CA . VAL A 1 234 ? 5.560 -19.513 -16.496 1.00 91.25 234 VAL A CA 1
ATOM 1848 C C . VAL A 1 234 ? 5.039 -20.941 -16.561 1.00 91.25 234 VAL A C 1
ATOM 1850 O O . VAL A 1 234 ? 4.450 -21.449 -15.605 1.00 91.25 234 VAL A O 1
ATOM 1853 N N . ASN A 1 235 ? 5.280 -21.600 -17.694 1.00 88.62 235 ASN A N 1
ATOM 1854 C CA . ASN A 1 235 ? 4.899 -22.990 -17.931 1.00 88.62 235 ASN A CA 1
ATOM 1855 C C . ASN A 1 235 ? 6.081 -23.765 -18.533 1.00 88.62 235 ASN A C 1
ATOM 1857 O O . ASN A 1 235 ? 6.093 -24.079 -19.724 1.00 88.62 235 ASN A O 1
ATOM 1861 N N . GLY A 1 236 ? 7.121 -23.990 -17.728 1.00 83.31 236 GLY A N 1
ATOM 1862 C CA . GLY A 1 236 ? 8.339 -24.718 -18.093 1.00 83.31 236 GLY A CA 1
ATOM 1863 C C . GLY A 1 236 ? 9.334 -23.927 -18.947 1.00 83.31 236 GLY A C 1
ATOM 1864 O O . GLY A 1 236 ? 10.535 -24.175 -18.864 1.00 83.31 236 GLY A O 1
ATOM 1865 N N . SER A 1 237 ? 8.855 -22.957 -19.723 1.00 89.44 237 SER A N 1
ATOM 1866 C CA . SER A 1 237 ? 9.657 -21.966 -20.438 1.00 89.44 237 SER A CA 1
ATOM 1867 C C . SER A 1 237 ? 9.067 -20.569 -20.266 1.00 89.44 237 SER A C 1
ATOM 1869 O O . SER A 1 237 ? 7.863 -20.422 -20.036 1.00 89.44 237 SER A O 1
ATOM 1871 N N . LEU A 1 238 ? 9.912 -19.558 -20.426 1.00 92.69 238 LEU A N 1
ATOM 1872 C CA . LEU A 1 238 ? 9.578 -18.145 -20.331 1.00 92.69 238 LEU A CA 1
ATOM 1873 C C . LEU A 1 238 ? 10.277 -17.381 -21.455 1.00 92.69 238 LEU A C 1
ATOM 1875 O O . LEU A 1 238 ? 11.447 -17.625 -21.745 1.00 92.69 238 LEU A O 1
ATOM 1879 N N . ASP A 1 239 ? 9.545 -16.457 -22.057 1.00 92.50 239 ASP A N 1
ATOM 1880 C CA . ASP A 1 239 ? 10.030 -15.493 -23.032 1.00 92.50 239 ASP A CA 1
ATOM 1881 C C . ASP A 1 239 ? 9.140 -14.257 -22.902 1.00 92.50 239 ASP A C 1
ATOM 1883 O O . ASP A 1 239 ? 7.952 -14.322 -23.232 1.00 92.50 239 ASP A O 1
ATOM 1887 N N . TYR A 1 240 ? 9.665 -13.200 -22.286 1.00 92.75 240 TYR A N 1
ATOM 1888 C CA . TYR A 1 240 ? 8.884 -12.022 -21.924 1.00 92.75 240 TYR A CA 1
ATOM 1889 C C . TYR A 1 240 ? 9.699 -10.744 -22.078 1.00 92.75 240 TYR A C 1
ATOM 1891 O O . TYR A 1 240 ? 10.891 -10.720 -21.768 1.00 92.75 240 TYR A O 1
ATOM 1899 N N . ASP A 1 241 ? 9.028 -9.694 -22.533 1.00 91.62 241 ASP A N 1
ATOM 1900 C CA . ASP A 1 241 ? 9.604 -8.373 -22.733 1.00 91.62 241 ASP A CA 1
ATOM 1901 C C . ASP A 1 241 ? 9.240 -7.469 -21.550 1.00 91.62 241 ASP A C 1
ATOM 1903 O O . ASP A 1 241 ? 8.072 -7.305 -21.204 1.00 91.62 241 ASP A O 1
ATOM 1907 N N . LEU A 1 242 ? 10.261 -6.905 -20.917 1.00 92.81 242 LEU A N 1
ATOM 1908 C CA . LEU A 1 242 ? 10.165 -5.872 -19.897 1.00 92.81 242 LEU A CA 1
ATOM 1909 C C . LEU A 1 242 ? 10.563 -4.514 -20.495 1.00 92.81 242 LEU A C 1
ATOM 1911 O O . LEU A 1 242 ? 11.356 -4.465 -21.448 1.00 92.81 242 LEU A O 1
ATOM 1915 N N . PRO A 1 243 ? 10.081 -3.403 -19.909 1.00 91.69 243 PRO A N 1
ATOM 1916 C CA . PRO A 1 243 ? 10.570 -2.094 -20.287 1.00 91.69 243 PRO A CA 1
ATOM 1917 C C . PRO A 1 243 ? 12.076 -1.971 -20.022 1.00 91.69 243 PRO A C 1
ATOM 1919 O O . PRO A 1 243 ? 12.593 -2.433 -19.003 1.00 91.69 243 PRO A O 1
ATOM 1922 N N . ARG A 1 244 ? 12.786 -1.292 -20.918 1.00 89.75 244 ARG A N 1
ATOM 1923 C CA . ARG A 1 244 ? 14.154 -0.824 -20.678 1.00 89.75 244 ARG A CA 1
ATOM 1924 C C . ARG A 1 244 ? 14.136 0.269 -19.616 1.00 89.75 244 ARG A C 1
ATOM 1926 O O . ARG A 1 244 ? 13.264 1.137 -19.652 1.00 89.75 244 ARG A O 1
ATOM 1933 N N . ILE A 1 245 ? 15.091 0.236 -18.692 1.00 87.81 245 ILE A N 1
ATOM 1934 C CA . ILE A 1 245 ? 15.196 1.213 -17.597 1.00 87.81 245 ILE A CA 1
ATOM 1935 C C . ILE A 1 245 ? 16.489 2.017 -17.716 1.00 87.81 245 ILE A C 1
ATOM 1937 O O . ILE A 1 245 ? 17.540 1.483 -18.061 1.00 87.81 245 ILE A O 1
ATOM 1941 N N . GLU A 1 246 ? 16.428 3.310 -17.409 1.00 80.00 246 GLU A N 1
ATOM 1942 C CA . GLU A 1 246 ? 17.622 4.170 -17.356 1.00 80.00 246 GLU A CA 1
ATOM 1943 C C . GLU A 1 246 ? 18.305 4.173 -15.980 1.00 80.00 246 GLU A C 1
ATOM 1945 O O . GLU A 1 246 ? 19.493 4.475 -15.860 1.00 80.00 246 GLU A O 1
ATOM 1950 N N . ASN A 1 247 ? 17.541 3.862 -14.933 1.00 83.69 247 ASN A N 1
ATOM 1951 C CA . ASN A 1 247 ? 17.959 3.871 -13.541 1.00 83.69 247 ASN A CA 1
ATOM 1952 C C . ASN A 1 247 ? 17.045 2.940 -12.740 1.00 83.69 247 ASN A C 1
ATOM 1954 O O . ASN A 1 247 ? 15.907 2.710 -13.143 1.00 83.69 247 ASN A O 1
ATOM 1958 N N . GLY A 1 248 ? 17.521 2.483 -11.585 1.00 89.19 248 GLY A N 1
ATOM 1959 C CA . GLY A 1 248 ? 16.817 1.534 -10.736 1.00 89.19 248 GLY A CA 1
ATOM 1960 C C . GLY A 1 248 ? 17.189 0.086 -11.036 1.00 89.19 248 GLY A C 1
ATOM 1961 O O . GLY A 1 248 ? 18.165 -0.186 -11.735 1.00 89.19 248 GLY A O 1
ATOM 1962 N N . GLN A 1 249 ? 16.431 -0.841 -10.453 1.00 93.06 249 GLN A N 1
ATOM 1963 C CA . GLN A 1 249 ? 16.647 -2.280 -10.613 1.00 93.06 249 GLN A CA 1
ATOM 1964 C C . GLN A 1 249 ? 15.318 -3.022 -10.736 1.00 93.06 249 GLN A C 1
ATOM 1966 O O . GLN A 1 249 ? 14.312 -2.666 -10.106 1.00 93.06 249 GLN A O 1
ATOM 1971 N N . TRP A 1 250 ? 15.342 -4.098 -11.515 1.00 94.81 250 TRP A N 1
ATOM 1972 C CA . TRP A 1 250 ? 14.276 -5.084 -11.588 1.00 94.81 250 TRP A CA 1
ATOM 1973 C C . TRP A 1 250 ? 14.369 -6.057 -10.418 1.00 94.81 250 TRP A C 1
ATOM 1975 O O . TRP A 1 250 ? 15.456 -6.506 -10.064 1.00 94.81 250 TRP A O 1
ATOM 1985 N N . TYR A 1 251 ? 13.221 -6.404 -9.839 1.00 94.69 251 TYR A N 1
ATOM 1986 C CA . TYR A 1 251 ? 13.076 -7.393 -8.775 1.00 94.69 251 TYR A CA 1
ATOM 1987 C C . TYR A 1 251 ? 11.984 -8.392 -9.136 1.00 94.69 251 TYR A C 1
ATOM 1989 O O . TYR A 1 251 ? 10.870 -8.015 -9.499 1.00 94.69 251 TYR A O 1
ATOM 1997 N N . LEU A 1 252 ? 12.313 -9.674 -9.048 1.00 94.81 252 LEU A N 1
ATOM 1998 C CA . LEU A 1 252 ? 11.466 -10.785 -9.443 1.00 94.81 252 LEU A CA 1
ATOM 1999 C C . LEU A 1 252 ? 11.275 -11.732 -8.261 1.00 94.81 252 LEU A C 1
ATOM 2001 O O . LEU A 1 252 ? 12.243 -12.159 -7.640 1.00 94.81 252 LEU A O 1
ATOM 2005 N N . TRP A 1 253 ? 10.032 -12.124 -8.000 1.00 93.25 253 TRP A N 1
ATOM 2006 C CA . TRP A 1 253 ? 9.691 -13.131 -6.996 1.00 93.25 253 TRP A CA 1
ATOM 2007 C C . TRP A 1 253 ? 8.859 -14.233 -7.618 1.00 93.25 253 TRP A C 1
ATOM 2009 O O . TRP A 1 253 ? 7.874 -13.964 -8.308 1.00 93.25 253 TRP A O 1
ATOM 2019 N N . ARG A 1 254 ? 9.173 -15.486 -7.301 1.00 93.06 254 ARG A N 1
ATOM 2020 C CA . ARG A 1 254 ? 8.224 -16.578 -7.524 1.00 93.06 254 ARG A CA 1
ATOM 2021 C C . ARG A 1 254 ? 7.086 -16.468 -6.519 1.00 93.06 254 ARG A C 1
ATOM 2023 O O . ARG A 1 254 ? 7.324 -16.338 -5.321 1.00 93.06 254 ARG A O 1
ATOM 2030 N N . LEU A 1 255 ? 5.850 -16.550 -6.997 1.00 91.62 255 LEU A N 1
ATOM 2031 C CA . LEU A 1 255 ? 4.675 -16.601 -6.137 1.00 91.62 255 LEU A CA 1
ATOM 2032 C C . LEU A 1 255 ? 4.393 -18.048 -5.722 1.00 91.62 255 LEU A C 1
ATOM 2034 O O . LEU A 1 255 ? 4.127 -18.914 -6.558 1.00 91.62 255 LEU A O 1
ATOM 2038 N N . ILE A 1 256 ? 4.426 -18.304 -4.418 1.00 87.38 256 ILE A N 1
ATOM 2039 C CA . ILE A 1 256 ? 4.095 -19.582 -3.788 1.00 87.38 256 ILE A CA 1
ATOM 2040 C C . ILE A 1 256 ? 2.729 -19.404 -3.125 1.00 87.38 256 ILE A C 1
ATOM 2042 O O . ILE A 1 256 ? 2.615 -18.709 -2.119 1.00 87.38 256 ILE A O 1
ATOM 2046 N N . ASN A 1 257 ? 1.680 -20.005 -3.697 1.00 84.19 257 ASN A N 1
ATOM 2047 C CA . ASN A 1 257 ? 0.289 -19.784 -3.267 1.00 84.19 257 ASN A CA 1
ATOM 2048 C C . ASN A 1 257 ? -0.060 -18.282 -3.175 1.00 84.19 257 ASN A C 1
ATOM 2050 O O . ASN A 1 257 ? -0.516 -17.813 -2.136 1.00 84.19 257 ASN A O 1
ATOM 2054 N N . GLU A 1 258 ? 0.214 -17.525 -4.244 1.00 85.81 258 GLU A N 1
ATOM 2055 C CA . GLU A 1 258 ? 0.016 -16.063 -4.334 1.00 85.81 258 GLU A CA 1
ATOM 2056 C C . GLU A 1 258 ? 0.874 -15.201 -3.389 1.00 85.81 258 GLU A C 1
ATOM 2058 O O . GLU A 1 258 ? 0.792 -13.976 -3.443 1.00 85.81 258 GLU A O 1
ATOM 2063 N N . THR A 1 259 ? 1.741 -15.802 -2.571 1.00 85.12 259 THR A N 1
ATOM 2064 C CA . THR A 1 259 ? 2.665 -15.068 -1.695 1.00 85.12 259 THR A CA 1
ATOM 2065 C C . THR A 1 259 ? 4.056 -15.015 -2.328 1.00 85.12 259 THR A C 1
ATOM 2067 O O . THR A 1 259 ? 4.556 -16.066 -2.738 1.00 85.12 259 THR A O 1
ATOM 2070 N N . PRO A 1 260 ? 4.705 -13.840 -2.420 1.00 88.69 260 PRO A N 1
ATOM 2071 C CA . PRO A 1 260 ? 6.086 -13.747 -2.881 1.00 88.69 260 PRO A CA 1
ATOM 2072 C C . PRO A 1 260 ? 7.022 -14.619 -2.042 1.00 88.69 260 PRO A C 1
ATOM 2074 O O . PRO A 1 260 ? 6.901 -14.683 -0.816 1.00 88.69 260 PRO A O 1
ATOM 2077 N N . GLU A 1 261 ? 7.960 -15.292 -2.706 1.00 88.44 261 GLU A N 1
ATOM 2078 C CA . GLU A 1 261 ? 9.069 -15.949 -2.022 1.00 88.44 261 GLU A CA 1
ATOM 2079 C C . GLU A 1 261 ? 9.897 -14.940 -1.207 1.00 88.44 261 GLU A C 1
ATOM 2081 O O . GLU A 1 261 ? 9.800 -13.728 -1.397 1.00 88.44 261 GLU A O 1
ATOM 2086 N N . LEU A 1 262 ? 10.709 -15.428 -0.272 1.00 83.81 262 LEU A N 1
ATOM 2087 C CA . LEU A 1 262 ? 11.448 -14.551 0.639 1.00 83.81 262 LEU A CA 1
ATOM 2088 C C . LEU A 1 262 ? 12.507 -13.699 -0.074 1.00 83.81 262 LEU A C 1
ATOM 2090 O O . LEU A 1 262 ? 12.641 -12.513 0.224 1.00 83.81 262 LEU A O 1
ATOM 2094 N N . LEU A 1 263 ? 13.270 -14.302 -0.985 1.00 86.19 263 LEU A N 1
ATOM 2095 C CA . LEU A 1 263 ? 14.383 -13.640 -1.661 1.00 86.19 263 LEU A CA 1
ATOM 2096 C C . LEU A 1 263 ? 14.002 -13.276 -3.100 1.00 86.19 263 LEU A C 1
ATOM 2098 O O . LEU A 1 263 ? 13.726 -14.190 -3.884 1.00 86.19 263 LEU A O 1
ATOM 2102 N N . PRO A 1 264 ? 14.030 -11.985 -3.479 1.00 90.44 264 PRO A N 1
ATOM 2103 C CA . PRO A 1 264 ? 13.934 -11.619 -4.879 1.00 90.44 264 PRO A CA 1
ATOM 2104 C C . PRO A 1 264 ? 15.174 -12.052 -5.657 1.00 90.44 264 PRO A C 1
ATOM 2106 O O . PRO A 1 264 ? 16.291 -12.082 -5.138 1.00 90.44 264 PRO A O 1
ATOM 2109 N N . TYR A 1 265 ? 14.979 -12.281 -6.949 1.00 92.88 265 TYR A N 1
ATOM 2110 C CA . TYR A 1 265 ? 16.029 -12.151 -7.946 1.00 92.88 265 TYR A CA 1
ATOM 2111 C C . TYR A 1 265 ? 16.060 -10.710 -8.443 1.00 92.88 265 TYR A C 1
ATOM 2113 O O . TYR A 1 265 ? 15.023 -10.202 -8.862 1.00 92.88 265 TYR A O 1
ATOM 2121 N N . SER A 1 266 ? 17.216 -10.050 -8.405 1.00 93.31 266 SER A N 1
ATOM 2122 C CA . SER A 1 266 ? 17.344 -8.681 -8.902 1.00 93.31 266 SER A CA 1
ATOM 2123 C C . SER A 1 266 ? 18.444 -8.530 -9.938 1.00 93.31 266 SER A C 1
ATOM 2125 O O . SER A 1 266 ? 19.457 -9.231 -9.901 1.00 93.31 266 SER A O 1
ATOM 2127 N N . PHE A 1 267 ? 18.222 -7.611 -10.872 1.00 93.56 267 PHE A N 1
ATOM 2128 C CA . PHE A 1 267 ? 19.163 -7.274 -11.932 1.00 93.56 267 PHE A CA 1
ATOM 2129 C C . PHE A 1 267 ? 18.895 -5.853 -12.459 1.00 93.56 267 PHE A C 1
ATOM 2131 O O . PHE A 1 267 ? 17.811 -5.301 -12.269 1.00 93.56 267 PHE A O 1
ATOM 2138 N N . ASP A 1 268 ? 19.907 -5.255 -13.086 1.00 89.62 268 ASP A N 1
ATOM 2139 C CA . ASP A 1 268 ? 19.819 -3.932 -13.722 1.00 89.62 268 ASP A CA 1
ATOM 2140 C C . ASP A 1 268 ? 19.266 -4.050 -15.156 1.00 89.62 268 ASP A C 1
ATOM 2142 O O . ASP A 1 268 ? 18.849 -5.120 -15.590 1.00 89.62 268 ASP A O 1
ATOM 2146 N N . ASP A 1 269 ? 19.289 -2.973 -15.942 1.00 84.69 269 ASP A N 1
ATOM 2147 C CA . ASP A 1 269 ? 18.961 -3.067 -17.367 1.00 84.69 269 ASP A CA 1
ATOM 2148 C C . ASP A 1 269 ? 19.973 -3.922 -18.154 1.00 84.69 269 ASP A C 1
ATOM 2150 O O . ASP A 1 269 ? 21.194 -3.800 -18.002 1.00 84.69 269 ASP A O 1
ATOM 2154 N N . ALA A 1 270 ? 19.458 -4.744 -19.065 1.00 76.56 270 ALA A N 1
ATOM 2155 C CA . ALA A 1 270 ? 20.230 -5.515 -20.032 1.00 76.56 270 ALA A CA 1
ATOM 2156 C C . ALA A 1 270 ? 19.424 -5.673 -21.333 1.00 76.56 270 ALA A C 1
ATOM 2158 O O . ALA A 1 270 ? 18.210 -5.529 -21.356 1.00 76.56 270 ALA A O 1
ATOM 2159 N N . LEU A 1 271 ? 20.073 -6.018 -22.449 1.00 80.44 271 LEU A N 1
ATOM 2160 C CA . LEU A 1 271 ? 19.321 -6.446 -23.644 1.00 80.44 271 LEU A CA 1
ATOM 2161 C C . LEU A 1 271 ? 18.660 -7.818 -23.434 1.00 80.44 271 LEU A C 1
ATOM 2163 O O . LEU A 1 271 ? 17.680 -8.155 -24.094 1.00 80.44 271 LEU A O 1
ATOM 2167 N N . PHE A 1 272 ? 19.244 -8.638 -22.559 1.00 87.69 272 PHE A N 1
ATOM 2168 C CA . PHE A 1 272 ? 18.838 -10.014 -22.335 1.00 87.69 272 PHE A CA 1
ATOM 2169 C C . PHE A 1 272 ? 19.237 -10.480 -20.936 1.00 87.69 272 PHE A C 1
ATOM 2171 O O . PHE A 1 272 ? 20.395 -10.307 -20.555 1.00 87.69 272 PHE A O 1
ATOM 2178 N N . GLU A 1 273 ? 18.318 -11.151 -20.247 1.00 93.44 273 GLU A N 1
ATOM 2179 C CA . GLU A 1 273 ? 18.539 -11.752 -18.932 1.00 93.44 273 GLU A CA 1
ATOM 2180 C C . GLU A 1 273 ? 18.011 -13.202 -18.903 1.00 93.44 273 GLU A C 1
ATOM 2182 O O . GLU A 1 273 ? 16.861 -13.481 -19.254 1.00 93.44 273 GLU A O 1
ATOM 2187 N N . SER A 1 274 ? 18.863 -14.155 -18.505 1.00 93.25 274 SER A N 1
ATOM 2188 C CA . SER A 1 274 ? 18.494 -15.577 -18.406 1.00 93.25 274 SER A CA 1
ATOM 2189 C C . SER A 1 274 ? 18.130 -15.932 -16.968 1.00 93.25 274 SER A C 1
ATOM 2191 O O . SER A 1 274 ? 18.953 -15.851 -16.059 1.00 93.25 274 SER A O 1
ATOM 2193 N N . LEU A 1 275 ? 16.904 -16.415 -16.780 1.00 93.81 275 LEU A N 1
ATOM 2194 C CA . LEU A 1 275 ? 16.357 -16.840 -15.494 1.00 93.81 275 LEU A CA 1
ATOM 2195 C C . LEU A 1 275 ? 16.511 -18.350 -15.247 1.00 93.81 275 LEU A C 1
ATOM 2197 O O . LEU A 1 275 ? 16.015 -18.858 -14.241 1.00 93.81 275 LEU A O 1
ATOM 2201 N N . ASP A 1 276 ? 17.211 -19.078 -16.125 1.00 91.38 276 ASP A N 1
ATOM 2202 C CA . ASP A 1 276 ? 17.360 -20.541 -16.061 1.00 91.38 276 ASP A CA 1
ATOM 2203 C C . ASP A 1 276 ? 17.921 -21.003 -14.717 1.00 91.38 276 ASP A C 1
ATOM 2205 O O . ASP A 1 276 ? 17.366 -21.882 -14.052 1.00 91.38 276 ASP A O 1
ATOM 2209 N N . SER A 1 277 ? 19.016 -20.367 -14.286 1.00 90.50 277 SER A N 1
ATOM 2210 C CA . SER A 1 277 ? 19.667 -20.711 -13.026 1.00 90.50 277 SER A CA 1
ATOM 2211 C C . SER A 1 277 ? 18.738 -20.452 -11.846 1.00 90.50 277 SER A C 1
ATOM 2213 O O . SER A 1 277 ? 18.605 -21.323 -10.993 1.00 90.50 277 SER A O 1
ATOM 2215 N N . TRP A 1 278 ? 18.082 -19.290 -11.792 1.00 92.88 278 TRP A N 1
ATOM 2216 C CA . TRP A 1 278 ? 17.210 -18.920 -10.677 1.00 92.88 278 TRP A CA 1
ATOM 2217 C C . TRP A 1 278 ? 15.971 -19.818 -10.599 1.00 92.88 278 TRP A C 1
ATOM 2219 O O . TRP A 1 278 ? 15.699 -20.384 -9.540 1.00 92.88 278 TRP A O 1
ATOM 2229 N N . LEU A 1 279 ? 15.282 -20.056 -11.718 1.00 91.94 279 LEU A N 1
ATOM 2230 C CA . LEU A 1 279 ? 14.090 -20.908 -11.746 1.00 91.94 279 LEU A CA 1
ATOM 2231 C C . LEU A 1 279 ? 14.386 -22.379 -11.431 1.00 91.94 279 LEU A C 1
ATOM 2233 O O . LEU A 1 279 ? 13.504 -23.070 -10.928 1.00 91.94 279 LEU A O 1
ATOM 2237 N N . SER A 1 280 ? 15.617 -22.845 -11.669 1.00 88.00 280 SER A N 1
ATOM 2238 C CA . 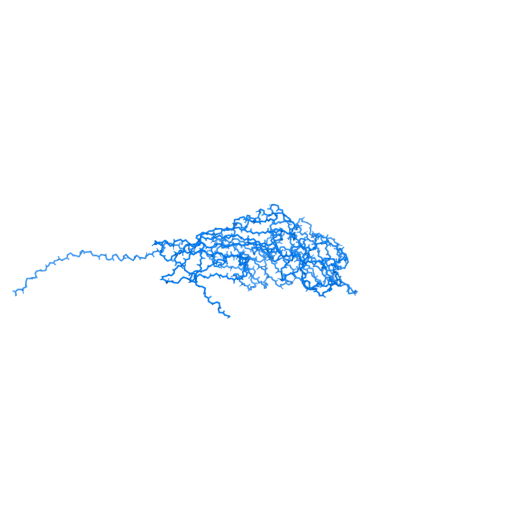SER A 1 280 ? 16.045 -24.203 -11.307 1.00 88.00 280 SER A CA 1
ATOM 2239 C C . SER A 1 280 ? 16.346 -24.399 -9.812 1.00 88.00 280 SER A C 1
ATOM 2241 O O . SER A 1 280 ? 16.504 -25.537 -9.365 1.00 88.00 280 SER A O 1
ATOM 2243 N N . THR A 1 281 ? 16.449 -23.317 -9.030 1.00 88.88 281 THR A N 1
ATOM 2244 C CA . THR A 1 281 ? 16.653 -23.399 -7.573 1.00 88.88 281 THR A CA 1
ATOM 2245 C C . THR A 1 281 ? 15.354 -23.713 -6.842 1.00 88.88 281 THR A C 1
ATOM 2247 O O . THR A 1 281 ? 14.273 -23.370 -7.313 1.00 88.88 281 THR A O 1
ATOM 2250 N N . ASP A 1 282 ? 15.439 -24.309 -5.654 1.00 87.00 282 ASP A N 1
ATOM 2251 C CA . ASP A 1 282 ? 14.263 -24.452 -4.795 1.00 87.00 282 ASP A CA 1
ATOM 2252 C C . ASP A 1 282 ? 13.766 -23.065 -4.329 1.00 87.00 282 ASP A C 1
ATOM 2254 O O . ASP A 1 282 ? 14.585 -22.237 -3.912 1.00 87.00 282 ASP A O 1
ATOM 2258 N N . PRO A 1 283 ? 12.447 -22.785 -4.388 1.00 84.31 283 PRO A N 1
ATOM 2259 C CA . PRO A 1 283 ? 11.875 -21.539 -3.890 1.00 84.31 283 PRO A CA 1
ATOM 2260 C C . PRO A 1 283 ? 12.168 -21.287 -2.417 1.00 84.31 283 PRO A C 1
ATOM 2262 O O . PRO A 1 283 ? 12.047 -22.182 -1.575 1.00 84.31 283 PRO A O 1
ATOM 2265 N N . SER A 1 284 ? 12.516 -20.042 -2.104 1.00 84.00 284 SER A N 1
ATOM 2266 C CA . SER A 1 284 ? 12.693 -19.619 -0.719 1.00 84.00 284 SER A CA 1
ATOM 2267 C C . SER A 1 284 ? 11.325 -19.507 -0.037 1.00 84.00 284 SER A C 1
ATOM 2269 O O . SER A 1 284 ? 10.406 -18.867 -0.541 1.00 84.00 284 SER A O 1
ATOM 2271 N N . MET A 1 285 ? 11.145 -20.174 1.104 1.00 80.38 285 MET A N 1
ATOM 2272 C CA . MET A 1 285 ? 9.850 -20.158 1.791 1.00 80.38 285 MET A CA 1
ATOM 2273 C C . MET A 1 285 ? 9.519 -18.741 2.288 1.00 80.38 285 MET A C 1
ATOM 2275 O O . MET A 1 285 ? 10.420 -18.085 2.815 1.00 80.38 285 MET A O 1
ATOM 2279 N N . PRO A 1 286 ? 8.257 -18.280 2.170 1.00 75.19 286 PRO A N 1
ATOM 2280 C CA . PRO A 1 286 ? 7.841 -16.979 2.688 1.00 75.19 286 PRO A CA 1
ATOM 2281 C C . PRO A 1 286 ? 8.107 -16.845 4.194 1.00 75.19 286 PRO A C 1
ATOM 2283 O O . PRO A 1 286 ? 8.078 -17.836 4.931 1.00 75.19 286 PRO A O 1
ATOM 2286 N N . ILE A 1 287 ? 8.332 -15.613 4.663 1.00 70.31 287 ILE A N 1
ATOM 2287 C CA . ILE A 1 287 ? 8.511 -15.337 6.095 1.00 70.31 287 ILE A CA 1
ATOM 2288 C C . ILE A 1 287 ? 7.213 -15.681 6.832 1.00 70.31 287 ILE A C 1
ATOM 2290 O O . ILE A 1 287 ? 6.155 -15.132 6.534 1.00 70.31 287 ILE A O 1
ATOM 2294 N N . SER A 1 288 ? 7.315 -16.555 7.832 1.00 70.25 288 SER A N 1
ATOM 2295 C CA . SER A 1 288 ? 6.264 -16.756 8.828 1.00 70.25 288 SER A CA 1
ATOM 2296 C C . SER A 1 288 ? 6.544 -15.838 10.012 1.00 70.25 288 SER A C 1
ATOM 2298 O O . SER A 1 288 ? 7.530 -16.040 10.720 1.00 70.25 288 SER A O 1
ATOM 2300 N N . LEU A 1 289 ? 5.690 -14.841 10.230 1.00 77.50 289 LEU A N 1
ATOM 2301 C CA . LEU A 1 289 ? 5.765 -13.949 11.387 1.00 77.50 289 LEU A CA 1
ATOM 2302 C C . LEU A 1 289 ? 4.640 -14.273 12.367 1.00 77.50 289 LEU A C 1
ATOM 2304 O O . LEU A 1 289 ? 3.497 -14.486 11.968 1.00 77.50 289 LEU A O 1
ATOM 2308 N N . GLU A 1 290 ? 4.968 -14.317 13.656 1.00 82.31 290 GLU A N 1
ATOM 2309 C CA . GLU A 1 290 ? 3.999 -14.601 14.714 1.00 82.31 290 GLU A CA 1
ATOM 2310 C C . GLU A 1 290 ? 3.345 -13.301 15.191 1.00 82.31 290 GLU A C 1
ATOM 2312 O O . GLU A 1 290 ? 3.832 -12.638 16.104 1.00 82.31 290 GLU A O 1
ATOM 2317 N N . SER A 1 291 ? 2.231 -12.933 14.556 1.00 89.00 291 SER A N 1
ATOM 2318 C CA . SER A 1 291 ? 1.340 -11.898 15.087 1.00 89.00 291 SER A CA 1
ATOM 2319 C C . SER A 1 291 ? 0.446 -12.478 16.186 1.00 89.00 291 SER A C 1
ATOM 2321 O O . SER A 1 291 ? -0.117 -13.566 16.028 1.00 89.00 291 SER A O 1
ATOM 2323 N N . THR A 1 292 ? 0.278 -11.749 17.287 1.00 92.19 292 THR A N 1
ATOM 2324 C CA . THR A 1 292 ? -0.529 -12.178 18.441 1.00 92.19 292 THR A CA 1
ATOM 2325 C C . THR A 1 292 ? -1.503 -11.092 18.871 1.00 92.19 292 THR A C 1
ATOM 2327 O O . THR A 1 292 ? -1.209 -9.905 18.771 1.00 92.19 292 THR A O 1
ATOM 2330 N N . MET A 1 293 ? -2.673 -11.502 19.343 1.00 92.62 293 MET A N 1
ATOM 2331 C CA . MET A 1 293 ? -3.685 -10.636 19.932 1.00 92.62 293 MET A CA 1
ATOM 2332 C C . MET A 1 293 ? -4.212 -11.287 21.204 1.00 92.62 293 MET A C 1
ATOM 2334 O O . MET A 1 293 ? -4.387 -12.506 21.258 1.00 92.62 293 MET A O 1
ATOM 2338 N N . PHE A 1 294 ? -4.491 -10.475 22.211 1.00 93.69 294 PHE A N 1
ATOM 2339 C CA . PHE A 1 294 ? -5.031 -10.902 23.488 1.00 93.69 294 PHE A CA 1
ATOM 2340 C C . PHE A 1 294 ? -6.197 -9.995 23.868 1.00 93.69 294 PHE A C 1
ATOM 2342 O O . PHE A 1 294 ? -6.069 -8.770 23.855 1.00 93.69 294 PHE A O 1
ATOM 2349 N N . LEU A 1 295 ? -7.318 -10.623 24.207 1.00 93.19 295 LEU A N 1
ATOM 2350 C CA . LEU A 1 295 ? -8.490 -9.985 24.789 1.00 93.19 295 LEU A CA 1
ATOM 2351 C C . LEU A 1 295 ? -8.733 -10.620 26.158 1.00 93.19 295 LEU A C 1
ATOM 2353 O O . LEU A 1 295 ? -9.061 -11.803 26.228 1.00 93.19 295 LEU A O 1
ATOM 2357 N N . ASP A 1 296 ? -8.549 -9.852 27.221 1.00 92.94 296 ASP A N 1
ATOM 2358 C CA . ASP A 1 296 ? -8.663 -10.313 28.604 1.00 92.94 296 ASP A CA 1
ATOM 2359 C C . ASP A 1 296 ? -9.836 -9.606 29.281 1.00 92.94 296 ASP A C 1
ATOM 2361 O O . ASP A 1 296 ? -9.795 -8.400 29.507 1.00 92.94 296 ASP A O 1
ATOM 2365 N N . PHE A 1 297 ? -10.924 -10.330 29.534 1.00 89.62 297 PHE A N 1
ATOM 2366 C CA . PHE A 1 297 ? -12.092 -9.756 30.196 1.00 89.62 297 PHE A CA 1
ATOM 2367 C C . PHE A 1 297 ? -11.848 -9.600 31.699 1.00 89.62 297 PHE A C 1
ATOM 2369 O O . PHE A 1 297 ? -11.452 -10.549 32.378 1.00 89.62 297 PHE A O 1
ATOM 2376 N N . GLU A 1 298 ? -12.165 -8.420 32.234 1.00 84.00 298 GLU A N 1
ATOM 2377 C CA . GLU A 1 298 ? -12.013 -8.154 33.662 1.00 84.00 298 GLU A CA 1
ATOM 2378 C C . GLU A 1 298 ? -12.930 -9.056 34.514 1.00 84.00 298 GLU A C 1
ATOM 2380 O O . GLU A 1 298 ? -13.980 -9.545 34.085 1.00 84.00 298 GLU A O 1
ATOM 2385 N N . GLU A 1 299 ? -12.547 -9.295 35.772 1.00 75.44 299 GLU A N 1
ATOM 2386 C CA . GLU A 1 299 ? -13.433 -9.995 36.701 1.00 75.44 299 GLU A CA 1
ATOM 2387 C C . GLU A 1 299 ? -14.669 -9.141 37.027 1.00 75.44 299 GLU A C 1
ATOM 2389 O O . GLU A 1 299 ? -14.558 -7.983 37.424 1.00 75.44 299 GLU A O 1
ATOM 2394 N N . GLU A 1 300 ? -15.847 -9.766 36.927 1.00 66.38 300 GLU A N 1
ATOM 2395 C CA . GLU A 1 300 ? -17.174 -9.179 37.154 1.00 66.38 300 GLU A CA 1
ATOM 2396 C C . GLU A 1 300 ? -17.208 -8.199 38.349 1.00 66.38 300 GLU A C 1
ATOM 2398 O O . GLU A 1 300 ? -17.119 -8.602 39.517 1.00 66.38 300 GLU A O 1
ATOM 2403 N N . ASN A 1 301 ? -17.387 -6.905 38.061 1.00 59.25 301 ASN A N 1
ATOM 2404 C CA . ASN A 1 301 ? -17.600 -5.887 39.083 1.00 59.25 301 ASN A CA 1
ATOM 2405 C C . ASN A 1 301 ? -19.100 -5.811 39.432 1.00 59.25 301 ASN A C 1
ATOM 2407 O O . ASN A 1 301 ? -19.899 -5.363 38.614 1.00 59.25 301 ASN A O 1
ATOM 2411 N N . PRO A 1 302 ? -19.526 -6.180 40.655 1.00 56.53 302 PRO A N 1
ATOM 2412 C CA . PRO A 1 302 ? -20.940 -6.188 41.035 1.00 56.53 302 PRO A CA 1
ATOM 2413 C C . PRO A 1 302 ? -21.597 -4.793 41.085 1.00 56.53 302 PRO A C 1
ATOM 2415 O O . PRO A 1 302 ? -22.789 -4.703 41.384 1.00 56.53 302 PRO A O 1
ATOM 2418 N N . GLU A 1 303 ? -20.847 -3.712 40.839 1.00 55.22 303 GLU A N 1
ATOM 2419 C CA . GLU A 1 303 ? -21.347 -2.333 40.816 1.00 55.22 303 GLU A CA 1
ATOM 2420 C C . GLU A 1 303 ? -21.609 -1.769 39.402 1.00 55.22 303 GLU A C 1
ATOM 2422 O O . GLU A 1 303 ? -22.169 -0.674 39.295 1.00 55.22 303 GLU A O 1
ATOM 2427 N N . THR A 1 304 ? -21.262 -2.477 38.316 1.00 56.12 304 THR A N 1
ATOM 2428 C CA . THR A 1 304 ? -21.493 -1.997 36.940 1.00 56.12 304 THR A CA 1
ATOM 2429 C C . THR A 1 304 ? -22.842 -2.477 36.393 1.00 56.12 304 THR A C 1
ATOM 2431 O O . THR A 1 304 ? -23.112 -3.663 36.231 1.00 56.12 304 THR A O 1
ATOM 2434 N N . ASN A 1 305 ? -23.734 -1.529 36.089 1.00 62.66 305 ASN A N 1
ATOM 2435 C CA . ASN A 1 305 ? -24.988 -1.829 35.399 1.00 62.66 305 ASN A CA 1
ATOM 2436 C C . ASN A 1 305 ? -24.709 -2.021 33.897 1.00 62.66 305 ASN A C 1
ATOM 2438 O O . ASN A 1 305 ? -24.465 -1.032 33.211 1.00 62.66 305 ASN A O 1
ATOM 2442 N N . PHE A 1 306 ? -24.816 -3.255 33.396 1.00 74.88 306 PHE A N 1
ATOM 2443 C CA . PHE A 1 306 ? -24.894 -3.605 31.962 1.00 74.88 306 PHE A CA 1
ATOM 2444 C C . PHE A 1 306 ? -23.666 -3.327 31.084 1.00 74.88 306 PHE A C 1
ATOM 2446 O O . PHE A 1 306 ? -23.780 -3.310 29.860 1.00 74.88 306 PHE A O 1
ATOM 2453 N N . VAL A 1 307 ? -22.490 -3.159 31.686 1.00 83.62 307 VAL A N 1
ATOM 2454 C CA . VAL A 1 307 ? -21.237 -2.901 30.973 1.00 83.62 307 VAL A CA 1
ATOM 2455 C C . VAL A 1 307 ? -20.129 -3.850 31.422 1.00 83.62 307 VAL A C 1
ATOM 2457 O O . VAL A 1 307 ? -19.961 -4.071 32.621 1.00 83.62 307 VAL A O 1
ATOM 2460 N N . GLU A 1 308 ? -19.389 -4.375 30.447 1.00 86.06 308 GLU A N 1
ATOM 2461 C CA . GLU A 1 308 ? -18.241 -5.265 30.610 1.00 86.06 308 GLU A CA 1
ATOM 2462 C C . GLU A 1 308 ? -16.974 -4.597 30.062 1.00 86.06 308 GLU A C 1
ATOM 2464 O O . GLU A 1 308 ? -17.022 -3.933 29.019 1.00 86.06 308 GLU A O 1
ATOM 2469 N N . PHE A 1 309 ? -15.852 -4.783 30.757 1.00 90.19 309 PHE A N 1
ATOM 2470 C CA . PHE A 1 309 ? -14.550 -4.252 30.359 1.00 90.19 309 PHE A CA 1
ATOM 2471 C C . PHE A 1 309 ? -13.612 -5.387 29.958 1.00 90.19 309 PHE A C 1
ATOM 2473 O O . PHE A 1 309 ? -13.660 -6.481 30.521 1.00 90.19 309 PHE A O 1
ATOM 2480 N N . ALA A 1 310 ? -12.762 -5.124 28.972 1.00 91.81 310 ALA A N 1
ATOM 2481 C CA . ALA A 1 310 ? -11.725 -6.056 28.566 1.00 91.81 310 ALA A CA 1
ATOM 2482 C C . ALA A 1 310 ? -10.438 -5.318 28.209 1.00 91.81 310 ALA A C 1
ATOM 2484 O O . ALA A 1 310 ? -10.464 -4.337 27.464 1.00 91.81 310 ALA A O 1
ATOM 2485 N N . ASP A 1 311 ? -9.312 -5.821 28.691 1.00 94.62 311 ASP A N 1
ATOM 2486 C CA . ASP A 1 311 ? -7.997 -5.374 28.274 1.00 94.62 311 ASP A CA 1
ATOM 2487 C C . ASP A 1 311 ? -7.665 -5.959 26.898 1.00 94.62 311 ASP A C 1
ATOM 2489 O O . ASP A 1 311 ? -7.776 -7.158 26.635 1.00 94.62 311 ASP A O 1
ATOM 2493 N N . TRP A 1 312 ? -7.256 -5.079 25.992 1.00 94.56 312 TRP A N 1
ATOM 2494 C CA . TRP A 1 312 ? -6.818 -5.404 24.646 1.00 94.56 312 TRP A CA 1
ATOM 2495 C C . TRP A 1 312 ? -5.311 -5.233 24.537 1.00 94.56 312 TRP A C 1
ATOM 2497 O O . TRP A 1 312 ? -4.758 -4.199 24.923 1.00 94.56 312 TRP A O 1
ATOM 2507 N N . SER A 1 313 ? -4.645 -6.214 23.934 1.00 94.31 313 SER A N 1
ATOM 2508 C CA . SER A 1 313 ? -3.285 -6.038 23.441 1.00 94.31 313 SER A CA 1
ATOM 2509 C C . SER A 1 313 ? -3.075 -6.774 22.131 1.00 94.31 313 SER A C 1
ATOM 2511 O O . SER A 1 313 ? -3.557 -7.889 21.942 1.00 94.31 313 SER A O 1
ATOM 2513 N N . ALA A 1 314 ? -2.329 -6.164 21.219 1.00 92.62 314 ALA A N 1
ATOM 2514 C CA . ALA A 1 314 ? -1.941 -6.800 19.974 1.00 92.62 314 ALA A CA 1
ATOM 2515 C C . ALA A 1 314 ? -0.477 -6.518 19.654 1.00 92.62 314 ALA A C 1
ATOM 2517 O O . ALA A 1 314 ? 0.042 -5.438 19.921 1.00 92.62 314 ALA A O 1
ATOM 2518 N N . SER A 1 315 ? 0.171 -7.512 19.060 1.00 93.00 315 SER A N 1
ATOM 2519 C CA . SER A 1 315 ? 1.513 -7.435 18.507 1.00 93.00 315 SER A CA 1
ATOM 2520 C C . SER A 1 315 ? 1.450 -7.933 17.072 1.00 93.00 315 SER A C 1
ATOM 2522 O O . SER A 1 315 ? 1.377 -9.136 16.813 1.00 93.00 315 SER A O 1
ATOM 2524 N N . ILE A 1 316 ? 1.405 -6.991 16.135 1.00 91.81 316 ILE A N 1
ATOM 2525 C CA . ILE A 1 316 ? 1.266 -7.267 14.707 1.00 91.81 316 ILE A CA 1
ATOM 2526 C C . ILE A 1 316 ? 2.653 -7.278 14.086 1.00 91.81 316 ILE A C 1
ATOM 2528 O O . ILE A 1 316 ? 3.439 -6.360 14.307 1.00 91.81 316 ILE A O 1
ATOM 2532 N N . ARG A 1 317 ? 2.970 -8.327 13.332 1.00 90.69 317 ARG A N 1
ATOM 2533 C CA . ARG A 1 317 ? 4.245 -8.537 12.639 1.00 90.69 317 ARG A CA 1
ATOM 2534 C C . ARG A 1 317 ? 3.964 -9.062 11.237 1.00 90.69 317 ARG A C 1
ATOM 2536 O O . ARG A 1 317 ? 3.346 -10.112 11.070 1.00 90.69 317 ARG A O 1
ATOM 2543 N N . LEU A 1 318 ? 4.413 -8.313 10.241 1.00 89.56 318 LEU A N 1
ATOM 2544 C CA . LEU A 1 318 ? 4.066 -8.467 8.836 1.00 89.56 318 LEU A CA 1
ATOM 2545 C C . LEU A 1 318 ? 5.324 -8.403 7.963 1.00 89.56 318 LEU A C 1
ATOM 2547 O O . LEU A 1 318 ? 6.262 -7.660 8.267 1.00 89.56 318 LEU A O 1
ATOM 2551 N N . PRO A 1 319 ? 5.382 -9.186 6.878 1.00 87.31 319 PRO A N 1
ATOM 2552 C CA . PRO A 1 319 ? 6.462 -9.064 5.914 1.00 87.31 319 PRO A CA 1
ATOM 2553 C C . PRO A 1 319 ? 6.337 -7.733 5.158 1.00 87.31 319 PRO A C 1
ATOM 2555 O O . PRO A 1 319 ? 5.236 -7.221 4.947 1.00 87.31 319 PRO A O 1
ATOM 2558 N N . THR A 1 320 ? 7.458 -7.171 4.709 1.00 86.75 320 THR A N 1
ATOM 2559 C CA . THR A 1 320 ? 7.477 -5.841 4.070 1.00 86.75 320 THR A CA 1
ATOM 2560 C C . THR A 1 320 ? 6.773 -5.752 2.728 1.00 86.75 320 THR A C 1
ATOM 2562 O O . THR A 1 320 ? 6.418 -4.647 2.335 1.00 86.75 320 THR A O 1
ATOM 2565 N N . HIS A 1 321 ? 6.509 -6.870 2.044 1.00 84.69 321 HIS A N 1
ATOM 2566 C CA . HIS A 1 321 ? 5.705 -6.868 0.815 1.00 84.69 321 HIS A CA 1
ATOM 2567 C C . HIS A 1 321 ? 4.217 -6.562 1.067 1.00 84.69 321 HIS A C 1
ATOM 2569 O O . HIS A 1 321 ? 3.482 -6.321 0.113 1.00 84.69 321 HIS A O 1
ATOM 2575 N N . ILE A 1 322 ? 3.773 -6.562 2.330 1.00 88.69 322 ILE A N 1
ATOM 2576 C CA . ILE A 1 322 ? 2.452 -6.084 2.744 1.00 88.69 322 ILE A CA 1
ATOM 2577 C C . ILE A 1 322 ? 2.607 -4.646 3.242 1.00 88.69 322 ILE A C 1
ATOM 2579 O O . ILE A 1 322 ? 3.405 -4.389 4.137 1.00 88.69 322 ILE A O 1
ATOM 2583 N N . GLY A 1 323 ? 1.870 -3.704 2.661 1.00 91.31 323 GLY A N 1
ATOM 2584 C CA . GLY A 1 323 ? 1.824 -2.304 3.087 1.00 91.31 323 GLY A CA 1
ATOM 2585 C C . GLY A 1 323 ? 0.693 -1.996 4.070 1.00 91.31 323 GLY A C 1
ATOM 2586 O O . GLY A 1 323 ? -0.164 -2.838 4.341 1.00 91.31 323 GLY A O 1
ATOM 2587 N N . HIS A 1 324 ? 0.658 -0.765 4.581 1.00 92.62 324 HIS A N 1
ATOM 2588 C CA . HIS A 1 324 ? -0.422 -0.268 5.437 1.00 92.62 324 HIS A CA 1
ATOM 2589 C C . HIS A 1 324 ? -1.486 0.463 4.588 1.00 92.62 324 HIS A C 1
ATOM 2591 O O . HIS A 1 324 ? -1.109 1.280 3.741 1.00 92.62 324 HIS A O 1
ATOM 2597 N N . PRO A 1 325 ? -2.804 0.259 4.807 1.00 91.25 325 PRO A N 1
ATOM 2598 C CA . PRO A 1 325 ? -3.859 0.916 4.014 1.00 91.25 325 PRO A CA 1
ATOM 2599 C C . PRO A 1 325 ? -3.935 2.447 4.153 1.00 91.25 325 PRO A C 1
ATOM 2601 O O . PRO A 1 325 ? -4.589 3.112 3.348 1.00 91.25 325 PRO A O 1
ATOM 2604 N N . MET A 1 326 ? -3.244 3.006 5.152 1.00 90.62 326 MET A N 1
ATOM 2605 C CA . MET A 1 326 ? -3.091 4.458 5.335 1.00 90.62 326 MET A CA 1
ATOM 2606 C C . MET A 1 326 ? -2.395 5.146 4.159 1.00 90.62 326 MET A C 1
ATOM 2608 O O . MET A 1 326 ? -2.608 6.336 3.925 1.00 90.62 326 MET A O 1
ATOM 2612 N N . PHE A 1 327 ? -1.557 4.398 3.441 1.00 91.69 327 PHE A N 1
ATOM 2613 C CA . PHE A 1 327 ? -0.915 4.852 2.225 1.00 91.69 327 PHE A CA 1
ATOM 2614 C C . PHE A 1 327 ? -1.549 4.151 1.023 1.00 91.69 327 PHE A C 1
ATOM 2616 O O . PHE A 1 327 ? -1.988 2.999 1.123 1.00 91.69 327 PHE A O 1
ATOM 2623 N N . PRO A 1 328 ? -1.581 4.813 -0.139 1.00 88.62 328 PRO A N 1
ATOM 2624 C CA . PRO A 1 328 ? -1.941 4.160 -1.389 1.00 88.62 328 PRO A CA 1
ATOM 2625 C C . PRO A 1 328 ? -1.000 2.994 -1.734 1.00 88.62 328 P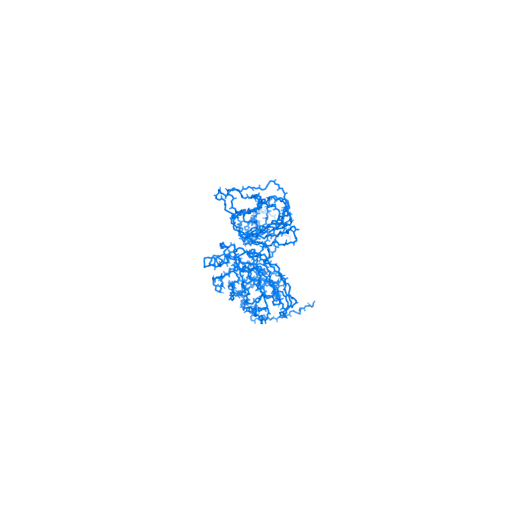RO A C 1
ATOM 2627 O O . PRO A 1 328 ? 0.098 2.875 -1.189 1.00 88.62 328 PRO A O 1
ATOM 2630 N N . SER A 1 329 ? -1.427 2.135 -2.661 1.00 87.69 329 SER A N 1
ATOM 2631 C CA . SER A 1 329 ? -0.613 1.032 -3.201 1.00 87.69 329 SER A CA 1
ATOM 2632 C C . SER A 1 329 ? -0.045 0.074 -2.141 1.00 87.69 329 SER A C 1
ATOM 2634 O O . SER A 1 329 ? 1.121 -0.314 -2.198 1.00 87.69 329 SER A O 1
ATOM 2636 N N . SER A 1 330 ? -0.865 -0.340 -1.168 1.00 88.94 330 SER A N 1
ATOM 2637 C CA . SER A 1 330 ? -0.457 -1.267 -0.095 1.00 88.94 330 SER A CA 1
ATOM 2638 C C . SER A 1 330 ? 0.027 -2.629 -0.591 1.00 88.94 330 SER A C 1
ATOM 2640 O O . SER A 1 330 ? 0.790 -3.300 0.098 1.00 88.94 330 SER A O 1
ATOM 2642 N N . ASN A 1 331 ? -0.338 -3.022 -1.810 1.00 87.75 331 ASN A N 1
ATOM 2643 C CA . ASN A 1 331 ? 0.195 -4.204 -2.483 1.00 87.75 331 ASN A CA 1
ATOM 2644 C C . ASN A 1 331 ? 1.700 -4.106 -2.782 1.00 87.75 331 ASN A C 1
ATOM 2646 O O . ASN A 1 331 ? 2.348 -5.145 -2.913 1.00 87.75 331 ASN A O 1
ATOM 2650 N N . LEU A 1 332 ? 2.262 -2.899 -2.915 1.00 90.62 332 LEU A N 1
ATOM 2651 C CA . LEU A 1 332 ? 3.685 -2.697 -3.208 1.00 90.62 332 LEU A CA 1
ATOM 2652 C C . LEU A 1 332 ? 4.578 -2.876 -1.975 1.00 90.62 332 LEU A C 1
ATOM 2654 O O . LEU A 1 332 ? 5.781 -3.068 -2.126 1.00 90.62 332 LEU A O 1
ATOM 2658 N N . GLY A 1 333 ? 3.992 -2.915 -0.779 1.00 91.62 333 GLY A N 1
ATOM 2659 C CA . GLY A 1 333 ? 4.720 -3.132 0.463 1.00 91.62 333 GLY A CA 1
ATOM 2660 C C . GLY A 1 333 ? 5.057 -1.848 1.211 1.00 91.62 333 GLY A C 1
ATOM 2661 O O . GLY A 1 333 ? 5.077 -0.755 0.645 1.00 91.62 333 GLY A O 1
ATOM 2662 N N . ILE A 1 334 ? 5.313 -1.980 2.513 1.00 93.12 334 ILE A N 1
ATOM 2663 C CA . ILE A 1 334 ? 5.455 -0.826 3.403 1.00 93.12 334 ILE A CA 1
ATOM 2664 C C . ILE A 1 334 ? 6.672 0.031 3.066 1.00 93.12 334 ILE A C 1
ATOM 2666 O O . ILE A 1 334 ? 6.592 1.250 3.117 1.00 93.12 334 ILE A O 1
ATOM 2670 N N . MET A 1 335 ? 7.792 -0.590 2.687 1.00 93.62 335 MET A N 1
ATOM 2671 C CA . MET A 1 335 ? 9.037 0.142 2.455 1.00 93.62 335 MET A CA 1
ATOM 2672 C C . MET A 1 335 ? 8.896 1.042 1.228 1.00 93.62 335 MET A C 1
ATOM 2674 O O . MET A 1 335 ? 9.274 2.206 1.280 1.00 93.62 335 MET A O 1
ATOM 2678 N N . TYR A 1 336 ? 8.251 0.539 0.169 1.00 93.31 336 TYR A N 1
ATOM 2679 C CA . TYR A 1 336 ? 7.873 1.350 -0.988 1.00 93.31 336 TYR A CA 1
ATOM 2680 C C . TYR A 1 336 ? 6.957 2.512 -0.595 1.00 93.31 336 TYR A C 1
ATOM 2682 O O . TYR A 1 336 ? 7.163 3.637 -1.037 1.00 93.31 336 TYR A O 1
ATOM 2690 N N . GLN A 1 337 ? 5.944 2.261 0.241 1.00 93.44 337 GLN A N 1
ATOM 2691 C CA . GLN A 1 337 ? 5.030 3.316 0.681 1.00 93.44 337 GLN A CA 1
ATOM 2692 C C . GLN A 1 337 ? 5.745 4.401 1.494 1.00 93.44 337 GLN A C 1
ATOM 2694 O O . GLN A 1 337 ? 5.444 5.578 1.314 1.00 93.44 337 GLN A O 1
ATOM 2699 N N . ILE A 1 338 ? 6.687 4.020 2.360 1.00 93.81 338 ILE A N 1
ATOM 2700 C CA . ILE A 1 338 ? 7.492 4.962 3.142 1.00 93.81 338 ILE A CA 1
ATOM 2701 C C . ILE A 1 338 ? 8.349 5.813 2.206 1.00 93.81 338 ILE A C 1
ATOM 2703 O O . ILE A 1 338 ? 8.213 7.032 2.219 1.00 93.81 338 ILE A O 1
ATOM 2707 N N . ASP A 1 339 ? 9.161 5.184 1.358 1.00 93.56 339 ASP A N 1
ATOM 2708 C CA . ASP A 1 339 ? 10.026 5.887 0.402 1.00 93.56 339 ASP A CA 1
ATOM 2709 C C . ASP A 1 339 ? 9.220 6.838 -0.502 1.00 93.56 339 ASP A C 1
ATOM 2711 O O . ASP A 1 339 ? 9.590 7.995 -0.685 1.00 93.56 339 ASP A O 1
ATOM 2715 N N . LYS A 1 340 ? 8.056 6.394 -0.997 1.00 90.38 340 LYS A N 1
ATOM 2716 C CA . LYS A 1 340 ? 7.229 7.178 -1.922 1.00 90.38 340 LYS A CA 1
ATOM 2717 C C . LYS A 1 340 ? 6.425 8.305 -1.270 1.00 90.38 340 LYS A C 1
ATOM 2719 O O . LYS A 1 340 ? 6.365 9.393 -1.830 1.00 90.38 340 LYS A O 1
ATOM 2724 N N . PHE A 1 341 ? 5.715 8.039 -0.172 1.00 89.00 341 PHE A N 1
ATOM 2725 C CA . PHE A 1 341 ? 4.721 8.979 0.378 1.00 89.00 341 PHE A CA 1
ATOM 2726 C C . PHE A 1 341 ? 5.230 9.788 1.572 1.00 89.00 341 PHE A C 1
ATOM 2728 O O . PHE A 1 341 ? 4.584 10.757 1.971 1.00 89.00 341 PHE A O 1
ATOM 2735 N N . ILE A 1 342 ? 6.353 9.383 2.161 1.00 89.75 342 ILE A N 1
ATOM 2736 C CA . ILE A 1 342 ? 7.002 10.082 3.275 1.00 89.75 342 ILE A CA 1
ATOM 2737 C C . ILE A 1 342 ? 8.384 10.580 2.848 1.00 89.75 342 ILE A C 1
ATOM 2739 O O . ILE A 1 342 ? 8.795 11.676 3.233 1.00 89.75 342 ILE A O 1
ATOM 2743 N N . GLY A 1 343 ? 9.094 9.742 2.100 1.00 89.12 343 GLY A N 1
ATOM 2744 C CA . GLY A 1 343 ? 10.471 9.942 1.712 1.00 89.12 343 GLY A CA 1
ATOM 2745 C C . GLY A 1 343 ? 10.667 10.755 0.450 1.00 89.12 343 GLY A C 1
ATOM 2746 O O . GLY A 1 343 ? 9.867 11.613 0.069 1.00 89.12 343 GLY A O 1
ATOM 2747 N N . ASN A 1 344 ? 11.814 10.518 -0.169 1.00 88.56 344 ASN A N 1
ATOM 2748 C CA . ASN A 1 344 ? 12.255 11.240 -1.353 1.00 88.56 344 ASN A CA 1
ATOM 2749 C C . ASN A 1 344 ? 12.056 10.438 -2.658 1.00 88.56 344 ASN A C 1
ATOM 2751 O O . ASN A 1 344 ? 12.427 10.943 -3.726 1.00 88.56 344 ASN A O 1
ATOM 2755 N N . TRP A 1 345 ? 11.486 9.234 -2.571 1.00 90.38 345 TRP A N 1
ATOM 2756 C CA . TRP A 1 345 ? 11.256 8.293 -3.661 1.00 90.38 345 TRP A CA 1
ATOM 2757 C C . TRP A 1 345 ? 12.528 7.918 -4.443 1.00 90.38 345 TRP A C 1
ATOM 2759 O O . TRP A 1 345 ? 12.570 7.993 -5.677 1.00 90.38 345 TRP A O 1
ATOM 2769 N N . ASP A 1 346 ? 13.600 7.574 -3.726 1.00 90.38 346 ASP A N 1
ATOM 2770 C CA . ASP A 1 346 ? 14.892 7.161 -4.292 1.00 90.38 346 ASP A CA 1
ATOM 2771 C C . ASP A 1 346 ? 15.111 5.638 -4.302 1.00 90.38 346 ASP A C 1
ATOM 2773 O O . ASP A 1 346 ? 16.110 5.157 -4.846 1.00 90.38 346 ASP A O 1
ATOM 2777 N N . GLY A 1 347 ? 14.151 4.870 -3.780 1.00 91.75 347 GLY A N 1
ATOM 2778 C CA . GLY A 1 347 ? 14.178 3.409 -3.753 1.00 91.75 347 GLY A CA 1
ATOM 2779 C C . GLY A 1 347 ? 14.824 2.822 -2.505 1.00 91.75 347 GLY A C 1
ATOM 2780 O O . GLY A 1 347 ? 14.970 1.596 -2.421 1.00 91.75 347 GLY A O 1
ATOM 2781 N N . THR A 1 348 ? 15.188 3.656 -1.530 1.00 93.44 348 THR A N 1
ATOM 2782 C CA . THR A 1 348 ? 15.742 3.243 -0.241 1.00 93.44 348 THR A CA 1
ATOM 2783 C C . THR A 1 348 ? 15.043 3.978 0.892 1.00 93.44 348 THR A C 1
ATOM 2785 O O . THR A 1 348 ? 14.913 5.186 0.856 1.00 93.44 348 THR A O 1
ATOM 2788 N N . VAL A 1 349 ? 14.663 3.253 1.944 1.00 94.12 349 VAL A N 1
ATOM 2789 C CA . VAL A 1 349 ? 14.186 3.867 3.185 1.00 94.12 349 VAL A CA 1
ATOM 2790 C C . VAL A 1 349 ? 15.369 4.152 4.099 1.00 94.12 349 VAL A C 1
ATOM 2792 O O . VAL A 1 349 ? 16.129 3.238 4.453 1.00 94.12 349 VAL A O 1
ATOM 2795 N N . ASP A 1 350 ? 15.503 5.405 4.519 1.00 93.75 350 ASP A N 1
ATOM 2796 C CA . ASP A 1 350 ? 16.481 5.839 5.507 1.00 93.75 350 ASP A CA 1
ATOM 2797 C C . ASP A 1 350 ? 15.888 6.001 6.923 1.00 93.75 350 ASP A C 1
ATOM 2799 O O . ASP A 1 350 ? 14.702 5.798 7.194 1.00 93.75 350 ASP A O 1
ATOM 2803 N N . SER A 1 351 ? 16.748 6.345 7.887 1.00 92.56 351 SER A N 1
ATOM 2804 C CA . SER A 1 351 ? 16.328 6.489 9.285 1.00 92.56 351 SER A CA 1
ATOM 2805 C C . SER A 1 351 ? 15.381 7.668 9.528 1.00 92.56 351 SER A C 1
ATOM 2807 O O . SER A 1 351 ? 14.620 7.642 10.490 1.00 92.56 351 SER A O 1
ATOM 2809 N N . VAL A 1 352 ? 15.455 8.728 8.721 1.00 93.31 352 VAL A N 1
ATOM 2810 C CA . VAL A 1 352 ? 14.563 9.888 8.841 1.00 93.31 352 VAL A CA 1
ATOM 2811 C C . VAL A 1 352 ? 13.165 9.479 8.398 1.00 93.31 352 VAL A C 1
ATOM 2813 O O . VAL A 1 352 ? 12.200 9.723 9.120 1.00 93.31 352 VAL A O 1
ATOM 2816 N N . GLU A 1 353 ? 13.075 8.787 7.269 1.00 94.44 353 GLU A N 1
ATOM 2817 C CA . GLU A 1 353 ? 11.821 8.315 6.685 1.00 94.44 353 GLU A CA 1
ATOM 2818 C C . GLU A 1 353 ? 11.147 7.261 7.572 1.00 94.44 353 GLU A C 1
ATOM 2820 O O . GLU A 1 353 ? 9.959 7.369 7.874 1.00 94.44 353 GLU A O 1
ATOM 2825 N N . SER A 1 354 ? 11.916 6.297 8.089 1.00 92.62 354 SER A N 1
ATOM 2826 C CA . SER A 1 354 ? 11.428 5.283 9.035 1.00 92.62 354 SER A CA 1
ATOM 2827 C C . SER A 1 354 ? 10.912 5.885 10.356 1.00 92.62 354 SER A C 1
ATOM 2829 O O . SER A 1 354 ? 9.871 5.471 10.885 1.00 92.62 354 SER A O 1
ATOM 2831 N N . ASN A 1 355 ? 11.594 6.906 10.888 1.00 92.38 355 ASN A N 1
ATOM 2832 C CA . ASN A 1 355 ? 11.134 7.608 12.089 1.00 92.38 355 ASN A CA 1
ATOM 2833 C C . ASN A 1 355 ? 9.846 8.394 11.818 1.00 92.38 355 ASN A C 1
ATOM 2835 O O . ASN A 1 355 ? 8.907 8.299 12.605 1.00 92.38 355 ASN A O 1
ATOM 2839 N N . LEU A 1 356 ? 9.768 9.113 10.695 1.00 92.06 356 LEU A N 1
ATOM 2840 C CA . LEU A 1 356 ? 8.574 9.873 10.328 1.00 92.06 356 LEU A CA 1
ATOM 2841 C C . LEU A 1 356 ? 7.374 8.951 10.068 1.00 92.06 356 LEU A C 1
ATOM 2843 O O . LEU A 1 356 ? 6.260 9.254 10.491 1.00 92.06 356 LEU A O 1
ATOM 2847 N N . PHE A 1 357 ? 7.597 7.779 9.469 1.00 93.12 357 PHE A N 1
ATOM 2848 C CA . PHE A 1 357 ? 6.574 6.739 9.382 1.00 93.12 357 PHE A CA 1
ATOM 2849 C C . PHE A 1 357 ? 6.076 6.298 10.761 1.00 93.12 357 PHE A C 1
ATOM 2851 O O . PHE A 1 357 ? 4.868 6.226 10.982 1.00 93.12 357 PHE A O 1
ATOM 2858 N N . SER A 1 358 ? 6.990 6.037 11.699 1.00 92.19 358 SER A N 1
ATOM 2859 C CA . SER A 1 358 ? 6.633 5.655 13.072 1.00 92.19 358 SER A CA 1
ATOM 2860 C C . SER A 1 358 ? 5.797 6.731 13.766 1.00 92.19 358 SER A C 1
ATOM 2862 O O . SER A 1 358 ? 4.832 6.409 14.459 1.00 92.19 358 SER A O 1
ATOM 2864 N N . GLU A 1 359 ? 6.149 8.004 13.563 1.00 91.12 359 GLU A N 1
ATOM 2865 C CA . GLU A 1 359 ? 5.390 9.146 14.071 1.00 91.12 359 GLU A CA 1
ATOM 2866 C C . GLU A 1 359 ? 3.981 9.180 13.469 1.00 91.12 359 GLU A C 1
ATOM 2868 O O . GLU A 1 359 ? 3.012 9.205 14.225 1.00 91.12 359 GLU A O 1
ATOM 2873 N N . ILE A 1 360 ? 3.847 9.087 12.141 1.00 90.06 360 ILE A N 1
ATOM 2874 C CA . ILE A 1 360 ? 2.545 9.078 11.453 1.00 90.06 360 ILE A CA 1
ATOM 2875 C C . ILE A 1 360 ? 1.683 7.904 11.927 1.00 90.06 360 ILE A C 1
ATOM 2877 O O . ILE A 1 360 ? 0.533 8.114 12.315 1.00 90.06 360 ILE A O 1
ATOM 2881 N N . LEU A 1 361 ? 2.233 6.687 11.978 1.00 91.62 361 LEU A N 1
ATOM 2882 C CA . LEU A 1 361 ? 1.516 5.498 12.442 1.00 91.62 361 LEU A CA 1
ATOM 2883 C C . LEU A 1 361 ? 1.019 5.658 13.884 1.00 91.62 361 LEU A C 1
ATOM 2885 O O . LEU A 1 361 ? -0.108 5.274 14.182 1.00 91.62 361 LEU A O 1
ATOM 2889 N N . SER A 1 362 ? 1.811 6.282 14.760 1.00 91.19 362 SER A N 1
ATOM 2890 C CA . SER A 1 362 ? 1.409 6.532 16.151 1.00 91.19 362 SER A CA 1
ATOM 2891 C C . SER A 1 362 ? 0.257 7.536 16.300 1.00 91.19 362 SER A C 1
ATOM 2893 O O . SER A 1 362 ? -0.369 7.587 17.355 1.00 91.19 362 SER A O 1
ATOM 2895 N N . THR A 1 363 ? -0.056 8.323 15.260 1.00 87.94 363 THR A N 1
ATOM 2896 C CA . THR A 1 363 ? -1.212 9.243 15.265 1.00 87.94 363 THR A CA 1
ATOM 2897 C C . THR A 1 363 ? -2.522 8.583 14.853 1.00 87.94 363 THR A C 1
ATOM 2899 O O . THR A 1 363 ? -3.593 9.150 15.074 1.00 87.94 363 THR A O 1
ATOM 2902 N N . LEU A 1 364 ? -2.455 7.385 14.272 1.00 88.56 364 LEU A N 1
ATOM 2903 C CA . LEU A 1 364 ? -3.622 6.684 13.772 1.00 88.56 364 LEU A CA 1
ATOM 2904 C C . LEU A 1 364 ? -4.316 5.944 14.923 1.00 88.56 364 LEU A C 1
ATOM 2906 O O . LEU A 1 364 ? -4.079 4.767 15.153 1.00 88.56 364 LEU A O 1
ATOM 2910 N N . GLY A 1 365 ? -5.150 6.644 15.687 1.00 88.00 365 GLY A N 1
ATOM 2911 C CA . GLY A 1 365 ? -5.968 6.029 16.734 1.00 88.00 365 GLY A CA 1
ATOM 2912 C C . GLY A 1 365 ? -7.172 5.289 16.156 1.00 88.00 365 GLY A C 1
ATOM 2913 O O . GLY A 1 365 ? -7.654 5.632 15.078 1.00 88.00 365 GLY A O 1
ATOM 2914 N N . TRP A 1 366 ? -7.685 4.295 16.875 1.00 89.12 366 TRP A N 1
ATOM 2915 C CA . TRP A 1 366 ? -8.999 3.710 16.600 1.00 89.12 366 TRP A CA 1
ATOM 2916 C C . TRP A 1 366 ? -9.824 3.570 17.872 1.00 89.12 366 TRP A C 1
ATOM 2918 O O . TRP A 1 366 ? -9.281 3.436 18.971 1.00 89.12 366 TRP A O 1
ATOM 2928 N N . LYS A 1 367 ? -11.151 3.586 17.717 1.00 89.75 367 LYS A N 1
ATOM 2929 C CA . LYS A 1 367 ? -12.089 3.405 18.829 1.00 89.75 367 LYS A CA 1
ATOM 2930 C C . LYS A 1 367 ? -13.063 2.255 18.615 1.00 89.75 367 LYS A C 1
ATOM 2932 O O . LYS A 1 367 ? -13.387 1.568 19.577 1.00 89.75 367 LYS A O 1
ATOM 2937 N N . ASP A 1 368 ? -13.515 2.016 17.392 1.00 88.94 368 ASP A N 1
ATOM 2938 C CA . ASP A 1 368 ? -14.409 0.899 17.090 1.00 88.94 368 ASP A CA 1
ATOM 2939 C C . ASP A 1 368 ? -13.622 -0.422 17.017 1.00 88.94 368 ASP A C 1
ATOM 2941 O O . ASP A 1 368 ? -12.904 -0.706 16.056 1.00 88.94 368 ASP A O 1
ATOM 2945 N N . ALA A 1 369 ? -13.757 -1.255 18.051 1.00 87.50 369 ALA A N 1
ATOM 2946 C CA . ALA A 1 369 ? -13.087 -2.552 18.122 1.00 87.50 369 ALA A CA 1
ATOM 2947 C C . ALA A 1 369 ? -13.688 -3.561 17.137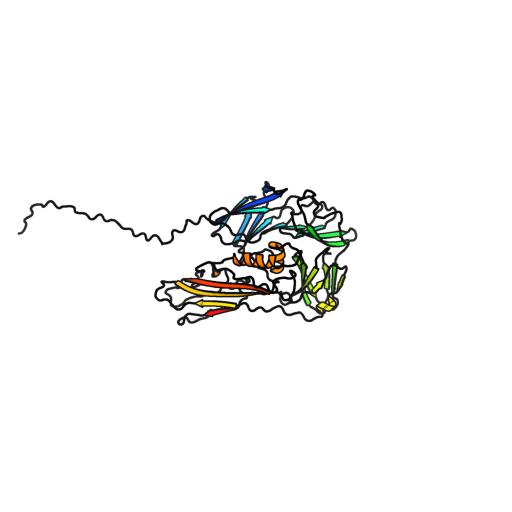 1.00 87.50 369 ALA A C 1
ATOM 2949 O O . ALA A 1 369 ? -13.005 -4.490 16.690 1.00 87.50 369 ALA A O 1
ATOM 2950 N N . GLY A 1 370 ? -14.955 -3.359 16.776 1.00 81.44 370 GLY A N 1
ATOM 2951 C CA . GLY A 1 370 ? -15.624 -4.054 15.698 1.00 81.44 370 GLY A CA 1
ATOM 2952 C C . GLY A 1 370 ? -14.910 -3.799 14.381 1.00 81.44 370 GLY A C 1
ATOM 2953 O O . GLY A 1 370 ? -14.617 -4.771 13.699 1.00 81.44 370 GLY A O 1
ATOM 2954 N N . ASN A 1 371 ? -14.541 -2.562 14.043 1.00 77.19 371 ASN A N 1
ATOM 2955 C CA . ASN A 1 371 ? -13.824 -2.214 12.803 1.00 77.19 371 ASN A CA 1
ATOM 2956 C C . ASN A 1 371 ? -12.332 -2.585 12.826 1.00 77.19 371 ASN A C 1
ATOM 2958 O O . ASN A 1 371 ? -11.814 -3.085 11.829 1.00 77.19 371 ASN A O 1
ATOM 2962 N N . SER A 1 372 ? -11.680 -2.505 13.985 1.00 77.00 372 SER A N 1
ATOM 2963 C CA . SER A 1 372 ? -10.227 -2.710 14.127 1.00 77.00 372 SER A CA 1
ATOM 2964 C C . SER A 1 372 ? -9.763 -4.150 14.380 1.00 77.00 372 SER A C 1
ATOM 2966 O O . SER A 1 372 ? -8.623 -4.371 14.789 1.00 77.00 372 SER A O 1
ATOM 2968 N N . GLY A 1 373 ? -10.611 -5.148 14.123 1.00 75.69 373 GLY A N 1
ATOM 2969 C CA . GLY A 1 373 ? -10.226 -6.569 14.169 1.00 75.69 373 GLY A CA 1
ATOM 2970 C C . GLY A 1 373 ? -10.471 -7.295 15.494 1.00 75.69 373 GLY A C 1
ATOM 2971 O O . GLY A 1 373 ? -10.193 -8.487 15.559 1.00 75.69 373 GLY A O 1
ATOM 2972 N N . CYS A 1 374 ? -11.019 -6.638 16.524 1.00 83.31 374 CYS A N 1
ATOM 2973 C CA . CYS A 1 374 ? -11.382 -7.329 17.762 1.00 83.31 374 CYS A CA 1
ATOM 2974 C C . CYS A 1 374 ? -12.759 -7.980 17.668 1.00 83.31 374 CYS A C 1
ATOM 2976 O O . CYS A 1 374 ? -12.863 -9.184 17.439 1.00 83.31 374 CYS A O 1
ATOM 2978 N N . CYS A 1 375 ? -13.827 -7.233 17.966 1.00 88.44 375 CYS A N 1
ATOM 2979 C CA . CYS A 1 375 ? -14.985 -7.891 18.552 1.00 88.44 375 CYS A CA 1
ATOM 2980 C C . CYS A 1 375 ? -16.244 -7.024 18.696 1.00 88.44 375 CYS A C 1
ATOM 2982 O O . CYS A 1 375 ? -16.205 -5.800 18.800 1.00 88.44 375 CYS A O 1
ATOM 2984 N N . SER A 1 376 ? -17.382 -7.719 18.756 1.00 90.12 376 SER A N 1
ATOM 2985 C CA . SER A 1 376 ? -18.682 -7.209 19.213 1.00 90.12 376 SER A CA 1
ATOM 2986 C C . SER A 1 376 ? -19.240 -8.130 20.298 1.00 90.12 376 SER A C 1
ATOM 2988 O O . SER A 1 376 ? -19.024 -9.345 20.249 1.00 90.12 376 SER A O 1
ATOM 2990 N N . LEU A 1 377 ? -19.958 -7.560 21.264 1.00 88.81 377 LEU A N 1
ATOM 2991 C CA . LEU A 1 377 ? -20.585 -8.264 22.377 1.00 88.81 377 LEU A CA 1
ATOM 2992 C C . LEU A 1 377 ? -22.107 -8.120 22.261 1.00 88.81 377 LEU A C 1
ATOM 2994 O O . LEU A 1 377 ? -22.632 -7.017 22.188 1.00 88.81 377 LEU A O 1
ATOM 2998 N N . ASN A 1 378 ? -22.822 -9.243 22.214 1.00 87.00 378 ASN A N 1
ATOM 2999 C CA . ASN A 1 378 ? -24.277 -9.313 22.029 1.00 87.00 378 ASN A CA 1
ATOM 3000 C C . ASN A 1 378 ? -24.793 -8.564 20.797 1.00 87.00 378 ASN A C 1
ATOM 3002 O O . ASN A 1 378 ? -25.833 -7.920 20.852 1.00 87.00 378 ASN A O 1
ATOM 3006 N N . GLU A 1 379 ? -24.064 -8.679 19.684 1.00 85.25 379 GLU A N 1
ATOM 3007 C CA . GLU A 1 379 ? -24.355 -7.982 18.420 1.00 85.25 379 GLU A CA 1
ATOM 3008 C C . GLU A 1 379 ? -24.177 -6.454 18.478 1.00 85.25 379 GLU A C 1
ATOM 3010 O O . GLU A 1 379 ? -24.392 -5.782 17.471 1.00 85.25 379 GLU A O 1
ATOM 3015 N N . GLU A 1 380 ? -23.700 -5.913 19.600 1.00 87.50 380 GLU A N 1
ATOM 3016 C CA . GLU A 1 380 ? -23.316 -4.511 19.746 1.00 87.50 380 GLU A CA 1
ATOM 3017 C C . GLU A 1 380 ? -21.788 -4.371 19.677 1.00 87.50 380 GLU A C 1
ATOM 3019 O O . GLU A 1 380 ? -21.039 -5.197 20.207 1.00 87.50 380 GLU A O 1
ATOM 3024 N N . GLY A 1 381 ? -21.301 -3.346 18.972 1.00 88.44 381 GLY A N 1
ATOM 3025 C CA . GLY A 1 381 ? -19.865 -3.088 18.843 1.00 88.44 381 GLY A CA 1
ATOM 3026 C C . GLY A 1 381 ? -19.217 -2.860 20.207 1.00 88.44 381 GLY A C 1
ATOM 3027 O O . GLY A 1 381 ? -19.782 -2.168 21.055 1.00 88.44 381 GLY A O 1
ATOM 3028 N N . MET A 1 382 ? -18.037 -3.444 20.425 1.00 92.31 382 MET A N 1
ATOM 3029 C CA . MET A 1 382 ? -17.192 -3.028 21.542 1.00 92.31 382 MET A CA 1
ATOM 3030 C C . MET A 1 382 ? -16.401 -1.795 21.116 1.00 92.31 382 MET A C 1
ATOM 3032 O O . MET A 1 382 ? -15.949 -1.701 19.974 1.00 92.31 382 MET A O 1
ATOM 3036 N N . PHE A 1 383 ? -16.221 -0.856 22.036 1.00 93.00 383 PHE A N 1
ATOM 3037 C CA . PHE A 1 383 ? -15.508 0.391 21.774 1.00 93.00 383 PHE A CA 1
ATOM 3038 C C . PHE A 1 383 ? -14.352 0.547 22.745 1.00 93.00 383 PHE A C 1
ATOM 3040 O O . PHE A 1 383 ? -14.438 0.106 23.882 1.00 93.00 383 PHE A O 1
ATOM 3047 N N . ALA A 1 384 ? -13.274 1.193 22.332 1.00 92.44 384 ALA A N 1
ATOM 3048 C CA . ALA A 1 384 ? -12.226 1.574 23.257 1.00 92.44 384 ALA A CA 1
ATOM 3049 C C . ALA A 1 384 ? -12.708 2.717 24.167 1.00 92.44 384 ALA A C 1
ATOM 3051 O O . ALA A 1 384 ? -13.401 3.639 23.720 1.00 92.44 384 ALA A O 1
ATOM 3052 N N . THR A 1 385 ? -12.360 2.655 25.453 1.00 91.75 385 THR A N 1
ATOM 3053 C CA . THR A 1 385 ? -12.698 3.709 26.425 1.00 91.75 385 THR A CA 1
ATOM 3054 C C . THR A 1 385 ? -12.017 5.030 26.062 1.00 91.75 385 THR A C 1
ATOM 3056 O O . THR A 1 385 ? -12.652 6.082 26.095 1.00 91.75 385 THR A O 1
ATOM 3059 N N . GLU A 1 386 ? -10.770 4.941 25.611 1.00 91.38 386 GLU A N 1
ATOM 3060 C CA . GLU A 1 386 ? -9.984 5.986 24.955 1.00 91.38 386 GLU A CA 1
ATOM 3061 C C . GLU A 1 386 ? -9.461 5.444 23.617 1.00 91.38 386 GLU A C 1
ATOM 3063 O O . GLU A 1 386 ? -9.278 4.229 23.508 1.00 91.38 386 GLU A O 1
ATOM 3068 N N . PRO A 1 387 ? -9.198 6.286 22.598 1.00 90.62 387 PRO A N 1
ATOM 3069 C CA . PRO A 1 387 ? -8.638 5.807 21.337 1.00 90.62 387 PRO A CA 1
ATOM 3070 C C . PRO A 1 387 ? -7.339 5.018 21.558 1.00 90.62 387 PRO A C 1
ATOM 3072 O O . PRO A 1 387 ? -6.435 5.474 22.262 1.00 90.62 387 PRO A O 1
ATOM 3075 N N . ILE A 1 388 ? -7.252 3.837 20.949 1.00 92.19 388 ILE A N 1
ATOM 3076 C CA . ILE A 1 388 ? -6.078 2.965 21.014 1.00 92.19 388 ILE A CA 1
ATOM 3077 C C . ILE A 1 388 ? -5.143 3.351 19.878 1.00 92.19 388 ILE A C 1
ATOM 3079 O O . ILE A 1 388 ? -5.533 3.341 18.711 1.00 92.19 388 ILE A O 1
ATOM 3083 N N . TYR A 1 389 ? -3.908 3.695 20.233 1.00 92.44 389 TYR A N 1
ATOM 3084 C CA . TYR A 1 389 ? -2.881 4.112 19.285 1.00 92.44 389 TYR A CA 1
ATOM 3085 C C . TYR A 1 389 ? -1.810 3.029 19.126 1.00 92.44 389 TYR A C 1
ATOM 3087 O O . TYR A 1 389 ? -1.423 2.399 20.118 1.00 92.44 389 TYR A O 1
ATOM 3095 N N . PRO A 1 390 ? -1.276 2.849 17.910 1.00 92.38 390 PRO A N 1
ATOM 3096 C CA . PRO A 1 390 ? -0.082 2.056 17.673 1.00 92.38 390 PRO A CA 1
ATOM 3097 C C . PRO A 1 390 ? 1.119 2.580 18.455 1.00 92.38 390 PRO A C 1
ATOM 3099 O O . PRO A 1 390 ? 1.391 3.780 18.517 1.00 92.38 390 PRO A O 1
ATOM 3102 N N . ILE A 1 391 ? 1.880 1.652 19.013 1.00 88.62 391 ILE A N 1
ATOM 3103 C CA . ILE A 1 391 ? 3.080 1.886 19.799 1.00 88.62 391 ILE A CA 1
ATOM 3104 C C . ILE A 1 391 ? 4.267 1.373 18.990 1.00 88.62 391 ILE A C 1
ATOM 3106 O O . ILE A 1 391 ? 4.556 0.176 18.953 1.00 88.62 391 ILE A O 1
ATOM 3110 N N . GLY A 1 392 ? 4.965 2.324 18.366 1.00 75.88 392 GLY A N 1
ATOM 3111 C CA . GLY A 1 392 ? 6.141 2.074 17.539 1.00 75.88 392 GLY A CA 1
ATOM 3112 C C . GLY A 1 392 ? 5.814 1.424 16.194 1.00 75.88 392 GLY A C 1
ATOM 3113 O O . GLY A 1 392 ? 4.821 0.716 16.044 1.00 75.88 392 GLY A O 1
ATOM 3114 N N . SER A 1 393 ? 6.685 1.654 15.211 1.00 80.00 393 SER A N 1
ATOM 3115 C CA . SER A 1 393 ? 6.730 0.821 14.016 1.00 80.00 393 SER A CA 1
ATOM 3116 C C . SER A 1 393 ? 7.956 -0.087 14.112 1.00 80.00 393 SER A C 1
ATOM 3118 O O . SER A 1 393 ? 9.093 0.371 14.214 1.00 80.00 393 SER A O 1
ATOM 3120 N N . HIS A 1 394 ? 7.732 -1.394 14.192 1.00 83.25 394 HIS A N 1
ATOM 3121 C CA . HIS A 1 394 ? 8.784 -2.401 14.332 1.00 83.25 394 HIS A CA 1
ATOM 3122 C C . HIS A 1 394 ? 9.408 -2.724 12.978 1.00 83.25 394 HIS A C 1
ATOM 3124 O O . HIS A 1 394 ? 9.348 -3.870 12.548 1.00 83.25 394 HIS A O 1
ATOM 3130 N N . ILE A 1 395 ? 9.950 -1.722 12.279 1.00 86.62 395 ILE A N 1
ATOM 3131 C CA . ILE A 1 395 ? 10.665 -1.945 11.016 1.00 86.62 395 ILE A CA 1
ATOM 3132 C C . ILE A 1 395 ? 12.048 -2.516 11.334 1.00 86.62 395 ILE A C 1
ATOM 3134 O O . ILE A 1 395 ? 12.879 -1.841 11.946 1.00 86.62 395 ILE A O 1
ATOM 3138 N N . ASP A 1 396 ? 12.297 -3.752 10.910 1.00 83.19 396 ASP A N 1
ATOM 3139 C CA . ASP A 1 396 ? 13.567 -4.439 11.126 1.00 83.19 396 ASP A CA 1
ATOM 3140 C C . ASP A 1 396 ? 14.099 -5.076 9.835 1.00 83.19 396 ASP A C 1
ATOM 3142 O O . ASP A 1 396 ? 13.437 -5.966 9.287 1.00 83.19 396 ASP A O 1
ATOM 3146 N N . PRO A 1 397 ? 15.307 -4.680 9.387 1.00 82.62 397 PRO A N 1
ATOM 3147 C CA . PRO A 1 397 ? 16.033 -3.461 9.757 1.00 82.62 397 PRO A CA 1
ATOM 3148 C C . PRO A 1 397 ? 15.282 -2.182 9.364 1.00 82.62 397 PRO A C 1
ATOM 3150 O O . PRO A 1 397 ? 14.638 -2.115 8.324 1.00 82.62 397 PRO A O 1
ATOM 3153 N N . ALA A 1 398 ? 15.449 -1.127 10.167 1.00 80.62 398 ALA A N 1
ATOM 3154 C CA . ALA A 1 398 ? 14.797 0.174 9.968 1.00 80.62 398 ALA A CA 1
ATOM 3155 C C . ALA A 1 398 ? 15.235 0.933 8.697 1.00 80.62 398 ALA A C 1
ATOM 3157 O O . ALA A 1 398 ? 14.684 1.987 8.399 1.00 80.62 398 ALA A O 1
ATOM 3158 N N . ILE A 1 399 ? 16.245 0.431 7.981 1.00 88.50 399 ILE A N 1
ATOM 3159 C CA . ILE A 1 399 ? 16.779 1.023 6.753 1.00 88.50 399 ILE A CA 1
ATOM 3160 C C . ILE A 1 399 ? 17.028 -0.070 5.715 1.00 88.50 399 ILE A C 1
ATOM 3162 O O . ILE A 1 399 ? 17.438 -1.179 6.068 1.00 88.50 399 ILE A O 1
ATOM 3166 N N . GLY A 1 400 ? 16.847 0.252 4.437 1.00 90.06 400 GLY A N 1
ATOM 3167 C CA . GLY A 1 400 ? 17.102 -0.688 3.347 1.00 90.06 400 GLY A CA 1
ATOM 3168 C C . GLY A 1 400 ? 16.371 -0.332 2.060 1.00 90.06 400 GLY A C 1
ATOM 3169 O O . GLY A 1 400 ? 15.547 0.576 2.033 1.00 90.06 400 GLY A O 1
ATOM 3170 N N . GLY A 1 401 ? 16.676 -1.059 0.983 1.00 90.94 401 GLY A N 1
ATOM 3171 C CA . GLY A 1 401 ? 15.970 -0.903 -0.289 1.00 90.94 401 GLY A CA 1
ATOM 3172 C C . GLY A 1 401 ? 14.485 -1.254 -0.159 1.00 90.94 401 GLY A C 1
ATOM 3173 O O . GLY A 1 401 ? 14.121 -2.143 0.612 1.00 90.94 401 GLY A O 1
ATOM 3174 N N . VAL A 1 402 ? 13.626 -0.602 -0.945 1.00 91.12 402 VAL A N 1
ATOM 3175 C CA . VAL A 1 402 ? 12.160 -0.781 -0.861 1.00 91.12 402 VAL A CA 1
ATOM 3176 C C . VAL A 1 402 ? 11.681 -2.212 -1.128 1.00 91.12 402 VAL A C 1
ATOM 3178 O O . VAL A 1 402 ? 10.611 -2.607 -0.672 1.00 91.12 402 VAL A O 1
ATOM 3181 N N . PHE A 1 403 ? 12.496 -3.001 -1.827 1.00 90.12 403 PHE A N 1
ATOM 3182 C CA . PHE A 1 403 ? 12.257 -4.412 -2.132 1.00 90.12 403 PHE A CA 1
ATOM 3183 C C . PHE A 1 403 ? 13.350 -5.334 -1.575 1.00 90.12 403 PHE A C 1
ATOM 3185 O O . PHE A 1 403 ? 13.514 -6.458 -2.047 1.00 90.12 403 PHE A O 1
ATOM 3192 N N . ALA A 1 404 ? 14.111 -4.856 -0.586 1.00 79.56 404 ALA A N 1
ATOM 3193 C CA . ALA A 1 404 ? 15.117 -5.666 0.084 1.00 79.56 404 ALA A CA 1
ATOM 3194 C C . ALA A 1 404 ? 14.481 -6.816 0.882 1.00 79.56 404 ALA A C 1
ATOM 3196 O O . ALA A 1 404 ? 13.325 -6.768 1.314 1.00 79.56 404 ALA A O 1
ATOM 3197 N N . ASP A 1 405 ? 15.264 -7.872 1.049 1.00 74.69 405 ASP A N 1
ATOM 3198 C CA . ASP A 1 405 ? 14.875 -9.133 1.650 1.00 74.69 405 ASP A CA 1
ATOM 3199 C C . ASP A 1 405 ? 14.998 -9.153 3.176 1.00 74.69 405 ASP A C 1
ATOM 3201 O O . ASP A 1 405 ? 15.667 -8.327 3.793 1.00 74.69 405 ASP A O 1
ATOM 3205 N N . GLY A 1 406 ? 14.342 -10.141 3.796 1.00 70.56 406 GLY A N 1
ATOM 3206 C CA . GLY A 1 406 ? 14.475 -10.423 5.230 1.00 70.56 406 GLY A CA 1
ATOM 3207 C C . GLY A 1 406 ? 13.919 -9.335 6.149 1.00 70.56 406 GLY A C 1
ATOM 3208 O O . GLY A 1 406 ? 14.101 -9.422 7.361 1.00 70.56 406 GLY A O 1
ATOM 3209 N N . LEU A 1 407 ? 13.243 -8.338 5.581 1.00 80.50 407 LEU A N 1
ATOM 3210 C CA . LEU A 1 407 ? 12.661 -7.238 6.319 1.00 80.50 407 LEU A CA 1
ATOM 3211 C C . LEU A 1 407 ? 11.286 -7.625 6.881 1.00 80.50 407 LEU A C 1
ATOM 3213 O O . LEU A 1 407 ? 10.473 -8.282 6.220 1.00 80.50 407 LEU A O 1
ATOM 3217 N N . SER A 1 408 ? 10.986 -7.140 8.079 1.00 88.44 408 SER A N 1
ATOM 3218 C CA . SER A 1 408 ? 9.642 -7.189 8.652 1.00 88.44 408 SER A CA 1
ATOM 3219 C C . SER A 1 408 ? 9.250 -5.833 9.212 1.00 88.44 408 SER A C 1
ATOM 3221 O O . SER A 1 408 ? 10.102 -4.993 9.495 1.00 88.44 408 SER A O 1
ATOM 3223 N N . TRP A 1 409 ? 7.951 -5.612 9.345 1.00 92.44 409 TRP A N 1
ATOM 3224 C CA . TRP A 1 409 ? 7.414 -4.431 9.996 1.00 92.44 409 TRP A CA 1
ATOM 3225 C C . TRP A 1 409 ? 6.181 -4.788 10.815 1.00 92.44 409 TRP A C 1
ATOM 3227 O O . TRP A 1 409 ? 5.654 -5.898 10.743 1.00 92.44 409 TRP A O 1
ATOM 3237 N N . GLY A 1 410 ? 5.705 -3.850 11.617 1.00 92.94 410 GLY A N 1
ATOM 3238 C CA . GLY A 1 410 ? 4.517 -4.060 12.421 1.00 92.94 410 GLY A CA 1
ATOM 3239 C C . GLY A 1 410 ? 4.395 -3.014 13.506 1.00 92.94 410 GLY A C 1
ATOM 3240 O O . GLY A 1 410 ? 5.113 -2.019 13.488 1.00 92.94 410 GLY A O 1
ATOM 3241 N N . TRP A 1 411 ? 3.503 -3.240 14.455 1.00 93.94 411 TRP A N 1
ATOM 3242 C CA . TRP A 1 411 ? 3.304 -2.363 15.604 1.00 93.94 411 TRP A CA 1
ATOM 3243 C C . TRP A 1 411 ? 2.778 -3.176 16.779 1.00 93.94 411 TRP A C 1
ATOM 3245 O O . TRP A 1 411 ? 2.293 -4.298 16.607 1.00 93.94 411 TRP A O 1
ATOM 3255 N N . ASP A 1 412 ? 2.893 -2.610 17.972 1.00 93.88 412 ASP A N 1
ATOM 3256 C CA . ASP A 1 412 ? 2.161 -3.095 19.135 1.00 93.88 412 ASP A CA 1
ATOM 3257 C C . ASP A 1 412 ? 1.051 -2.106 19.478 1.00 93.88 412 ASP A C 1
ATOM 3259 O O . ASP A 1 412 ? 1.104 -0.944 19.094 1.00 93.88 412 ASP A O 1
ATOM 3263 N N . GLU A 1 413 ? 0.033 -2.541 20.198 1.00 93.56 413 GLU A N 1
ATOM 3264 C CA . GLU A 1 413 ? -1.006 -1.655 20.714 1.00 93.56 413 GLU A CA 1
ATOM 3265 C C . GLU A 1 413 ? -1.631 -2.258 21.964 1.00 93.56 413 GLU A C 1
ATOM 3267 O O . GLU A 1 413 ? -1.655 -3.478 22.142 1.00 93.56 413 GLU A O 1
ATOM 3272 N N . THR A 1 414 ? -2.133 -1.390 22.835 1.00 94.88 414 THR A N 1
ATOM 3273 C CA . THR A 1 414 ? -2.783 -1.785 24.083 1.00 94.88 414 THR A CA 1
ATOM 3274 C C . THR A 1 414 ? -3.864 -0.783 24.449 1.00 94.88 414 THR A C 1
ATOM 3276 O O . THR A 1 414 ? -3.670 0.417 24.249 1.00 94.88 414 THR A O 1
ATOM 3279 N N . GLY A 1 415 ? -4.948 -1.243 25.058 1.00 94.62 415 GLY A N 1
ATOM 3280 C CA . GLY A 1 415 ? -5.959 -0.364 25.638 1.00 94.62 415 GLY A CA 1
ATOM 3281 C C . GLY A 1 415 ? -7.076 -1.141 26.307 1.00 94.62 415 GLY A C 1
ATOM 3282 O O . GLY A 1 415 ? -6.976 -2.350 26.468 1.00 94.62 415 GLY A O 1
ATOM 3283 N N . THR A 1 416 ? -8.145 -0.442 26.673 1.00 94.94 416 THR A N 1
ATOM 3284 C CA . THR A 1 416 ? -9.294 -1.043 27.354 1.00 94.94 416 THR A CA 1
ATOM 3285 C C . THR A 1 416 ? -10.534 -0.870 26.492 1.00 94.94 416 THR A C 1
ATOM 3287 O O . THR A 1 416 ? -10.862 0.238 26.063 1.00 94.94 416 THR A O 1
ATOM 3290 N N . LEU A 1 417 ? -11.226 -1.974 26.243 1.00 94.06 417 LEU A N 1
ATOM 3291 C CA . LEU A 1 417 ? -12.485 -2.032 25.523 1.00 94.06 417 LEU A CA 1
ATOM 3292 C C . LEU A 1 417 ? -13.655 -2.074 26.502 1.00 94.06 417 LEU A C 1
ATOM 3294 O O . LEU A 1 417 ? -13.560 -2.618 27.600 1.00 94.06 417 LEU A O 1
ATOM 3298 N N . ILE A 1 418 ? -14.773 -1.511 26.069 1.00 92.06 418 ILE A N 1
ATOM 3299 C CA . ILE A 1 418 ? -16.045 -1.486 26.768 1.00 92.06 418 ILE A CA 1
ATOM 3300 C C . ILE A 1 418 ? -17.113 -2.091 25.854 1.00 92.06 418 ILE A C 1
ATOM 3302 O O . ILE A 1 418 ? -17.204 -1.757 24.669 1.00 92.06 418 ILE A O 1
ATOM 3306 N N . GLY A 1 419 ? -17.900 -3.016 26.391 1.00 89.25 419 GLY A N 1
ATOM 3307 C CA . GLY A 1 419 ? -18.989 -3.679 25.682 1.00 89.25 419 GLY A CA 1
ATOM 3308 C C . GLY A 1 419 ? -20.244 -3.744 26.539 1.00 89.25 419 GLY A C 1
ATOM 3309 O O . GLY A 1 419 ? -20.170 -3.824 27.764 1.00 89.25 419 GLY A O 1
ATOM 3310 N N . ASN A 1 420 ? -21.409 -3.732 25.897 1.00 85.94 420 ASN A N 1
ATOM 3311 C CA . ASN A 1 420 ? -22.674 -3.884 26.606 1.00 85.94 420 ASN A CA 1
ATOM 3312 C C . ASN A 1 420 ? -22.970 -5.369 26.844 1.00 85.94 420 ASN A C 1
ATOM 3314 O O . ASN A 1 420 ? -22.984 -6.182 25.913 1.00 85.94 420 ASN A O 1
ATOM 3318 N N . PHE A 1 421 ? -23.244 -5.728 28.097 1.00 80.06 421 PHE A N 1
ATOM 3319 C CA . PHE A 1 421 ? -23.708 -7.069 28.442 1.00 80.06 421 PHE A CA 1
ATOM 3320 C C . PHE A 1 421 ? -25.226 -7.078 28.627 1.00 80.06 421 PHE A C 1
ATOM 3322 O O . PHE A 1 421 ? -25.846 -6.075 28.979 1.00 80.06 421 PHE A O 1
ATOM 3329 N N . THR A 1 422 ? -25.852 -8.228 28.389 1.00 74.31 422 THR A N 1
ATOM 3330 C CA . THR A 1 422 ? -27.304 -8.386 28.565 1.00 74.31 422 THR A CA 1
ATOM 3331 C C . THR A 1 422 ? -27.633 -9.052 29.897 1.00 74.31 422 THR A C 1
ATOM 3333 O O . THR A 1 422 ? -26.868 -9.882 30.376 1.00 74.31 422 THR A O 1
ATOM 3336 N N . ASP A 1 423 ? -28.834 -8.809 30.434 1.00 71.69 423 ASP A N 1
ATOM 3337 C CA . ASP A 1 423 ? -29.420 -9.555 31.575 1.00 71.69 423 ASP A CA 1
ATOM 3338 C C . ASP A 1 423 ? -29.563 -11.073 31.327 1.00 71.69 423 ASP A C 1
ATOM 3340 O O . ASP A 1 423 ? -30.050 -11.826 32.177 1.00 71.69 423 ASP A O 1
ATOM 3344 N N . SER A 1 424 ? -29.229 -11.540 30.124 1.00 72.94 424 SER A N 1
ATOM 3345 C CA . SER A 1 424 ? -29.347 -12.938 29.766 1.00 72.94 424 SER A CA 1
ATOM 3346 C C . SER A 1 424 ? -28.173 -13.751 30.321 1.00 72.94 424 SER A C 1
ATOM 3348 O O . SER A 1 424 ? -27.055 -13.274 30.484 1.00 72.94 424 SER A O 1
ATOM 3350 N N . ASN A 1 425 ? -28.411 -15.038 30.569 1.00 73.81 425 ASN A N 1
ATOM 3351 C CA . ASN A 1 425 ? -27.365 -15.955 31.032 1.00 73.81 425 ASN A CA 1
ATOM 3352 C C . ASN A 1 425 ? -26.361 -16.341 29.922 1.00 73.81 425 ASN A C 1
ATOM 3354 O O . ASN A 1 425 ? -25.544 -17.234 30.138 1.00 73.81 425 ASN A O 1
ATOM 3358 N N . ILE A 1 426 ? -26.478 -15.770 28.718 1.00 79.81 426 ILE A N 1
ATOM 3359 C CA . ILE A 1 426 ? -25.649 -16.095 27.554 1.00 79.81 426 ILE A CA 1
ATOM 3360 C C . ILE A 1 426 ? -25.153 -14.787 26.951 1.00 79.81 426 ILE A C 1
ATOM 3362 O O . ILE A 1 426 ? -25.942 -14.012 26.428 1.00 79.81 426 ILE A O 1
ATOM 3366 N N . GLN A 1 427 ? -23.842 -14.582 26.965 1.00 81.88 427 GLN A N 1
ATOM 3367 C CA . GLN A 1 427 ? -23.219 -13.482 26.237 1.00 81.88 427 GLN A CA 1
ATOM 3368 C C . GLN A 1 427 ? -22.678 -14.010 24.904 1.00 81.88 427 GLN A C 1
ATOM 3370 O O . GLN A 1 427 ? -22.143 -15.121 24.846 1.00 81.88 427 GLN A O 1
ATOM 3375 N N . ILE A 1 428 ? -22.843 -13.245 23.826 1.00 85.62 428 ILE A N 1
ATOM 3376 C CA . ILE A 1 428 ? -22.379 -13.625 22.485 1.00 85.62 428 ILE A CA 1
ATOM 3377 C C . ILE A 1 428 ? -21.206 -12.731 22.101 1.00 85.62 428 ILE A C 1
ATOM 3379 O O . ILE A 1 428 ? -21.405 -11.573 21.752 1.00 85.62 428 ILE A O 1
ATOM 3383 N N . LEU A 1 429 ? -19.990 -13.274 22.121 1.00 86.88 429 LEU A N 1
ATOM 3384 C CA . LEU A 1 429 ? -18.815 -12.605 21.568 1.00 86.88 429 LEU A CA 1
ATOM 3385 C C . LEU A 1 429 ? -18.659 -12.990 20.096 1.00 86.88 429 LEU A C 1
ATOM 3387 O O . LEU A 1 429 ? -18.519 -14.170 19.765 1.00 86.88 429 LEU A O 1
ATOM 3391 N N . LYS A 1 430 ? -18.668 -11.999 19.209 1.00 87.06 430 LYS A N 1
ATOM 3392 C CA . LYS A 1 430 ? -18.462 -12.191 17.773 1.00 87.06 430 LYS A CA 1
ATOM 3393 C C . LYS A 1 430 ? -17.157 -11.529 17.349 1.00 87.06 430 LYS A C 1
ATOM 3395 O O . LYS A 1 430 ? -17.025 -10.311 17.440 1.00 87.06 430 LYS A O 1
ATOM 3400 N N . ILE A 1 431 ? -16.244 -12.348 16.830 1.00 85.69 431 ILE A N 1
ATOM 3401 C CA . ILE A 1 431 ? -14.972 -11.929 16.234 1.00 85.69 431 ILE A CA 1
ATOM 3402 C C . ILE A 1 431 ? -15.158 -11.855 14.711 1.00 85.69 431 ILE A C 1
ATOM 3404 O O . ILE A 1 431 ? -15.504 -12.868 14.094 1.00 85.69 431 ILE A O 1
ATOM 3408 N N . PRO A 1 432 ? -15.010 -10.681 14.086 1.00 80.31 432 PRO A N 1
ATOM 3409 C CA . PRO A 1 432 ? -15.122 -10.544 12.641 1.00 80.31 432 PRO A CA 1
ATOM 3410 C C . PRO A 1 432 ? -13.857 -11.062 11.937 1.00 80.31 432 PRO A C 1
ATOM 3412 O O . PRO A 1 432 ? -12.753 -10.662 12.279 1.00 80.31 432 PRO A O 1
ATOM 3415 N N . PHE A 1 433 ? -14.023 -11.902 10.912 1.00 77.81 433 PHE A N 1
ATOM 3416 C CA . PHE A 1 433 ? -12.943 -12.299 9.999 1.00 77.81 433 PHE A CA 1
ATOM 3417 C C . PHE A 1 433 ? -13.244 -11.714 8.618 1.00 77.81 433 PHE A C 1
ATOM 3419 O O . PHE A 1 433 ? -14.224 -12.102 7.980 1.00 77.81 433 PHE A O 1
ATOM 3426 N N . ARG A 1 434 ? -12.465 -10.722 8.191 1.00 74.50 434 ARG A N 1
ATOM 3427 C CA . ARG A 1 434 ? -12.756 -9.856 7.034 1.00 74.50 434 ARG A CA 1
ATOM 3428 C C . ARG A 1 434 ? -11.647 -9.841 5.986 1.00 74.50 434 ARG A C 1
ATOM 3430 O O . ARG A 1 434 ? -11.837 -9.272 4.916 1.00 74.50 434 ARG A O 1
ATOM 3437 N N . GLY A 1 435 ? -10.518 -10.483 6.274 1.00 75.50 435 GLY A N 1
ATOM 3438 C CA . GLY A 1 435 ? -9.342 -10.456 5.411 1.00 75.50 435 GLY A CA 1
ATOM 3439 C C . GLY A 1 435 ? -8.561 -9.147 5.521 1.00 75.50 435 GLY A C 1
ATOM 3440 O O . GLY A 1 435 ? -7.846 -8.793 4.587 1.00 75.50 435 GLY A O 1
ATOM 3441 N N . HIS A 1 436 ? -8.700 -8.417 6.633 1.00 82.31 436 HIS A N 1
ATOM 3442 C CA . HIS A 1 436 ? -7.851 -7.263 6.918 1.00 82.31 436 HIS A CA 1
ATOM 3443 C C . HIS A 1 436 ? -6.473 -7.704 7.402 1.00 82.31 436 HIS A C 1
ATOM 3445 O O . HIS A 1 436 ? -6.287 -8.818 7.888 1.00 82.31 436 HIS A O 1
ATOM 3451 N N . ILE A 1 437 ? -5.512 -6.783 7.337 1.00 80.38 437 ILE A N 1
ATOM 3452 C CA . ILE A 1 437 ? -4.119 -7.015 7.741 1.00 80.38 437 ILE A CA 1
ATOM 3453 C C . ILE A 1 437 ? -3.976 -7.502 9.195 1.00 80.38 437 ILE A C 1
ATOM 3455 O O . ILE A 1 437 ? -3.026 -8.192 9.539 1.00 80.38 437 ILE A O 1
ATOM 3459 N N . ARG A 1 438 ? -4.944 -7.155 10.048 1.00 82.06 438 ARG A N 1
ATOM 3460 C CA . ARG A 1 438 ? -5.014 -7.537 11.460 1.00 82.06 438 ARG A CA 1
ATOM 3461 C C . ARG A 1 438 ? -5.563 -8.956 11.663 1.00 82.06 438 ARG A C 1
ATOM 3463 O O . ARG A 1 438 ? -5.181 -9.624 12.616 1.00 82.06 438 ARG A O 1
ATOM 3470 N N . ASP A 1 439 ? -6.390 -9.450 10.743 1.00 79.38 439 ASP A N 1
ATOM 3471 C CA . ASP A 1 439 ? -7.077 -10.742 10.879 1.00 79.38 439 ASP A CA 1
ATOM 3472 C C . ASP A 1 439 ? -6.122 -11.942 10.738 1.00 79.38 439 ASP A C 1
ATOM 3474 O O . ASP A 1 439 ? -6.495 -13.077 11.028 1.00 79.38 439 ASP A O 1
ATOM 3478 N N . SER A 1 440 ? -4.876 -11.717 10.304 1.00 74.88 440 SER A N 1
ATOM 3479 C CA . SER A 1 440 ? -3.847 -12.759 10.228 1.00 74.88 440 SER A CA 1
ATOM 3480 C C . SER A 1 440 ? -3.203 -13.099 11.578 1.00 74.88 440 SER A C 1
ATOM 3482 O O . SER A 1 440 ? -2.362 -13.995 11.632 1.00 74.88 440 SER A O 1
ATOM 3484 N N . ALA A 1 441 ? -3.540 -12.385 12.656 1.00 84.50 441 ALA A N 1
ATOM 3485 C CA . ALA A 1 441 ? -2.970 -12.608 13.981 1.00 84.50 441 ALA A CA 1
ATOM 3486 C C . ALA A 1 441 ? -3.733 -13.669 14.788 1.00 84.50 441 ALA A C 1
ATOM 3488 O O . ALA A 1 441 ? -4.953 -13.801 14.701 1.00 84.50 441 ALA A O 1
ATOM 3489 N N . ASN A 1 442 ? -3.010 -14.403 15.636 1.00 87.69 442 ASN A N 1
ATOM 3490 C CA . ASN A 1 442 ? -3.625 -15.366 16.546 1.00 87.69 442 ASN A CA 1
ATOM 3491 C C . ASN A 1 442 ? -4.272 -14.640 17.732 1.00 87.69 442 ASN A C 1
ATOM 3493 O O . ASN A 1 442 ? -3.559 -14.085 18.568 1.00 87.69 442 ASN A O 1
ATOM 3497 N N . LEU A 1 443 ? -5.603 -14.692 17.828 1.00 88.25 443 LEU A N 1
ATOM 3498 C CA . LEU A 1 443 ? -6.362 -14.136 18.948 1.00 88.25 443 LEU A CA 1
ATOM 3499 C C . LEU A 1 443 ? -6.518 -15.153 20.086 1.00 88.25 443 LEU A C 1
ATOM 3501 O O . LEU A 1 443 ? -7.092 -16.228 19.911 1.00 88.25 443 LEU A O 1
ATOM 3505 N N . THR A 1 444 ? -6.047 -14.773 21.269 1.00 91.19 444 THR A N 1
ATOM 3506 C CA . THR A 1 444 ? -6.296 -15.461 22.537 1.00 91.19 444 THR A CA 1
ATOM 3507 C C . THR A 1 444 ? -7.316 -14.662 23.335 1.00 91.19 444 THR A C 1
ATOM 3509 O O . THR A 1 444 ? -7.180 -13.450 23.470 1.00 91.19 444 THR A O 1
ATOM 3512 N N . ILE A 1 445 ? -8.336 -15.337 23.860 1.00 89.88 445 ILE A N 1
ATOM 3513 C CA . ILE A 1 445 ? -9.376 -14.710 24.680 1.00 89.88 445 ILE A CA 1
ATOM 3514 C C . ILE A 1 445 ? -9.316 -15.345 26.061 1.00 89.88 445 ILE A C 1
ATOM 3516 O O . ILE A 1 445 ? -9.475 -16.566 26.165 1.00 89.88 445 ILE A O 1
ATOM 3520 N N . ASP A 1 446 ? -9.098 -14.531 27.088 1.00 90.12 446 ASP A N 1
ATOM 3521 C CA . ASP A 1 446 ? -9.283 -14.940 28.476 1.00 90.12 446 ASP A CA 1
ATOM 3522 C C . ASP A 1 446 ? -10.673 -14.507 28.948 1.00 90.12 446 ASP A C 1
ATOM 3524 O O . ASP A 1 446 ? -11.131 -13.398 28.674 1.00 90.12 446 ASP A O 1
ATOM 3528 N N . LEU A 1 447 ? -11.390 -15.440 29.568 1.00 86.50 447 LEU A N 1
ATOM 3529 C CA . LEU A 1 447 ? -12.787 -15.259 29.952 1.00 86.50 447 LEU A CA 1
ATOM 3530 C C . LEU A 1 447 ? -12.883 -15.088 31.469 1.00 86.50 447 LEU A C 1
ATOM 3532 O O . LEU A 1 447 ? -12.150 -15.758 32.200 1.00 86.50 447 LEU A O 1
ATOM 3536 N N . PRO A 1 448 ? -13.865 -14.325 31.983 1.00 81.38 448 PRO A N 1
ATOM 3537 C CA . PRO A 1 448 ? -14.067 -14.225 33.420 1.00 81.38 448 PRO A CA 1
ATOM 3538 C C . PRO A 1 448 ? -14.355 -15.606 34.016 1.00 81.38 448 PRO A C 1
ATOM 3540 O O . PRO A 1 448 ? -15.018 -16.437 33.393 1.00 81.38 448 PRO A O 1
ATOM 3543 N N . ASN A 1 449 ? -13.960 -15.832 35.272 1.00 68.81 449 ASN A N 1
ATOM 3544 C CA . ASN A 1 449 ? -14.031 -17.124 35.983 1.00 68.81 449 ASN A CA 1
ATOM 3545 C C . ASN A 1 449 ? -15.398 -17.860 35.964 1.00 68.81 449 ASN A C 1
ATOM 3547 O O . ASN A 1 449 ? -15.483 -19.023 36.367 1.00 68.81 449 ASN A O 1
ATOM 3551 N N . LYS A 1 450 ? -16.487 -17.197 35.554 1.00 70.94 450 LYS A N 1
ATOM 3552 C CA . LYS A 1 450 ? -17.850 -17.754 35.473 1.00 70.94 450 LYS A CA 1
ATOM 3553 C C . LYS A 1 450 ? -18.346 -18.001 34.047 1.00 70.94 450 LYS A C 1
ATOM 3555 O O . LYS A 1 450 ? -19.436 -18.552 33.889 1.00 70.94 450 LYS A O 1
ATOM 3560 N N . TRP A 1 451 ? -17.610 -17.570 33.031 1.00 74.50 451 TRP A N 1
ATOM 3561 C CA . TRP A 1 451 ? -18.022 -17.675 31.638 1.00 74.50 451 TRP A CA 1
ATOM 3562 C C . TRP A 1 451 ? -17.502 -18.989 31.050 1.00 74.50 451 TRP A C 1
ATOM 3564 O O . TRP A 1 451 ? -16.401 -19.444 31.347 1.00 74.50 451 TRP A O 1
ATOM 3574 N N . GLU A 1 452 ? -18.325 -19.633 30.228 1.00 73.12 452 GLU A N 1
ATOM 3575 C CA . GLU A 1 452 ? -17.969 -20.865 29.524 1.00 73.12 452 GLU A CA 1
ATOM 3576 C C . GLU A 1 452 ? -18.047 -20.603 28.022 1.00 73.12 452 GLU A C 1
ATOM 3578 O O . GLU A 1 452 ? -19.086 -20.176 27.513 1.00 73.12 452 GLU A O 1
ATOM 3583 N N . LEU A 1 453 ? -16.970 -20.911 27.300 1.00 71.25 453 LEU A N 1
ATOM 3584 C CA . LEU A 1 453 ? -16.972 -20.852 25.846 1.00 71.25 453 LEU A CA 1
ATOM 3585 C C . LEU A 1 453 ? -17.833 -21.985 25.280 1.00 71.25 453 LEU A C 1
ATOM 3587 O O . LEU A 1 453 ? -17.513 -23.167 25.418 1.00 71.25 453 LEU A O 1
ATOM 3591 N N . ARG A 1 454 ? -18.912 -21.625 24.584 1.00 69.62 454 ARG A N 1
ATOM 3592 C CA . ARG A 1 454 ? -19.725 -22.569 23.812 1.00 69.62 454 ARG A CA 1
ATOM 3593 C C . ARG A 1 454 ? -19.666 -22.179 22.346 1.00 69.62 454 ARG A C 1
ATOM 3595 O O . ARG A 1 454 ? -20.331 -21.243 21.920 1.00 69.62 454 ARG A O 1
ATOM 3602 N N . HIS A 1 455 ? -18.858 -22.899 21.574 1.00 62.12 455 HIS A N 1
ATOM 3603 C CA . HIS A 1 455 ?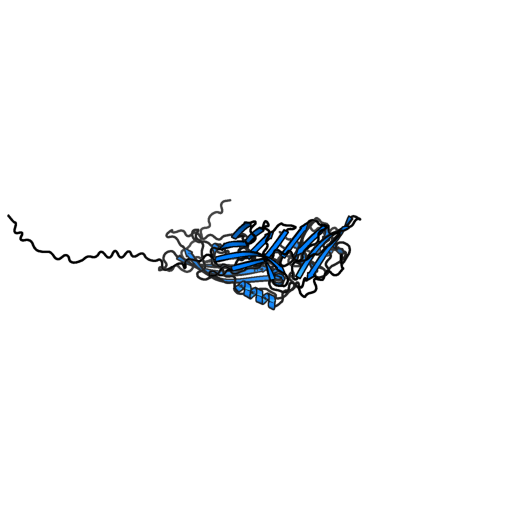 -18.779 -22.684 20.132 1.00 62.12 455 HIS A CA 1
ATOM 3604 C C . HIS A 1 455 ? -20.142 -22.947 19.479 1.00 62.12 455 HIS A C 1
ATOM 3606 O O . HIS A 1 455 ? -20.739 -24.009 19.681 1.00 62.12 455 HIS A O 1
ATOM 3612 N N . SER A 1 456 ? -20.627 -22.003 18.669 1.00 54.25 456 SER A N 1
ATOM 3613 C CA . SER A 1 456 ? -21.741 -22.283 17.762 1.00 54.25 456 SER A CA 1
ATOM 3614 C C . SER A 1 456 ? -21.230 -23.168 16.618 1.00 54.25 456 SER A C 1
ATOM 3616 O O . SER A 1 456 ? -20.132 -22.897 16.118 1.00 54.25 456 SER A O 1
ATOM 3618 N N . PRO A 1 457 ? -21.977 -24.190 16.164 1.00 49.72 457 PRO A N 1
ATOM 3619 C CA . PRO A 1 457 ? -21.642 -24.875 14.924 1.00 49.72 457 PRO A CA 1
ATOM 3620 C C . PRO A 1 457 ? -21.635 -23.836 13.801 1.00 49.72 457 PRO A C 1
ATOM 3622 O O . PRO A 1 457 ? -22.653 -23.178 13.587 1.00 49.72 457 PRO A O 1
ATOM 3625 N N . GLN A 1 458 ? -20.513 -23.675 13.097 1.00 46.12 458 GLN A N 1
ATOM 3626 C CA . GLN A 1 458 ? -20.545 -22.985 11.811 1.00 46.12 458 GLN A CA 1
ATOM 3627 C C . GLN A 1 458 ? -21.466 -23.812 10.907 1.00 46.12 458 GLN A C 1
ATOM 3629 O O . GLN A 1 458 ? -21.177 -24.975 10.624 1.00 46.12 458 GLN A O 1
ATOM 3634 N N . GLY A 1 459 ? -22.634 -23.265 10.575 1.00 43.41 459 GLY A N 1
ATOM 3635 C CA . GLY A 1 459 ? -23.473 -23.831 9.527 1.00 43.41 459 GLY A CA 1
ATOM 3636 C C . GLY A 1 459 ? -22.719 -23.730 8.205 1.00 43.41 459 GLY A C 1
ATOM 3637 O O . GLY A 1 459 ? -22.156 -22.673 7.931 1.00 43.41 459 GLY A O 1
ATOM 3638 N N . GLU A 1 460 ? -22.680 -24.845 7.472 1.00 32.62 460 GLU A N 1
ATOM 3639 C CA . GLU A 1 460 ? -22.119 -24.983 6.115 1.00 32.62 460 GLU A CA 1
ATOM 3640 C C . GLU A 1 460 ? -22.488 -23.845 5.158 1.00 32.62 460 GLU A C 1
ATOM 3642 O O . GLU A 1 460 ? -23.675 -23.430 5.153 1.00 32.62 460 GLU A O 1
#

Radius of gyration: 30.38 Å; chains: 1; bounding box: 100×58×104 Å